Protein AF-A0A2P6N0R1-F1 (afdb_monomer_lite)

Secondary structure (DSSP, 8-state):
---PPP----SS---HHHHHHHHHHTS-GGGSPPPSS--------S---HHHHHHHHHHHHHHHHHHHHHHHHHTTSHHHHHHHHHTTHHHHHHHHHHTGGGS-HHHHHHHHHHHHHHHTSTT--GGGG--S-TTS--HHHHHHHHHHH---HHHHHHHHHHHHHHHHTTTT-SS-S-HHHHHHTTSHHHHHHHHHHHHH---HHHHHHHHHHHHHHHHH-THHHHHHHHTTHHHHHHHHHTTGGGS-HHHHHHHHHHHHHHHHHS-TTTTT-SHHHHHHHHHHHHHHTT-TTS-HHHHHHHHHHHHHHHHH-GGGHHHHHHHHHHHHTT-TT-HHHHHHHHHHHHHGGG----SS----PPTTEEE-TTT--EEETT--B-TTT-PBPHHHHTSSEEEEEESSSS-EEEPPHHHHHHHHHHHHTT-SEEEE-SGGGGTS--EEEESS--TTT---TT-SEEEE-TT--EEEEEEEESS-BTTBEE--TTT---SB-TTT-PBPPTT-EEE-TT-SS--EEHHHHHHHHHH-SB-TTT--BSS---

InterPro domains:
  IPR001841 Zinc finger, RING-type [PF13639] (496-538)
  IPR001841 Zinc finger, RING-type [PS50089] (497-539)
  IPR001876 Zinc finger, RanBP2-type [PS01358] (366-385)
  IPR001876 Zinc finger, RanBP2-type [PS50199] (362-391)
  IPR004170 WWE domain [PF02825] (397-434)
  IPR004170 WWE domain [PS50918] (385-475)
  IPR013083 Zinc finger, RING/FYVE/PHD-type [G3DSA:3.30.40.10] (479-544)
  IPR016024 Armadillo-type fold [SSF48371] (69-322)
  IPR037197 WWE domain superfamily [G3DSA:3.30.720.50] (382-478)
  IPR037197 WWE domain superfamily [SSF117839] (379-434)
  IPR052464 Synovial Proliferation Regulator [PTHR23424] (10-260)

Sequence (546 aa):
MDHEGSHEDNESFVNPSVILSHIINLLPKQLRRSTPEGEQDAVTLENCDDEGHASEFVREEEKMIESGTFLWDISVIPEHAQTLKKHGIIQIAHQIIIDWRDHSNRLNEVIIGIMANLCSSNEVPSSLFQTSDIHEITPSLTLRNILLECDDSLTLSEVLRLFSVTLYCQEGSPYSASTSAVNIFREQLVQARLKEIIERNTNSTLLERTSGLLLSLLFRENQFCSDYIEGGIYSAVIHVVRRAEHISSETVTSMLQIIEMMTTLAPMTHHLKRDQERKEIMTTMICMAKDEDAHEDTTAVCFSIVYNVLVDFPEEIDSYANEMKKCIKMYEGAEGAIEESLKIANSSKKSDHMGDATIPLEEGTWSCERCTFINLDYDLTCNACYLVRTDTKDVEVTWQWAADPTQWIPYDMESNMQIEEAFQNGDQEVALSKGWFKNNGGYILYLVWPTSQFPIEGVRYAQINRGGNLRMVRRIARNEEGLFEDVDASTYRTEKCMVCQVEFEEGDVVKLPVCTNHYFHRECILQWLKLKDHCPYCHLQLYRTA

Organism: NCBI:txid1890364

pLDDT: mean 72.04, std 18.22, range [26.81, 96.75]

Radius of gyration: 31.06 Å; chains: 1; bounding box: 90×70×86 Å

Structure (mmCIF, N/CA/C/O backbone):
data_AF-A0A2P6N0R1-F1
#
_entry.id   AF-A0A2P6N0R1-F1
#
loop_
_atom_site.group_PDB
_atom_site.id
_atom_site.type_symbol
_atom_site.label_atom_id
_atom_site.label_alt_id
_atom_site.label_comp_id
_atom_site.label_asym_id
_atom_site.label_entity_id
_atom_site.label_seq_id
_atom_site.pdbx_PDB_ins_code
_atom_site.Cartn_x
_atom_site.Cartn_y
_atom_site.Cartn_z
_atom_site.occupancy
_atom_site.B_iso_or_equiv
_atom_site.auth_seq_id
_atom_site.auth_comp_id
_atom_site.auth_asym_id
_atom_site.auth_atom_id
_atom_site.pdbx_PDB_model_num
ATOM 1 N N . MET A 1 1 ? 34.847 47.460 -9.493 1.00 33.41 1 MET A N 1
ATOM 2 C CA . MET A 1 1 ? 35.823 46.890 -10.447 1.00 33.41 1 MET A CA 1
ATOM 3 C C . MET A 1 1 ? 36.345 45.560 -9.908 1.00 33.41 1 MET A C 1
ATOM 5 O O . MET A 1 1 ? 37.543 45.334 -9.832 1.00 33.41 1 MET A O 1
ATOM 9 N N . ASP A 1 2 ? 35.422 44.730 -9.420 1.00 30.80 2 ASP A N 1
ATOM 10 C CA . ASP A 1 2 ? 34.929 43.552 -10.139 1.00 30.80 2 ASP A CA 1
ATOM 11 C C . ASP A 1 2 ? 36.016 42.596 -10.625 1.00 30.80 2 ASP A C 1
ATOM 13 O O . ASP A 1 2 ? 36.425 42.606 -11.782 1.00 30.80 2 ASP A O 1
ATOM 17 N N . HIS A 1 3 ? 36.445 41.737 -9.704 1.00 31.03 3 HIS A N 1
ATOM 18 C CA . HIS A 1 3 ? 36.841 40.381 -10.047 1.00 31.03 3 HIS A CA 1
ATOM 19 C C . HIS A 1 3 ? 35.596 39.507 -9.899 1.00 31.03 3 HIS A C 1
ATOM 21 O O . HIS A 1 3 ? 35.255 39.075 -8.800 1.00 31.03 3 HIS A O 1
ATOM 27 N N . GLU A 1 4 ? 34.883 39.333 -11.011 1.00 34.31 4 GLU A N 1
ATOM 28 C CA . GLU A 1 4 ? 33.823 38.339 -11.135 1.00 34.31 4 GLU A CA 1
ATOM 29 C C . GLU A 1 4 ? 34.427 36.946 -10.965 1.00 34.31 4 GLU A C 1
ATOM 31 O O . GLU A 1 4 ? 35.413 36.583 -11.614 1.00 34.31 4 GLU A O 1
ATOM 36 N N . GLY A 1 5 ? 33.839 36.198 -10.033 1.00 30.38 5 GLY A N 1
ATOM 37 C CA . GLY A 1 5 ? 34.100 34.786 -9.845 1.00 30.38 5 GLY A CA 1
ATOM 38 C C . GLY A 1 5 ? 33.685 34.004 -11.082 1.00 30.38 5 GLY A C 1
ATOM 39 O O . GLY A 1 5 ? 32.609 34.199 -11.644 1.00 30.38 5 GLY A O 1
ATOM 40 N N . SER A 1 6 ? 34.572 33.113 -11.500 1.00 32.22 6 SER A N 1
ATOM 41 C CA . SER A 1 6 ? 34.279 32.071 -12.464 1.00 32.22 6 SER A CA 1
ATOM 42 C C . SER A 1 6 ? 33.143 31.204 -11.928 1.00 32.22 6 SER A C 1
ATOM 44 O O . SER A 1 6 ? 33.294 30.570 -10.886 1.00 32.22 6 SER A O 1
ATOM 46 N N . HIS A 1 7 ? 32.030 31.200 -12.658 1.00 35.94 7 HIS A N 1
ATOM 47 C CA . HIS A 1 7 ? 30.964 30.213 -12.562 1.00 35.94 7 HIS A CA 1
ATOM 48 C C . HIS A 1 7 ? 31.537 28.785 -12.648 1.00 35.94 7 HIS A C 1
ATOM 50 O O . HIS A 1 7 ? 31.889 28.315 -13.730 1.00 35.94 7 HIS A O 1
ATOM 56 N N . GLU A 1 8 ? 31.630 28.108 -11.507 1.00 42.81 8 GLU A N 1
ATOM 57 C CA . GLU A 1 8 ? 31.421 26.662 -11.418 1.00 42.81 8 GLU A CA 1
ATOM 58 C C . GLU A 1 8 ? 29.906 26.452 -11.518 1.00 42.81 8 GLU A C 1
ATOM 60 O O . GLU A 1 8 ? 29.204 27.016 -10.692 1.00 42.81 8 GLU A O 1
ATOM 65 N N . ASP A 1 9 ? 29.420 25.797 -12.583 1.00 39.53 9 ASP A N 1
ATOM 66 C CA . ASP A 1 9 ? 28.101 25.131 -12.697 1.00 39.53 9 ASP A CA 1
ATOM 67 C C . ASP A 1 9 ? 27.842 24.770 -14.177 1.00 39.53 9 ASP A C 1
ATOM 69 O O . ASP A 1 9 ? 27.197 25.520 -14.911 1.00 39.53 9 ASP A O 1
ATOM 73 N N . ASN A 1 10 ? 28.392 23.651 -14.673 1.00 39.91 10 ASN A N 1
ATOM 74 C CA . ASN A 1 10 ? 27.971 23.094 -15.975 1.00 39.91 10 ASN A CA 1
ATOM 75 C C . ASN A 1 10 ? 28.314 21.600 -16.182 1.00 39.91 10 ASN A C 1
ATOM 77 O O . ASN A 1 10 ? 28.573 21.174 -17.307 1.00 39.91 10 ASN A O 1
ATOM 81 N N . GLU A 1 11 ? 28.334 20.784 -15.121 1.00 47.94 11 GLU A N 1
ATOM 82 C CA . GLU A 1 11 ? 28.669 19.346 -15.221 1.00 47.94 11 GLU A CA 1
ATOM 83 C C . GLU A 1 11 ? 27.458 18.401 -15.392 1.00 47.94 11 GLU A C 1
ATOM 85 O O . GLU A 1 11 ? 27.652 17.205 -15.580 1.00 47.94 11 GLU A O 1
ATOM 90 N N . SER A 1 12 ? 26.210 18.886 -15.395 1.00 60.38 12 SER A N 1
ATOM 91 C CA . SER A 1 12 ? 25.020 18.010 -15.338 1.00 60.38 12 SER A CA 1
ATOM 92 C C . SER A 1 12 ? 24.242 17.821 -16.649 1.00 60.38 12 SER A C 1
ATOM 94 O O . SER A 1 12 ? 23.316 17.011 -16.687 1.00 60.38 12 SER A O 1
ATOM 96 N N . PHE A 1 13 ? 24.571 18.518 -17.745 1.00 75.38 13 PHE A N 1
ATOM 97 C CA . PHE A 1 13 ? 23.741 18.491 -18.959 1.00 75.38 13 PHE A CA 1
ATOM 98 C C . PHE A 1 13 ? 24.308 17.589 -20.069 1.00 75.38 13 PHE A C 1
ATOM 100 O O . PHE A 1 13 ? 25.180 17.980 -20.846 1.00 75.38 13 PHE A O 1
ATOM 107 N N . VAL A 1 14 ? 23.763 16.374 -20.187 1.00 85.06 14 VAL A N 1
ATOM 108 C CA . VAL A 1 14 ? 24.063 15.437 -21.283 1.00 85.06 14 VAL A CA 1
ATOM 109 C C . VAL A 1 14 ? 23.438 15.904 -22.602 1.00 85.06 14 VAL A C 1
ATOM 111 O O . VAL A 1 14 ? 22.265 16.270 -22.668 1.00 85.06 14 VAL A O 1
ATOM 114 N N . ASN A 1 15 ? 24.215 15.844 -23.686 1.00 86.12 15 ASN A N 1
ATOM 115 C CA . ASN A 1 15 ? 23.753 16.203 -25.026 1.00 86.12 15 ASN A CA 1
ATOM 116 C C . ASN A 1 15 ? 22.635 15.245 -25.516 1.00 86.12 15 ASN A C 1
ATOM 118 O O . ASN A 1 15 ? 22.847 14.029 -25.518 1.00 86.12 15 ASN A O 1
ATOM 122 N N . PRO A 1 16 ? 21.493 15.750 -26.030 1.00 85.94 16 PRO A N 1
ATOM 123 C CA . PRO A 1 16 ? 20.391 14.918 -26.528 1.00 85.94 16 PRO A CA 1
ATOM 124 C C . PRO A 1 16 ? 20.775 13.875 -27.589 1.00 85.94 16 PRO A C 1
ATOM 126 O O . PRO A 1 16 ? 20.140 12.828 -27.677 1.00 85.94 16 PRO A O 1
ATOM 129 N N . SER A 1 17 ? 21.816 14.129 -28.389 1.00 86.19 17 SER A N 1
ATOM 130 C CA . SER A 1 17 ? 22.317 13.159 -29.377 1.00 86.19 17 SER A CA 1
ATOM 131 C C . SER A 1 17 ? 22.914 11.901 -28.734 1.00 86.19 17 SER A C 1
ATOM 133 O O . SER A 1 17 ? 22.711 10.806 -29.251 1.00 86.19 17 SER A O 1
ATOM 135 N N . VAL A 1 18 ? 23.576 12.049 -27.581 1.00 90.50 18 VAL A N 1
ATOM 136 C CA . VAL A 1 18 ? 24.128 10.938 -26.788 1.00 90.50 18 VAL A CA 1
ATOM 137 C C . VAL A 1 18 ? 22.994 10.142 -26.145 1.00 90.50 18 VAL A C 1
ATOM 139 O O . VAL A 1 18 ? 22.973 8.916 -26.195 1.00 90.50 18 VAL A O 1
ATOM 142 N N . ILE A 1 19 ? 21.988 10.838 -25.613 1.00 89.75 19 ILE A N 1
ATOM 143 C CA . ILE A 1 19 ? 20.783 10.197 -25.073 1.00 89.75 19 ILE A CA 1
ATOM 144 C C . ILE A 1 19 ? 20.111 9.346 -26.160 1.00 89.75 19 ILE A C 1
ATOM 146 O O . ILE A 1 19 ? 19.813 8.17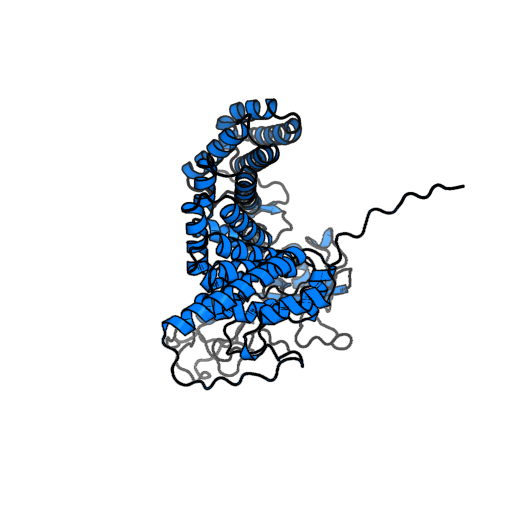3 -25.944 1.00 89.75 19 ILE A O 1
ATOM 150 N N . LEU A 1 20 ? 19.936 9.907 -27.360 1.00 90.38 20 LEU A N 1
ATOM 151 C CA . LEU A 1 20 ? 19.317 9.203 -28.479 1.00 90.38 20 LEU A CA 1
ATOM 152 C C . LEU A 1 20 ? 20.123 7.976 -28.925 1.00 90.38 20 LEU A C 1
ATOM 154 O O . LEU A 1 20 ? 19.518 6.947 -29.222 1.00 90.38 20 LEU A O 1
ATOM 158 N N . SER A 1 21 ? 21.460 8.043 -28.950 1.00 91.25 21 SER A N 1
ATOM 159 C CA . SER A 1 21 ? 22.279 6.875 -29.306 1.00 91.25 21 SER A CA 1
ATOM 160 C C . SER A 1 21 ? 22.084 5.718 -28.327 1.00 91.25 21 SER A C 1
ATOM 162 O O . SER A 1 21 ? 21.973 4.571 -28.755 1.00 91.25 21 SER A O 1
ATOM 164 N N . HIS A 1 22 ? 21.960 6.010 -27.030 1.00 93.25 22 HIS A N 1
ATOM 165 C CA . HIS A 1 22 ? 21.682 4.983 -26.025 1.00 93.25 22 HIS A CA 1
ATOM 166 C C . HIS A 1 22 ? 20.250 4.435 -26.121 1.00 93.25 22 HIS A C 1
ATOM 168 O O . HIS A 1 22 ? 20.064 3.230 -25.977 1.00 93.25 22 HIS A O 1
ATOM 174 N N . ILE A 1 23 ? 19.250 5.264 -26.453 1.00 91.44 23 ILE A N 1
ATOM 175 C CA . ILE A 1 23 ? 17.880 4.786 -26.731 1.00 91.44 23 ILE A CA 1
ATOM 176 C C . ILE A 1 23 ? 17.874 3.819 -27.925 1.00 91.44 23 ILE A C 1
ATOM 178 O O . ILE A 1 23 ? 17.238 2.769 -27.868 1.00 91.44 23 ILE A O 1
ATOM 182 N N . ILE A 1 24 ? 18.600 4.138 -29.002 1.00 90.50 24 ILE A N 1
ATOM 183 C CA . ILE A 1 24 ? 18.680 3.281 -30.197 1.00 90.50 24 ILE A CA 1
ATOM 184 C C . ILE A 1 24 ? 19.283 1.912 -29.859 1.00 90.50 24 ILE A C 1
ATOM 186 O O . ILE A 1 24 ? 18.830 0.898 -30.391 1.00 90.50 24 ILE A O 1
ATOM 190 N N . ASN A 1 25 ? 20.258 1.858 -28.949 1.00 91.75 25 ASN A N 1
ATOM 191 C CA . ASN A 1 25 ? 20.857 0.600 -28.508 1.00 91.75 25 ASN A CA 1
ATOM 192 C C . ASN A 1 25 ? 19.876 -0.313 -27.754 1.00 91.75 25 ASN A C 1
ATOM 194 O O . ASN A 1 25 ? 20.130 -1.511 -27.685 1.00 91.75 25 ASN A O 1
ATOM 198 N N . LEU A 1 26 ? 18.753 0.201 -27.241 1.00 91.25 26 LEU A N 1
ATOM 199 C CA . LEU A 1 26 ? 17.699 -0.618 -26.626 1.00 91.25 26 LEU A CA 1
ATOM 200 C C . LEU A 1 26 ? 16.725 -1.233 -27.640 1.00 91.25 26 LEU A C 1
ATOM 202 O O . LEU A 1 26 ? 15.963 -2.129 -27.291 1.00 91.25 26 LEU A O 1
ATOM 206 N N . LEU A 1 27 ? 16.735 -0.787 -28.900 1.00 86.06 27 LEU A N 1
ATOM 207 C CA . LEU A 1 27 ? 15.875 -1.369 -29.930 1.00 86.06 27 LEU A CA 1
ATOM 208 C C . LEU A 1 27 ? 16.388 -2.748 -30.368 1.00 86.06 27 LEU A C 1
ATOM 210 O O . LEU A 1 27 ? 17.605 -2.955 -30.417 1.00 86.06 27 LEU A O 1
ATOM 214 N N . PRO A 1 28 ? 15.502 -3.665 -30.798 1.00 77.12 28 PRO A N 1
ATOM 215 C CA . PRO A 1 28 ? 15.905 -4.875 -31.505 1.00 77.12 28 PRO A CA 1
ATOM 216 C C . PRO A 1 28 ? 16.812 -4.547 -32.697 1.00 77.12 28 PRO A C 1
ATOM 218 O O . PRO A 1 28 ? 16.550 -3.593 -33.435 1.00 77.12 28 PRO A O 1
ATOM 221 N N . LYS A 1 29 ? 17.850 -5.362 -32.939 1.00 71.75 29 LYS A N 1
ATOM 222 C CA . LYS A 1 29 ? 18.819 -5.183 -34.045 1.00 71.75 29 LYS A CA 1
ATOM 223 C C . LYS A 1 29 ? 18.168 -4.856 -35.392 1.00 71.75 29 LYS A C 1
ATOM 225 O O . LYS A 1 29 ? 18.656 -4.005 -36.123 1.00 71.75 29 LYS A O 1
ATOM 230 N N . GLN A 1 30 ? 17.045 -5.502 -35.693 1.00 71.00 30 GLN A N 1
ATOM 231 C CA . GLN A 1 30 ? 16.300 -5.358 -36.949 1.00 71.00 30 GLN A CA 1
ATOM 232 C C . GLN A 1 30 ? 15.712 -3.950 -37.154 1.00 71.00 30 GLN A C 1
ATOM 234 O O . GLN A 1 30 ? 15.458 -3.539 -38.285 1.00 71.00 30 GLN A O 1
ATOM 239 N N . LEU A 1 31 ? 15.499 -3.205 -36.067 1.00 67.31 31 LEU A N 1
ATOM 240 C CA . LEU A 1 31 ? 14.938 -1.854 -36.068 1.00 67.31 31 LEU A CA 1
ATOM 241 C C . LEU A 1 31 ? 16.016 -0.763 -35.964 1.00 67.31 31 LEU A C 1
ATOM 243 O O . LEU A 1 31 ? 15.736 0.399 -36.267 1.00 67.31 31 LEU A O 1
ATOM 247 N N . ARG A 1 32 ? 17.258 -1.122 -35.605 1.00 72.25 32 ARG A N 1
ATOM 248 C CA . ARG A 1 32 ? 18.420 -0.222 -35.618 1.00 72.25 32 ARG A CA 1
ATOM 249 C C . ARG A 1 32 ? 18.848 0.015 -37.071 1.00 72.25 32 ARG A C 1
ATOM 251 O O . ARG A 1 32 ? 19.736 -0.655 -37.587 1.00 72.25 32 ARG A O 1
ATOM 258 N N . ARG A 1 33 ? 18.182 0.930 -37.785 1.00 52.81 33 ARG A N 1
ATOM 259 C CA . ARG A 1 33 ? 18.608 1.300 -39.146 1.00 52.81 33 ARG A CA 1
ATOM 260 C C . ARG A 1 33 ? 20.049 1.809 -39.112 1.00 52.81 33 ARG A C 1
ATOM 262 O O . ARG A 1 33 ? 20.374 2.702 -38.334 1.00 52.81 33 ARG A O 1
ATOM 269 N N . SER A 1 34 ? 20.872 1.242 -39.988 1.00 41.78 34 SER A N 1
ATOM 270 C CA . SER A 1 34 ? 22.241 1.654 -40.273 1.00 41.78 34 SER A CA 1
ATOM 271 C C . SER A 1 34 ? 22.327 3.168 -40.466 1.00 41.78 34 SER A C 1
ATOM 273 O O . SER A 1 34 ? 21.636 3.737 -41.320 1.00 41.78 34 SER A O 1
ATOM 275 N N . THR A 1 35 ? 23.215 3.819 -39.720 1.00 33.72 35 THR A N 1
ATOM 276 C CA . THR A 1 35 ? 23.821 5.074 -40.167 1.00 33.72 35 THR A CA 1
ATOM 277 C C . THR A 1 35 ? 24.356 4.889 -41.597 1.00 33.72 35 THR A C 1
ATOM 279 O O . THR A 1 35 ? 24.774 3.782 -41.943 1.00 33.72 35 THR A O 1
ATOM 282 N N . PRO A 1 36 ? 24.340 5.922 -42.456 1.00 35.28 36 PRO A N 1
ATOM 283 C CA . PRO A 1 36 ? 24.733 5.817 -43.864 1.00 35.28 36 PRO A CA 1
ATOM 284 C C . PRO A 1 36 ? 26.260 5.712 -44.058 1.00 35.28 36 PRO A C 1
ATOM 286 O O . PRO A 1 36 ? 26.826 6.386 -44.910 1.00 35.28 36 PRO A O 1
ATOM 289 N N . GLU A 1 37 ? 26.932 4.866 -43.280 1.00 36.44 37 GLU A N 1
ATOM 290 C CA . GLU A 1 37 ? 28.346 4.525 -43.427 1.00 36.44 37 GLU A CA 1
ATOM 291 C C . GLU A 1 37 ? 28.523 3.037 -43.090 1.00 36.44 37 GLU A C 1
ATOM 293 O O . GLU A 1 37 ? 28.762 2.676 -41.941 1.00 36.44 37 GLU A O 1
ATOM 298 N N . GLY A 1 38 ? 28.343 2.158 -44.085 1.00 32.09 38 GLY A N 1
ATOM 299 C CA . GLY A 1 38 ? 28.642 0.729 -43.927 1.00 32.09 38 GLY A CA 1
ATOM 300 C C . GLY A 1 38 ? 27.834 -0.239 -44.793 1.00 32.09 38 GLY A C 1
ATOM 301 O O . GLY A 1 38 ? 27.310 -1.217 -44.276 1.00 32.09 38 GLY A O 1
ATOM 302 N N . GLU A 1 39 ? 27.725 -0.006 -46.105 1.00 37.62 39 GLU A N 1
ATOM 303 C CA . GLU A 1 39 ? 27.415 -1.092 -47.050 1.00 37.62 39 GLU A CA 1
ATOM 304 C C . GLU A 1 39 ? 28.663 -1.974 -47.228 1.00 37.62 39 GLU A C 1
ATOM 306 O O . GLU A 1 39 ? 29.524 -1.668 -48.053 1.00 37.62 39 GLU A O 1
ATOM 311 N N . GLN A 1 40 ? 28.770 -3.016 -46.400 1.00 38.12 40 GLN A N 1
ATOM 312 C CA . GLN A 1 40 ? 29.626 -4.217 -46.482 1.00 38.12 40 GLN A CA 1
ATOM 313 C C . GLN A 1 40 ? 29.479 -4.863 -45.092 1.00 38.12 40 GLN A C 1
ATOM 315 O O . GLN A 1 40 ? 29.993 -4.333 -44.120 1.00 38.12 40 GLN A O 1
ATOM 320 N N . ASP A 1 41 ? 28.621 -5.848 -44.846 1.00 30.77 41 ASP A N 1
ATOM 321 C CA . ASP A 1 41 ? 28.639 -7.169 -45.453 1.00 30.77 41 ASP A CA 1
ATOM 322 C C . ASP A 1 41 ? 27.258 -7.829 -45.325 1.00 30.77 41 ASP A C 1
ATOM 324 O O . ASP A 1 41 ? 26.768 -8.097 -44.228 1.00 30.77 41 ASP A O 1
ATOM 328 N N . ALA A 1 42 ? 26.632 -8.148 -46.457 1.00 33.38 42 ALA A N 1
ATOM 329 C CA . ALA A 1 42 ? 25.550 -9.121 -46.488 1.00 33.38 42 ALA A CA 1
ATOM 330 C C . ALA A 1 42 ? 26.173 -10.522 -46.389 1.00 33.38 42 ALA A C 1
ATOM 332 O O . ALA A 1 42 ? 26.472 -11.149 -47.406 1.00 33.38 42 ALA A O 1
ATOM 333 N N . VAL A 1 43 ? 26.413 -10.999 -45.165 1.00 34.62 43 VAL A N 1
ATOM 334 C CA . VAL A 1 43 ? 26.762 -12.405 -44.936 1.00 34.62 43 VAL A CA 1
ATOM 335 C C . VAL A 1 43 ? 25.481 -13.229 -45.015 1.00 34.62 43 VAL A C 1
ATOM 337 O O . VAL A 1 43 ? 24.513 -13.013 -44.289 1.00 34.62 43 VAL A O 1
ATOM 340 N N . THR A 1 44 ? 25.487 -14.155 -45.963 1.00 33.81 44 THR A N 1
ATOM 341 C CA . THR A 1 44 ? 24.491 -15.195 -46.198 1.00 33.81 44 THR A CA 1
ATOM 342 C C . THR A 1 44 ? 24.166 -15.963 -44.914 1.00 33.81 44 THR A C 1
ATOM 344 O O . THR A 1 44 ? 25.041 -16.610 -44.344 1.00 33.81 44 THR A O 1
ATOM 347 N N . LEU A 1 45 ? 22.897 -15.917 -44.500 1.00 36.56 45 LEU A N 1
ATOM 348 C CA . LEU A 1 45 ? 22.291 -16.774 -43.476 1.00 36.56 45 LEU A CA 1
ATOM 349 C C . LEU A 1 45 ? 22.180 -18.216 -43.994 1.00 36.56 45 LEU A C 1
ATOM 351 O O . LEU A 1 45 ? 21.093 -18.672 -44.328 1.00 36.56 45 LEU A O 1
ATOM 355 N N . GLU A 1 46 ? 23.294 -18.933 -44.079 1.00 41.94 46 GLU A N 1
ATOM 356 C CA . GLU A 1 46 ? 23.280 -20.394 -44.161 1.00 41.94 46 GLU A CA 1
ATOM 357 C C . GLU A 1 46 ? 24.417 -20.951 -43.295 1.00 41.94 46 GLU A C 1
ATOM 359 O O . GLU A 1 46 ? 25.592 -20.834 -43.637 1.00 41.94 46 GLU A O 1
ATOM 364 N N . ASN A 1 47 ? 24.015 -21.594 -42.191 1.00 42.97 47 ASN A N 1
ATOM 365 C CA . ASN A 1 47 ? 24.813 -22.366 -41.228 1.00 42.97 47 ASN A CA 1
ATOM 366 C C . ASN A 1 47 ? 25.571 -21.553 -40.163 1.00 42.97 47 ASN A C 1
ATOM 368 O O . ASN A 1 47 ? 26.781 -21.359 -40.251 1.00 42.97 47 ASN A O 1
ATOM 372 N N . CYS A 1 48 ? 24.858 -21.167 -39.102 1.00 36.22 48 CYS A N 1
ATOM 373 C CA . CYS A 1 48 ? 25.459 -20.781 -37.826 1.00 36.22 48 CYS A CA 1
ATOM 374 C C . CYS A 1 48 ? 24.984 -21.784 -36.768 1.00 36.22 48 CYS A C 1
ATOM 376 O O . CYS A 1 48 ? 23.783 -21.886 -36.526 1.00 36.22 48 CYS A O 1
ATOM 378 N N . ASP A 1 49 ? 25.912 -22.541 -36.184 1.00 45.75 49 ASP A N 1
ATOM 379 C CA . ASP A 1 49 ? 25.640 -23.487 -35.098 1.00 45.75 49 ASP A CA 1
ATOM 380 C C . ASP A 1 49 ? 25.015 -22.769 -33.879 1.00 45.75 49 ASP A C 1
ATOM 382 O O . ASP A 1 49 ? 25.311 -21.595 -33.633 1.00 45.75 49 ASP A O 1
ATOM 386 N N . ASP A 1 50 ? 24.184 -23.471 -33.092 1.00 51.00 50 ASP A N 1
ATOM 387 C CA . ASP A 1 50 ? 23.448 -22.937 -31.922 1.00 51.00 50 ASP A CA 1
ATOM 388 C C . ASP A 1 50 ? 24.338 -22.160 -30.919 1.00 51.00 50 ASP A C 1
ATOM 390 O O . ASP A 1 50 ? 23.881 -21.227 -30.255 1.00 51.00 50 ASP A O 1
ATOM 394 N N . GLU A 1 51 ? 25.635 -22.482 -30.841 1.00 51.16 51 GLU A N 1
ATOM 395 C CA . GLU A 1 51 ? 26.610 -21.792 -29.981 1.00 51.16 51 GLU A CA 1
ATOM 396 C C . GLU A 1 51 ? 26.924 -20.351 -30.438 1.00 51.16 51 GLU A C 1
ATOM 398 O O . GLU A 1 51 ? 27.180 -19.471 -29.608 1.00 51.16 51 GLU A O 1
ATOM 403 N N . GLY A 1 52 ? 26.870 -20.072 -31.745 1.00 53.81 52 GLY A N 1
ATOM 404 C CA . GLY A 1 52 ? 27.131 -18.742 -32.307 1.00 53.81 52 GLY A CA 1
ATOM 405 C C . GLY A 1 52 ? 25.992 -17.755 -32.042 1.00 53.81 52 GLY A C 1
ATOM 406 O O . GLY A 1 52 ? 26.241 -16.603 -31.680 1.00 53.81 52 GLY A O 1
ATOM 407 N N . HIS A 1 53 ? 24.745 -18.224 -32.140 1.00 59.38 53 HIS A N 1
ATOM 408 C CA . HIS A 1 53 ? 23.561 -17.414 -31.849 1.00 59.38 53 HIS A CA 1
ATOM 409 C C . HIS A 1 53 ? 23.454 -17.052 -30.364 1.00 59.38 53 HIS A C 1
ATOM 411 O O . HIS A 1 53 ? 23.173 -15.897 -30.042 1.00 59.38 53 HIS A O 1
ATOM 417 N N . ALA A 1 54 ? 23.749 -17.994 -29.462 1.00 60.81 54 ALA A N 1
ATOM 418 C CA . ALA A 1 54 ? 23.766 -17.731 -28.024 1.00 60.81 54 ALA A CA 1
ATOM 419 C C . ALA A 1 54 ? 24.839 -16.693 -27.639 1.00 60.81 54 ALA A C 1
ATOM 421 O O . ALA A 1 54 ? 24.563 -15.766 -26.880 1.00 60.81 54 ALA A O 1
ATOM 422 N N . SER A 1 55 ? 26.048 -16.787 -28.210 1.00 70.94 55 SER A N 1
ATOM 423 C CA . SER A 1 55 ? 27.114 -15.807 -27.950 1.00 70.94 55 SER A CA 1
ATOM 424 C C . SER A 1 55 ? 26.800 -14.415 -28.503 1.00 70.94 55 SER A C 1
ATOM 426 O O . SER A 1 55 ? 27.257 -13.422 -27.932 1.00 70.94 55 SER A O 1
ATOM 428 N N . GLU A 1 56 ? 26.093 -14.317 -29.628 1.00 75.12 56 GLU A N 1
ATOM 429 C CA . GLU A 1 56 ? 25.703 -13.031 -30.204 1.00 75.12 56 GLU A CA 1
ATOM 430 C C . GLU A 1 56 ? 24.566 -12.378 -29.412 1.00 75.12 56 GLU A C 1
ATOM 432 O O . GLU A 1 56 ? 24.602 -11.168 -29.193 1.00 75.12 56 GLU A O 1
ATOM 437 N N . PHE A 1 57 ? 23.600 -13.171 -28.945 1.00 74.25 57 PHE A N 1
ATOM 438 C CA . PHE A 1 57 ? 22.510 -12.712 -28.088 1.00 74.25 57 PHE A CA 1
ATOM 439 C C . PHE A 1 57 ? 23.035 -12.097 -26.783 1.00 74.25 57 PHE A C 1
ATOM 441 O O . PHE A 1 57 ? 22.723 -10.946 -26.483 1.00 74.25 57 PHE A O 1
ATOM 448 N N . VAL A 1 58 ? 23.926 -12.804 -26.076 1.00 77.75 58 VAL A N 1
ATOM 449 C CA . VAL A 1 58 ? 24.535 -12.322 -24.821 1.00 77.75 58 VAL A CA 1
ATOM 450 C C . VAL A 1 58 ? 25.260 -10.986 -25.021 1.00 77.75 58 VAL A C 1
ATOM 452 O O . VAL A 1 58 ? 25.063 -10.050 -24.253 1.00 77.75 58 VAL A O 1
ATOM 455 N N . ARG A 1 59 ? 26.042 -10.848 -26.101 1.00 81.75 59 ARG A N 1
ATOM 456 C CA . ARG A 1 59 ? 26.768 -9.601 -26.412 1.00 81.75 59 ARG A CA 1
ATOM 457 C C . ARG A 1 59 ? 25.854 -8.426 -26.743 1.00 81.75 59 ARG A C 1
ATOM 459 O O . ARG A 1 59 ? 26.259 -7.275 -26.600 1.00 81.75 59 ARG A O 1
ATOM 466 N N . GLU A 1 60 ? 24.666 -8.683 -27.276 1.00 85.94 60 GLU A N 1
ATOM 467 C CA . GLU A 1 60 ? 23.696 -7.620 -27.533 1.00 85.94 60 GLU A CA 1
ATOM 468 C C . GLU A 1 60 ? 22.984 -7.181 -26.271 1.00 85.94 60 GLU A C 1
ATOM 470 O O . GLU A 1 60 ? 22.802 -5.981 -26.068 1.00 85.94 60 GLU A O 1
ATOM 475 N N . GLU A 1 61 ? 22.632 -8.132 -25.417 1.00 89.31 61 GLU A N 1
ATOM 476 C CA . GLU A 1 61 ? 22.022 -7.833 -24.135 1.00 89.31 61 GLU A CA 1
ATOM 477 C C . GLU A 1 61 ? 22.977 -7.045 -23.225 1.00 89.31 61 GLU A C 1
ATOM 479 O O . GLU A 1 61 ? 22.562 -6.060 -22.621 1.00 89.31 61 GLU A O 1
ATOM 484 N N . GLU A 1 62 ? 24.273 -7.369 -23.212 1.00 91.88 62 GLU A N 1
ATOM 485 C CA . GLU A 1 62 ? 25.294 -6.580 -22.504 1.00 91.88 62 GLU A CA 1
ATOM 486 C C . GLU A 1 62 ? 25.294 -5.104 -22.942 1.00 91.88 62 GLU A C 1
ATOM 488 O O . GLU A 1 62 ? 25.255 -4.207 -22.100 1.00 91.88 62 GLU A O 1
ATOM 493 N N . LYS A 1 63 ? 25.229 -4.824 -24.252 1.00 91.31 63 LYS A N 1
ATOM 494 C CA . LYS A 1 63 ? 25.141 -3.442 -24.773 1.00 91.31 63 LYS A CA 1
ATOM 495 C C . LYS A 1 63 ? 23.842 -2.744 -24.376 1.00 91.31 63 LYS A C 1
ATOM 497 O O . LYS A 1 63 ? 23.833 -1.525 -24.165 1.00 91.31 63 LYS A O 1
ATOM 502 N N . MET A 1 64 ? 22.739 -3.494 -24.322 1.00 94.44 64 MET A N 1
ATOM 503 C CA . MET A 1 64 ? 21.455 -2.981 -23.845 1.00 94.44 64 MET A CA 1
ATOM 504 C C . MET A 1 64 ? 21.538 -2.631 -22.363 1.00 94.44 64 MET A C 1
ATOM 506 O O . MET A 1 64 ? 21.078 -1.561 -21.984 1.00 94.44 64 MET A O 1
ATOM 510 N N . ILE A 1 65 ? 22.175 -3.468 -21.541 1.00 95.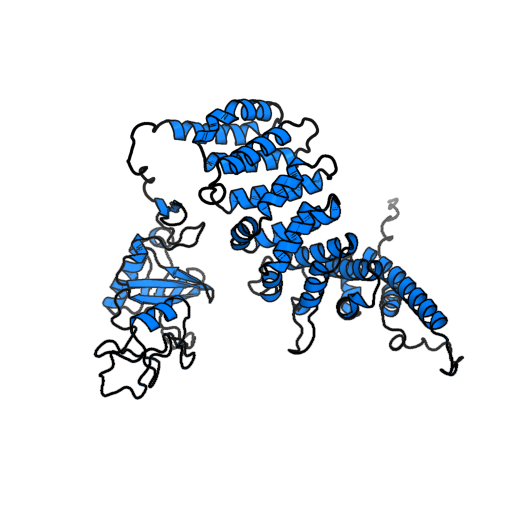19 65 ILE A N 1
ATOM 511 C CA . ILE A 1 65 ? 22.386 -3.209 -20.113 1.00 95.19 65 ILE A CA 1
ATOM 512 C C . ILE A 1 65 ? 23.284 -1.985 -19.910 1.00 95.19 65 ILE A C 1
ATOM 514 O O . ILE A 1 65 ? 22.945 -1.123 -19.101 1.00 95.19 65 ILE A O 1
ATOM 518 N N . GLU A 1 66 ? 24.390 -1.862 -20.647 1.00 95.12 66 GLU A N 1
ATOM 519 C CA . GLU A 1 66 ? 25.281 -0.693 -20.576 1.00 95.12 66 GLU A CA 1
ATOM 520 C C . GLU A 1 66 ? 24.539 0.599 -20.936 1.00 95.12 66 GLU A C 1
ATOM 522 O O . GLU A 1 66 ? 24.583 1.585 -20.198 1.00 95.12 66 GLU A O 1
ATOM 527 N N . SER A 1 67 ? 23.801 0.582 -22.049 1.00 95.75 67 SER A N 1
ATOM 528 C CA . SER A 1 67 ? 23.026 1.745 -22.485 1.00 95.75 67 SER A CA 1
ATOM 529 C C . SER A 1 67 ? 21.869 2.040 -21.537 1.00 95.75 67 SER A C 1
ATOM 531 O O . SER A 1 67 ? 21.645 3.193 -21.194 1.00 95.75 67 SER A O 1
ATOM 533 N N . GLY A 1 68 ? 21.161 1.015 -21.072 1.00 95.62 68 GLY A N 1
ATOM 534 C CA . GLY A 1 68 ? 20.078 1.142 -20.108 1.00 95.62 68 GLY A CA 1
ATOM 535 C C . GLY A 1 68 ? 20.565 1.708 -18.777 1.00 95.62 68 GLY A C 1
ATOM 536 O O . GLY A 1 68 ? 19.925 2.601 -18.244 1.00 95.62 68 GLY A O 1
ATOM 537 N N . THR A 1 69 ? 21.720 1.266 -18.274 1.00 95.69 69 THR A N 1
ATOM 538 C CA . THR A 1 69 ? 22.296 1.777 -17.018 1.00 95.69 69 THR A CA 1
ATOM 539 C C . THR A 1 69 ? 22.601 3.268 -17.139 1.00 95.69 69 THR A C 1
ATOM 541 O O . THR A 1 69 ? 22.169 4.047 -16.296 1.00 95.69 69 THR A O 1
ATOM 544 N N . PHE A 1 70 ? 23.223 3.691 -18.245 1.00 95.94 70 PHE A N 1
ATOM 545 C CA . PHE A 1 70 ? 23.434 5.114 -18.523 1.00 95.94 70 PHE A CA 1
ATOM 546 C C . PHE A 1 70 ? 22.118 5.906 -18.553 1.00 95.94 70 PHE A C 1
ATOM 548 O O . PHE A 1 70 ? 22.014 6.983 -17.967 1.00 95.94 70 PHE A O 1
ATOM 555 N N . LEU A 1 71 ? 21.096 5.377 -19.235 1.00 94.56 71 LEU A N 1
ATOM 556 C CA . LEU A 1 71 ? 19.782 6.018 -19.300 1.00 94.56 71 LEU A CA 1
ATOM 557 C C . LEU A 1 71 ? 19.092 6.059 -17.929 1.00 94.56 71 LEU A C 1
ATOM 559 O O . LEU A 1 71 ? 18.388 7.025 -17.637 1.00 94.56 71 LEU A O 1
ATOM 563 N N . TRP A 1 72 ? 19.299 5.047 -17.087 1.00 94.44 72 TRP A N 1
ATOM 564 C CA . TRP A 1 72 ? 18.782 4.994 -15.724 1.00 94.44 72 TRP A CA 1
ATOM 565 C C . TRP A 1 72 ? 19.394 6.098 -14.864 1.00 94.44 72 TRP A C 1
ATOM 567 O O . TRP A 1 72 ? 18.637 6.866 -14.266 1.00 94.44 72 TRP A O 1
ATOM 577 N N . ASP A 1 73 ? 20.715 6.267 -14.901 1.00 93.62 73 ASP A N 1
ATOM 578 C CA . ASP A 1 73 ? 21.424 7.296 -14.131 1.00 93.62 73 ASP A CA 1
ATOM 579 C C . ASP A 1 73 ? 20.922 8.712 -14.452 1.00 93.62 73 ASP A C 1
ATOM 581 O O . ASP A 1 73 ? 20.737 9.530 -13.552 1.00 93.62 73 ASP A O 1
ATOM 585 N N . ILE A 1 74 ? 20.634 9.004 -15.725 1.00 90.00 74 ILE A N 1
ATOM 586 C CA . ILE A 1 74 ? 20.151 10.332 -16.143 1.00 90.00 74 ILE A CA 1
ATOM 587 C C . ILE A 1 74 ? 18.630 10.495 -16.022 1.00 90.00 74 ILE A C 1
ATOM 589 O O . ILE A 1 74 ? 18.128 11.615 -16.047 1.00 90.00 74 ILE A O 1
ATOM 593 N N . SER A 1 75 ? 17.867 9.403 -15.896 1.00 89.00 75 SER A N 1
ATOM 594 C CA . SER A 1 75 ? 16.393 9.450 -15.871 1.00 89.00 75 SER A CA 1
ATOM 595 C C . SER A 1 75 ? 15.810 10.164 -14.648 1.00 89.00 75 SER A C 1
ATOM 597 O O . SER A 1 75 ? 14.640 10.542 -14.671 1.00 89.00 75 SER A O 1
ATOM 599 N N . VAL A 1 76 ? 16.608 10.369 -13.596 1.00 86.44 76 VAL A N 1
ATOM 600 C CA . VAL A 1 76 ? 16.227 11.163 -12.416 1.00 86.44 76 VAL A CA 1
ATOM 601 C C . VAL A 1 76 ? 16.242 12.672 -12.687 1.00 86.44 76 VAL A C 1
ATOM 603 O O . VAL A 1 76 ? 15.611 13.428 -11.951 1.00 86.44 76 VAL A O 1
ATOM 606 N N . ILE A 1 77 ? 16.950 13.121 -13.731 1.00 86.88 77 ILE A N 1
ATOM 607 C CA . ILE A 1 77 ? 17.085 14.536 -14.093 1.00 86.88 77 ILE A CA 1
ATOM 608 C C . ILE A 1 77 ? 15.867 14.944 -14.945 1.00 86.88 77 ILE A C 1
ATOM 610 O O . ILE A 1 77 ? 15.665 14.358 -16.015 1.00 86.88 77 ILE A O 1
ATOM 614 N N . PRO A 1 78 ? 15.053 15.938 -14.533 1.00 84.19 78 PRO A N 1
ATOM 615 C CA . PRO A 1 78 ? 13.801 16.286 -15.217 1.00 84.19 78 PRO A CA 1
ATOM 616 C C . PRO A 1 78 ? 13.941 16.587 -16.719 1.00 84.19 78 PRO A C 1
ATOM 618 O O . PRO A 1 78 ? 13.143 16.104 -17.527 1.00 84.19 78 PRO A O 1
ATOM 621 N N . GLU A 1 79 ? 14.969 17.332 -17.128 1.00 84.75 79 GLU A N 1
ATOM 622 C CA . GLU A 1 79 ? 15.208 17.708 -18.528 1.00 84.75 79 GLU A CA 1
ATOM 623 C C . GLU A 1 79 ? 15.565 16.493 -19.398 1.00 84.75 79 GLU A C 1
ATOM 625 O O . GLU A 1 79 ? 15.124 16.365 -20.552 1.00 84.75 79 GLU A O 1
ATOM 630 N N . HIS A 1 80 ? 16.351 15.563 -18.848 1.00 88.25 80 HIS A N 1
ATOM 631 C CA . HIS A 1 80 ? 16.675 14.307 -19.522 1.00 88.25 80 HIS A CA 1
ATOM 632 C C . HIS A 1 80 ? 15.460 13.395 -19.558 1.00 88.25 80 HIS A C 1
ATOM 634 O O . HIS A 1 80 ? 15.143 12.895 -20.632 1.00 88.25 80 HIS A O 1
ATOM 640 N N . ALA A 1 81 ? 14.708 13.263 -18.465 1.00 84.81 81 ALA A N 1
ATOM 641 C CA . ALA A 1 81 ? 13.455 12.512 -18.424 1.00 84.81 81 ALA A CA 1
ATOM 642 C C . ALA A 1 81 ? 12.466 12.974 -19.510 1.00 84.81 81 ALA A C 1
ATOM 644 O O . ALA A 1 81 ? 11.900 12.144 -20.226 1.00 84.81 81 ALA A O 1
ATOM 645 N N . GLN A 1 82 ? 12.298 14.286 -19.707 1.00 83.25 82 GLN A N 1
ATOM 646 C CA . GLN A 1 82 ? 11.481 14.834 -20.799 1.00 83.25 82 GLN A CA 1
ATOM 647 C C . GLN A 1 82 ? 12.025 14.454 -22.183 1.00 83.25 82 GLN A C 1
ATOM 649 O O . GLN A 1 82 ? 11.258 14.083 -23.077 1.00 83.25 82 GLN A O 1
ATOM 654 N N . THR A 1 83 ? 13.346 14.492 -22.361 1.00 86.31 83 THR A N 1
ATOM 655 C CA . THR A 1 83 ? 14.004 14.066 -23.605 1.00 86.31 83 THR A CA 1
ATOM 656 C C . THR A 1 83 ? 13.777 12.574 -23.871 1.00 86.31 83 THR A C 1
ATOM 658 O O . THR A 1 83 ? 13.373 12.205 -24.973 1.00 86.31 83 THR A O 1
ATOM 661 N N . LEU A 1 84 ? 13.945 11.717 -22.861 1.00 87.31 84 LEU A N 1
ATOM 662 C CA . LEU A 1 84 ? 13.696 10.278 -22.952 1.00 87.31 84 LEU A CA 1
ATOM 663 C C . LEU A 1 84 ? 12.242 9.992 -23.363 1.00 87.31 84 LEU A C 1
ATOM 665 O O . LEU A 1 84 ? 12.002 9.248 -24.318 1.00 87.31 84 LEU A O 1
ATOM 669 N N . LYS A 1 85 ? 11.271 10.644 -22.702 1.00 83.50 85 LYS A N 1
ATOM 670 C CA . LYS A 1 85 ? 9.834 10.541 -23.021 1.00 83.50 85 LYS A CA 1
ATOM 671 C C . LYS A 1 85 ? 9.549 10.933 -24.471 1.00 83.50 85 LYS A C 1
ATOM 673 O O . LYS A 1 85 ? 8.876 10.195 -25.188 1.00 83.50 85 LYS A O 1
ATOM 678 N N . LYS A 1 86 ? 10.099 12.064 -24.926 1.00 84.56 86 LYS A N 1
ATOM 679 C CA . LYS A 1 86 ? 9.939 12.561 -26.303 1.00 84.56 86 LYS A CA 1
ATOM 680 C C . LYS A 1 86 ? 10.478 11.584 -27.353 1.00 84.56 86 LYS A C 1
ATOM 682 O O . LYS A 1 86 ? 9.954 11.541 -28.464 1.00 84.56 86 LYS A O 1
ATOM 687 N N . HIS A 1 87 ? 11.512 10.820 -27.013 1.00 85.50 87 HIS A N 1
ATOM 688 C CA . HIS A 1 87 ? 12.186 9.892 -27.921 1.00 85.50 87 HIS A CA 1
ATOM 689 C C . HIS A 1 87 ? 11.746 8.427 -27.765 1.00 85.50 87 HIS A C 1
ATOM 691 O O . HIS A 1 87 ? 12.413 7.533 -28.277 1.00 85.50 87 HIS A O 1
ATOM 697 N N . GLY A 1 88 ? 10.596 8.178 -27.133 1.00 83.94 88 GLY A N 1
ATOM 698 C CA . GLY A 1 88 ? 9.925 6.878 -27.190 1.00 83.94 88 GLY A CA 1
ATOM 699 C C . GLY A 1 88 ? 10.470 5.814 -26.233 1.00 83.94 88 GLY A C 1
ATOM 700 O O . GLY A 1 88 ? 10.226 4.626 -26.444 1.00 83.94 88 GLY A O 1
ATOM 701 N N . ILE A 1 89 ? 11.195 6.213 -25.178 1.00 87.88 89 ILE A N 1
ATOM 702 C CA . ILE A 1 89 ? 11.741 5.265 -24.190 1.00 87.88 89 ILE A CA 1
ATOM 703 C C . ILE A 1 89 ? 10.650 4.402 -23.537 1.00 87.88 89 ILE A C 1
ATOM 705 O O . ILE A 1 89 ? 10.886 3.236 -23.250 1.00 87.88 89 ILE A O 1
ATOM 709 N N . ILE A 1 90 ? 9.451 4.962 -23.328 1.00 84.56 90 ILE A N 1
ATOM 710 C CA . ILE A 1 90 ? 8.346 4.292 -22.627 1.00 84.56 90 ILE A CA 1
ATOM 711 C C . ILE A 1 90 ? 7.871 3.084 -23.436 1.00 84.56 90 ILE A C 1
ATOM 713 O O . ILE A 1 90 ? 7.675 2.009 -22.883 1.00 84.56 90 ILE A O 1
ATOM 717 N N . GLN A 1 91 ? 7.721 3.241 -24.752 1.00 85.25 91 GLN A N 1
ATOM 718 C CA . GLN A 1 91 ? 7.283 2.169 -25.644 1.00 85.25 91 GLN A CA 1
ATOM 719 C C . GLN A 1 91 ? 8.324 1.048 -25.714 1.00 85.25 91 GLN A C 1
ATOM 721 O O . GLN A 1 91 ? 7.965 -0.125 -25.687 1.00 85.25 91 GLN A O 1
ATOM 726 N N . ILE A 1 92 ? 9.609 1.409 -25.759 1.00 88.94 92 ILE A N 1
ATOM 727 C CA . ILE A 1 92 ? 10.711 0.439 -25.756 1.00 88.94 92 ILE A CA 1
ATOM 728 C C . ILE A 1 92 ? 10.730 -0.332 -24.433 1.00 88.94 92 ILE A C 1
ATOM 730 O O . ILE A 1 92 ? 10.786 -1.559 -24.436 1.00 88.94 92 ILE A O 1
ATOM 734 N N . ALA A 1 93 ? 10.624 0.377 -23.309 1.00 88.94 93 ALA A N 1
ATOM 735 C CA . ALA A 1 93 ? 10.580 -0.232 -21.989 1.00 88.94 93 ALA A CA 1
ATOM 736 C C . ALA A 1 93 ? 9.360 -1.148 -21.813 1.00 88.94 93 ALA A C 1
ATOM 738 O O . ALA A 1 93 ? 9.502 -2.243 -21.281 1.00 88.94 93 ALA A O 1
ATOM 739 N N . HIS A 1 94 ? 8.179 -0.750 -22.302 1.00 86.75 94 HIS A N 1
ATOM 740 C CA . HIS A 1 94 ? 6.990 -1.605 -22.296 1.00 86.75 94 HIS A CA 1
ATOM 741 C C . HIS A 1 94 ? 7.223 -2.916 -23.041 1.00 86.75 94 HIS A C 1
ATOM 743 O O . HIS A 1 94 ? 6.867 -3.963 -22.512 1.00 86.75 94 HIS A O 1
ATOM 749 N N . GLN A 1 95 ? 7.834 -2.870 -24.228 1.00 87.06 95 GLN A N 1
ATOM 750 C CA . GLN A 1 95 ? 8.105 -4.083 -24.996 1.00 87.06 95 GLN A CA 1
ATOM 751 C C . GLN A 1 95 ? 9.057 -5.019 -24.243 1.00 87.06 95 GLN A C 1
ATOM 753 O O . GLN A 1 95 ? 8.747 -6.192 -24.078 1.00 87.06 95 GLN A O 1
ATOM 758 N N . ILE A 1 96 ? 10.158 -4.484 -23.704 1.00 90.06 96 ILE A N 1
ATOM 759 C CA . ILE A 1 96 ? 11.120 -5.272 -22.917 1.00 90.06 96 ILE A CA 1
ATOM 760 C C . ILE A 1 96 ? 10.453 -5.877 -21.669 1.00 90.06 96 ILE A C 1
ATOM 762 O O . ILE A 1 96 ? 10.703 -7.029 -21.336 1.00 90.06 96 ILE A O 1
ATOM 766 N N . ILE A 1 97 ? 9.569 -5.133 -20.993 1.00 90.25 97 ILE A N 1
ATOM 767 C CA . ILE A 1 97 ? 8.817 -5.641 -19.835 1.00 90.25 97 ILE A CA 1
ATOM 768 C C . ILE A 1 97 ? 7.836 -6.742 -20.253 1.00 90.25 97 ILE A C 1
ATOM 770 O O . ILE A 1 97 ? 7.705 -7.727 -19.533 1.00 90.25 97 ILE A O 1
ATOM 774 N N . ILE A 1 98 ? 7.137 -6.603 -21.384 1.00 88.94 98 ILE A N 1
ATOM 775 C CA . ILE A 1 98 ? 6.240 -7.648 -21.908 1.00 88.94 98 ILE A CA 1
ATOM 776 C C . ILE A 1 98 ? 7.028 -8.939 -22.167 1.00 88.94 98 ILE A C 1
ATOM 778 O O . ILE A 1 98 ? 6.588 -10.010 -21.744 1.00 88.94 98 ILE A O 1
ATOM 782 N N . ASP A 1 99 ? 8.220 -8.807 -22.744 1.00 89.94 99 ASP A N 1
ATOM 783 C CA . ASP A 1 99 ? 9.121 -9.907 -23.093 1.00 89.94 99 ASP A CA 1
ATOM 784 C C . ASP A 1 99 ? 10.105 -10.260 -21.955 1.00 89.94 99 ASP A C 1
ATOM 786 O O . ASP A 1 99 ? 11.146 -10.862 -22.195 1.00 89.94 99 ASP A O 1
ATOM 790 N N . TRP A 1 100 ? 9.805 -9.922 -20.690 1.00 92.31 100 TRP A N 1
ATOM 791 C CA . TRP A 1 100 ? 10.767 -10.019 -19.573 1.00 92.31 100 TRP A CA 1
ATOM 792 C C . TRP A 1 100 ? 11.422 -11.396 -19.390 1.00 92.31 100 TRP A C 1
ATOM 794 O O . TRP A 1 100 ? 12.523 -11.477 -18.851 1.00 92.31 100 TRP A O 1
ATOM 804 N N . ARG A 1 101 ? 10.759 -12.485 -19.804 1.00 93.19 101 ARG A N 1
ATOM 805 C CA . ARG A 1 101 ? 11.313 -13.851 -19.724 1.00 93.19 101 ARG A CA 1
ATOM 806 C C . ARG A 1 101 ? 12.409 -14.119 -20.745 1.00 93.19 101 ARG A C 1
ATOM 808 O O . ARG A 1 101 ? 13.215 -15.020 -20.529 1.00 93.19 101 ARG A O 1
ATOM 815 N N . ASP A 1 102 ? 12.419 -13.357 -21.829 1.00 91.56 102 ASP A N 1
ATOM 816 C CA . ASP A 1 102 ? 13.435 -13.431 -22.872 1.00 91.56 102 ASP A CA 1
ATOM 817 C C . ASP A 1 102 ? 14.670 -12.597 -22.502 1.00 91.56 102 ASP A C 1
ATOM 819 O O . ASP A 1 102 ? 15.655 -12.589 -23.234 1.00 91.56 102 ASP A O 1
ATOM 823 N N . HIS A 1 103 ? 14.641 -11.913 -21.355 1.00 91.50 103 HIS A N 1
ATOM 824 C CA . HIS A 1 103 ? 15.693 -11.029 -20.879 1.00 91.50 103 HIS A CA 1
ATOM 825 C C . HIS A 1 103 ? 16.205 -11.450 -19.499 1.00 91.50 103 HIS A C 1
ATOM 827 O O . HIS A 1 103 ? 15.504 -12.036 -18.673 1.00 91.50 103 HIS A O 1
ATOM 833 N N . SER A 1 104 ? 17.462 -11.129 -19.229 1.00 94.31 104 SER A N 1
ATOM 834 C CA . SER A 1 104 ? 18.084 -11.290 -17.923 1.00 94.31 104 SER A CA 1
ATOM 835 C C . SER A 1 104 ? 17.420 -10.398 -16.872 1.00 94.31 104 SER A C 1
ATOM 837 O O . SER A 1 104 ? 16.949 -9.292 -17.150 1.00 94.31 104 SER A O 1
ATOM 839 N N . ASN A 1 105 ? 17.475 -10.841 -15.613 1.00 95.31 105 ASN A N 1
ATOM 840 C CA . ASN A 1 105 ? 17.013 -10.046 -14.472 1.00 95.31 105 ASN A CA 1
ATOM 841 C C . ASN A 1 105 ? 17.687 -8.669 -14.424 1.00 95.31 105 ASN A C 1
ATOM 843 O O . ASN A 1 105 ? 17.031 -7.683 -14.118 1.00 95.31 105 ASN A O 1
ATOM 847 N N . ARG A 1 106 ? 18.969 -8.570 -14.807 1.00 95.62 106 ARG A N 1
ATOM 848 C CA . ARG A 1 106 ? 19.684 -7.290 -14.807 1.00 95.62 106 ARG A CA 1
ATOM 849 C C . ARG A 1 106 ? 19.106 -6.302 -15.820 1.00 95.62 106 ARG A C 1
ATOM 851 O O . ARG A 1 106 ? 18.966 -5.126 -15.499 1.00 95.62 106 ARG A O 1
ATOM 858 N N . LEU A 1 107 ? 18.775 -6.751 -17.030 1.00 95.50 107 LEU A N 1
ATOM 859 C CA . LEU A 1 107 ? 18.135 -5.875 -18.010 1.00 95.50 107 LEU A CA 1
ATOM 860 C C . LEU A 1 107 ? 16.730 -5.470 -17.540 1.00 95.50 107 LEU A C 1
ATOM 862 O O . LEU A 1 107 ? 16.387 -4.290 -17.606 1.00 95.50 107 LEU A O 1
ATOM 866 N N . ASN A 1 108 ? 15.953 -6.416 -17.005 1.00 95.50 108 ASN A N 1
ATOM 867 C CA . ASN A 1 108 ? 14.623 -6.144 -16.453 1.00 95.50 108 ASN A CA 1
ATOM 868 C C . ASN A 1 108 ? 14.671 -5.109 -15.318 1.00 95.50 108 ASN A C 1
ATOM 870 O O . ASN A 1 108 ? 13.938 -4.123 -15.362 1.00 95.50 108 ASN A O 1
ATOM 874 N N . GLU A 1 109 ? 15.567 -5.285 -14.346 1.00 96.44 109 GLU A N 1
ATOM 875 C CA . GLU A 1 109 ? 15.825 -4.337 -13.257 1.00 96.44 109 GLU A CA 1
ATOM 876 C C . GLU A 1 109 ? 16.086 -2.925 -13.798 1.00 96.44 109 GLU A C 1
ATOM 878 O O . GLU A 1 109 ? 15.394 -1.980 -13.422 1.00 96.44 109 GLU A O 1
ATOM 883 N N . VAL A 1 110 ? 17.039 -2.790 -14.727 1.00 96.75 110 VAL A N 1
ATOM 884 C CA . VAL A 1 110 ? 17.436 -1.499 -15.307 1.00 96.75 110 VAL A CA 1
ATOM 885 C C . VAL A 1 110 ? 16.260 -0.811 -16.000 1.00 96.75 110 VAL A C 1
ATOM 887 O O . VAL A 1 110 ? 16.009 0.375 -15.786 1.00 96.75 110 VAL A O 1
ATOM 890 N N . ILE A 1 111 ? 15.513 -1.544 -16.824 1.00 95.38 111 ILE A N 1
ATOM 891 C CA . ILE A 1 111 ? 14.408 -0.982 -17.605 1.00 95.38 111 ILE A CA 1
ATOM 892 C C . ILE A 1 111 ? 13.232 -0.584 -16.708 1.00 95.38 111 ILE A C 1
ATOM 894 O O . ILE A 1 111 ? 12.660 0.496 -16.883 1.00 95.38 111 ILE A O 1
ATOM 898 N N . ILE A 1 112 ? 12.895 -1.406 -15.713 1.00 93.88 112 ILE A N 1
ATOM 899 C CA . ILE A 1 112 ? 11.850 -1.091 -14.731 1.00 93.88 112 ILE A CA 1
ATOM 900 C C . ILE A 1 112 ? 12.283 0.104 -13.865 1.00 93.88 112 ILE A C 1
ATOM 902 O O . ILE A 1 112 ? 11.463 0.977 -13.570 1.00 93.88 112 ILE A O 1
ATOM 906 N N . GLY A 1 113 ? 13.572 0.212 -13.539 1.00 92.88 113 GLY A N 1
ATOM 907 C CA . GLY A 1 113 ? 14.132 1.336 -12.795 1.00 92.88 113 GLY A CA 1
ATOM 908 C C . GLY A 1 113 ? 14.061 2.671 -13.541 1.00 92.88 113 GLY A C 1
ATOM 909 O O . GLY A 1 113 ? 13.626 3.676 -12.960 1.00 92.88 113 GLY A O 1
ATOM 910 N N . ILE A 1 114 ? 14.384 2.681 -14.842 1.00 90.88 114 ILE A N 1
ATOM 911 C CA . ILE A 1 114 ? 14.147 3.839 -15.724 1.00 90.88 114 ILE A CA 1
ATOM 912 C C . ILE A 1 114 ? 12.671 4.233 -15.657 1.00 90.88 114 ILE A C 1
ATOM 914 O O . ILE A 1 114 ? 12.342 5.395 -15.420 1.00 90.88 114 ILE A O 1
ATOM 918 N N . MET A 1 115 ? 11.771 3.264 -15.831 1.00 87.94 115 MET A N 1
ATOM 919 C CA . MET A 1 115 ? 10.329 3.506 -15.842 1.00 87.94 115 MET A CA 1
ATOM 920 C C . MET A 1 115 ? 9.829 4.119 -14.538 1.00 87.94 115 MET A C 1
ATOM 922 O O . MET A 1 115 ? 9.069 5.088 -14.569 1.00 87.94 115 MET A O 1
ATOM 926 N N . ALA A 1 116 ? 10.281 3.611 -13.395 1.00 87.12 116 ALA A N 1
ATOM 927 C CA . ALA A 1 116 ? 9.883 4.132 -12.097 1.00 87.12 116 ALA A CA 1
ATOM 928 C C . ALA A 1 116 ? 10.397 5.561 -11.860 1.00 87.12 116 ALA A C 1
ATOM 930 O O . ALA A 1 116 ? 9.644 6.381 -11.343 1.00 87.12 116 ALA A O 1
ATOM 931 N N . ASN A 1 117 ? 11.602 5.914 -12.325 1.00 87.81 117 ASN A N 1
ATOM 932 C CA . ASN A 1 117 ? 12.085 7.302 -12.274 1.00 87.81 117 ASN A CA 1
ATOM 933 C C . ASN A 1 117 ? 11.258 8.235 -13.157 1.00 87.81 117 ASN A C 1
ATOM 935 O O . ASN A 1 117 ? 10.864 9.319 -12.726 1.00 87.81 117 ASN A O 1
ATOM 939 N N . LEU A 1 118 ? 10.945 7.795 -14.379 1.00 82.19 118 LEU A N 1
ATOM 940 C CA . LEU A 1 118 ? 10.106 8.571 -15.283 1.00 82.19 118 LEU A CA 1
ATOM 941 C C . LEU A 1 118 ? 8.724 8.819 -14.673 1.00 82.19 118 LEU A C 1
ATOM 943 O O . LEU A 1 118 ? 8.227 9.936 -14.812 1.00 82.19 118 LEU A O 1
ATOM 947 N N . CYS A 1 119 ? 8.151 7.827 -13.978 1.00 76.75 119 CYS A N 1
ATOM 948 C CA . CYS A 1 119 ? 6.849 7.901 -13.305 1.00 76.75 119 CYS A CA 1
ATOM 949 C C . CYS A 1 119 ? 6.819 8.840 -12.091 1.00 76.75 119 CYS A C 1
ATOM 951 O O . CYS A 1 119 ? 5.758 9.381 -11.800 1.00 76.75 119 CYS A O 1
ATOM 953 N N . SER A 1 120 ? 7.950 9.084 -11.423 1.00 72.56 120 SER A N 1
ATOM 954 C CA . SER A 1 120 ? 8.017 9.974 -10.250 1.00 72.56 120 SER A CA 1
ATOM 955 C C . SER A 1 120 ? 7.798 11.454 -10.576 1.00 72.56 120 SER A C 1
ATOM 957 O O . SER A 1 120 ? 7.605 12.267 -9.677 1.00 72.56 120 SER A O 1
ATOM 959 N N . SER A 1 121 ? 7.842 11.833 -11.855 1.00 64.06 121 SER A N 1
ATOM 960 C CA . SER A 1 121 ? 7.568 13.207 -12.286 1.00 64.06 121 SER A CA 1
ATOM 961 C C . SER A 1 121 ? 6.059 13.430 -12.475 1.00 64.06 121 SER A C 1
ATOM 963 O O . SER A 1 121 ? 5.420 12.696 -13.224 1.00 64.06 121 SER A O 1
ATOM 965 N N . ASN A 1 122 ? 5.491 14.484 -11.871 1.00 52.53 122 ASN A N 1
ATOM 966 C CA . ASN A 1 122 ? 4.055 14.853 -11.915 1.00 52.53 122 ASN A CA 1
ATOM 967 C C . ASN A 1 122 ? 3.464 15.093 -13.331 1.00 52.53 122 ASN A C 1
ATOM 969 O O . ASN A 1 122 ? 2.298 15.451 -13.472 1.00 52.53 122 ASN A O 1
ATOM 973 N N . GLU A 1 123 ? 4.254 14.917 -14.389 1.00 51.59 123 GLU A N 1
ATOM 974 C CA . GLU A 1 123 ? 3.878 15.117 -15.793 1.00 51.59 123 GLU A CA 1
ATOM 975 C C . GLU A 1 123 ? 3.594 13.800 -16.534 1.00 51.59 123 GLU A C 1
ATOM 977 O O . GLU A 1 123 ? 3.571 13.772 -17.766 1.00 51.59 123 GLU A O 1
ATOM 982 N N . VAL A 1 124 ? 3.465 12.674 -15.831 1.00 50.47 124 VAL A N 1
ATOM 983 C CA . VAL A 1 124 ? 3.333 11.367 -16.482 1.00 50.47 124 VAL A CA 1
ATOM 984 C C . VAL A 1 124 ? 1.860 11.048 -16.723 1.00 50.47 124 VAL A C 1
ATOM 986 O O . VAL A 1 124 ? 1.108 10.866 -15.765 1.00 50.47 124 VAL A O 1
ATOM 989 N N . PRO A 1 125 ? 1.418 10.967 -17.989 1.00 48.03 125 PRO A N 1
ATOM 990 C CA . PRO A 1 125 ? 0.036 10.644 -18.284 1.00 48.03 125 PRO A CA 1
ATOM 991 C C . PRO A 1 125 ? -0.308 9.232 -17.793 1.00 48.03 125 PRO A C 1
ATOM 993 O O . PRO A 1 125 ? 0.463 8.282 -17.951 1.00 48.03 125 PRO A O 1
ATOM 996 N N . SER A 1 126 ? -1.529 9.096 -17.273 1.00 48.72 126 SER A N 1
ATOM 997 C CA . SER A 1 126 ? -2.219 7.861 -16.859 1.00 48.72 126 SER A CA 1
ATOM 998 C C . SER A 1 126 ? -2.244 6.745 -17.923 1.00 48.72 126 SER A C 1
ATOM 1000 O O . SER A 1 126 ? -2.675 5.626 -17.645 1.00 48.72 126 SER A O 1
ATOM 1002 N N . SER A 1 127 ? -1.716 7.019 -19.119 1.00 47.00 127 SER A N 1
ATOM 1003 C CA . SER A 1 127 ? -1.504 6.104 -20.238 1.00 47.00 127 SER A CA 1
ATOM 1004 C C . SER A 1 127 ? -0.513 4.959 -19.993 1.00 47.00 127 SER A C 1
ATOM 1006 O O . SER A 1 127 ? -0.545 3.999 -20.751 1.00 47.00 127 SER A O 1
ATOM 1008 N N . LEU A 1 128 ? 0.339 4.994 -18.955 1.00 52.81 128 LEU A N 1
ATOM 1009 C CA . LEU A 1 128 ? 1.240 3.862 -18.637 1.00 52.81 128 LEU A CA 1
ATOM 1010 C C . LEU A 1 128 ? 0.494 2.552 -18.325 1.00 52.81 128 LEU A C 1
ATOM 1012 O O . LEU A 1 128 ? 1.038 1.469 -18.516 1.00 52.81 128 LEU A O 1
ATOM 1016 N N . PHE A 1 129 ? -0.765 2.654 -17.888 1.00 52.75 129 PHE A N 1
ATOM 1017 C CA . PHE A 1 129 ? -1.647 1.516 -17.611 1.00 52.75 129 PHE A CA 1
ATOM 1018 C C . PHE A 1 129 ? -2.867 1.448 -18.536 1.00 52.75 129 PHE A C 1
ATOM 1020 O O . PHE A 1 129 ? -3.749 0.621 -18.313 1.00 52.75 129 PHE A O 1
ATOM 1027 N N . GLN A 1 130 ? -2.947 2.315 -19.547 1.00 48.56 130 GLN A N 1
ATOM 1028 C CA . GLN A 1 130 ? -4.016 2.282 -20.543 1.00 48.56 130 GLN A CA 1
ATOM 1029 C C . GLN A 1 130 ? -3.426 1.788 -21.861 1.00 48.56 130 GLN A C 1
ATOM 1031 O O . GLN A 1 130 ? -2.865 2.563 -22.632 1.00 48.56 130 GLN A O 1
ATOM 1036 N N . THR A 1 131 ? -3.554 0.493 -22.136 1.00 42.03 131 THR A N 1
ATOM 1037 C CA . THR A 1 131 ? -3.471 0.012 -23.516 1.00 42.03 131 THR A CA 1
ATOM 1038 C C . THR A 1 131 ? -4.823 0.265 -24.178 1.00 42.03 131 THR A C 1
ATOM 1040 O O . THR A 1 131 ? -5.879 0.092 -23.568 1.00 42.03 131 THR A O 1
ATOM 1043 N N . SER A 1 132 ? -4.801 0.748 -25.418 1.00 41.62 132 SER A N 1
ATOM 1044 C CA . SER A 1 132 ? -6.010 1.076 -26.183 1.00 41.62 132 SER A CA 1
ATOM 1045 C C . SER A 1 132 ? -6.628 -0.136 -26.885 1.00 41.62 132 SER A C 1
ATOM 1047 O O . SER A 1 132 ? -7.678 0.015 -27.502 1.00 41.62 132 SER A O 1
ATOM 1049 N N . ASP A 1 133 ? -6.052 -1.334 -26.737 1.00 36.62 133 ASP A N 1
ATOM 1050 C CA . ASP A 1 133 ? -6.488 -2.527 -27.456 1.00 36.62 133 ASP A CA 1
ATOM 1051 C C . ASP A 1 133 ? -6.770 -3.711 -26.518 1.00 36.62 133 ASP A C 1
ATOM 1053 O O . ASP A 1 133 ? -5.943 -4.154 -25.723 1.00 36.62 133 ASP A O 1
ATOM 1057 N N . ILE A 1 134 ? -7.991 -4.236 -26.640 1.00 37.97 134 ILE A N 1
ATOM 1058 C CA . ILE A 1 134 ? -8.666 -5.210 -25.758 1.00 37.97 134 ILE A CA 1
ATOM 1059 C C . ILE A 1 134 ? -8.065 -6.638 -25.881 1.00 37.97 134 ILE A C 1
ATOM 1061 O O . ILE A 1 134 ? -8.584 -7.601 -25.316 1.00 37.97 134 ILE A O 1
ATOM 1065 N N . HIS A 1 135 ? -6.944 -6.796 -26.593 1.00 38.72 135 HIS A N 1
ATOM 1066 C CA . HIS A 1 135 ? -6.329 -8.093 -26.903 1.00 38.72 135 HIS A CA 1
ATOM 1067 C C . HIS A 1 135 ? -4.813 -8.190 -26.642 1.00 38.72 135 HIS A C 1
ATOM 1069 O O . HIS A 1 135 ? -4.234 -9.235 -26.934 1.00 38.72 135 HIS A O 1
ATOM 1075 N N . GLU A 1 136 ? -4.173 -7.175 -26.053 1.00 45.03 136 GLU A N 1
ATOM 1076 C CA . GLU A 1 136 ? -2.738 -7.206 -25.725 1.00 45.03 136 GLU A CA 1
ATOM 1077 C C . GLU A 1 136 ? -2.488 -7.396 -24.222 1.00 45.03 136 GLU A C 1
ATOM 1079 O O . GLU A 1 136 ? -3.219 -6.873 -23.378 1.00 45.03 136 GLU A O 1
ATOM 1084 N N . ILE A 1 137 ? -1.440 -8.156 -23.876 1.00 53.28 137 ILE A N 1
ATOM 1085 C CA . ILE A 1 137 ? -0.951 -8.267 -22.497 1.00 53.28 137 ILE A CA 1
ATOM 1086 C C . ILE A 1 137 ? -0.535 -6.865 -22.047 1.00 53.28 137 ILE A C 1
ATOM 1088 O O . ILE A 1 137 ? 0.403 -6.281 -22.586 1.00 53.28 137 ILE A O 1
ATOM 1092 N N . THR A 1 138 ? -1.241 -6.308 -21.065 1.00 66.94 138 THR A N 1
ATOM 1093 C CA . THR A 1 138 ? -0.940 -4.965 -20.571 1.00 66.94 138 THR A CA 1
ATOM 1094 C C . THR A 1 138 ? 0.326 -4.983 -19.707 1.00 66.94 138 THR A C 1
ATOM 1096 O O . THR A 1 138 ? 0.530 -5.938 -18.950 1.00 66.94 138 THR A O 1
ATOM 1099 N N . PRO A 1 139 ? 1.148 -3.915 -19.716 1.00 70.00 139 PRO A N 1
ATOM 1100 C CA . PRO A 1 139 ? 2.308 -3.811 -18.828 1.00 70.00 139 PRO A CA 1
ATOM 1101 C C . PRO A 1 139 ? 1.970 -4.039 -17.344 1.00 70.00 139 PRO A C 1
ATOM 1103 O O . PRO A 1 139 ? 2.765 -4.628 -16.621 1.00 70.00 139 PRO A O 1
ATOM 1106 N N . SER A 1 140 ? 0.765 -3.666 -16.885 1.00 74.38 140 SER A N 1
ATOM 1107 C CA . SER A 1 140 ? 0.276 -3.973 -15.528 1.00 74.38 140 SER A CA 1
ATOM 1108 C C . SER A 1 140 ? 0.153 -5.467 -15.239 1.00 74.38 140 SER A C 1
ATOM 1110 O O . SER A 1 140 ? 0.556 -5.914 -14.165 1.00 74.38 140 SER A O 1
ATOM 1112 N N . LEU A 1 141 ? -0.410 -6.243 -16.170 1.00 81.62 141 LEU A N 1
ATOM 1113 C CA . LEU A 1 141 ? -0.544 -7.690 -16.015 1.00 81.62 141 LEU A CA 1
ATOM 1114 C C . LEU A 1 141 ? 0.823 -8.370 -16.068 1.00 81.62 141 LEU A C 1
ATOM 1116 O O . LEU A 1 141 ? 1.062 -9.313 -15.313 1.00 81.62 141 LEU A O 1
ATOM 1120 N N . THR A 1 142 ? 1.744 -7.868 -16.891 1.00 88.00 142 THR A N 1
ATOM 1121 C CA . THR A 1 142 ? 3.108 -8.397 -16.909 1.00 88.00 142 THR A CA 1
ATOM 1122 C C . THR A 1 142 ? 3.857 -8.086 -15.620 1.00 88.00 142 THR A C 1
ATOM 1124 O O . THR A 1 142 ? 4.427 -8.999 -15.036 1.00 88.00 142 THR A O 1
ATOM 1127 N N . LEU A 1 143 ? 3.788 -6.855 -15.104 1.00 90.31 143 LEU A N 1
ATOM 1128 C CA . LEU A 1 143 ? 4.390 -6.491 -13.814 1.00 90.31 143 LEU A CA 1
ATOM 1129 C C . LEU A 1 143 ? 3.808 -7.306 -12.651 1.00 90.31 143 LEU A C 1
ATOM 1131 O O . LEU A 1 143 ? 4.552 -7.729 -11.768 1.00 90.31 143 LEU A O 1
ATOM 1135 N N . ARG A 1 144 ? 2.500 -7.596 -12.674 1.00 91.75 144 ARG A N 1
ATOM 1136 C CA . ARG A 1 144 ? 1.875 -8.557 -11.751 1.00 91.75 144 ARG A CA 1
ATOM 1137 C C . ARG A 1 144 ? 2.524 -9.939 -11.861 1.00 91.75 144 ARG A C 1
ATOM 1139 O O . ARG A 1 144 ? 2.822 -10.547 -10.839 1.00 91.75 144 ARG A O 1
ATOM 1146 N N . ASN A 1 145 ? 2.723 -10.455 -13.073 1.00 92.31 145 ASN A N 1
ATOM 1147 C CA . ASN A 1 145 ? 3.340 -11.769 -13.270 1.00 92.31 145 ASN A CA 1
ATOM 1148 C C . ASN A 1 145 ? 4.808 -11.776 -12.820 1.00 92.31 145 ASN A C 1
ATOM 1150 O O . ASN A 1 145 ? 5.224 -12.724 -12.165 1.00 92.31 145 ASN A O 1
ATOM 1154 N N . ILE A 1 146 ? 5.562 -10.702 -13.081 1.00 94.19 146 ILE A N 1
ATOM 1155 C CA . ILE A 1 146 ? 6.928 -10.540 -12.565 1.00 94.19 146 ILE A CA 1
ATOM 1156 C C . ILE A 1 146 ? 6.910 -10.566 -11.032 1.00 94.19 146 ILE A C 1
ATOM 1158 O O . ILE A 1 146 ? 7.680 -11.309 -10.438 1.00 94.19 146 ILE A O 1
ATOM 1162 N N . LEU A 1 147 ? 5.998 -9.841 -10.374 1.00 95.00 147 LEU A N 1
ATOM 1163 C CA . LEU A 1 147 ? 5.869 -9.863 -8.910 1.00 95.00 147 LEU A CA 1
ATOM 1164 C C . LEU A 1 147 ? 5.614 -11.279 -8.360 1.00 95.00 147 LEU A C 1
ATOM 1166 O O . LEU A 1 147 ? 6.162 -11.650 -7.322 1.00 95.00 147 LEU A O 1
ATOM 1170 N N . LEU A 1 148 ? 4.782 -12.065 -9.048 1.00 95.44 148 LEU A N 1
ATOM 1171 C CA . LEU A 1 148 ? 4.419 -13.420 -8.629 1.00 95.44 148 LEU A CA 1
ATOM 1172 C C . LEU A 1 148 ? 5.510 -14.462 -8.898 1.00 95.44 148 LEU A C 1
ATOM 1174 O O . LEU A 1 148 ? 5.589 -15.438 -8.156 1.00 95.44 148 LEU A O 1
ATOM 1178 N N . GLU A 1 149 ? 6.315 -14.283 -9.945 1.00 94.50 149 GLU A N 1
ATOM 1179 C CA . GLU A 1 149 ? 7.193 -15.339 -10.468 1.00 94.50 149 GLU A CA 1
ATOM 1180 C C . GLU A 1 149 ? 8.691 -15.025 -10.412 1.00 94.50 149 GLU A C 1
ATOM 1182 O O . GLU A 1 149 ? 9.505 -15.941 -10.507 1.00 94.50 149 GLU A O 1
ATOM 1187 N N . CYS A 1 150 ? 9.080 -13.756 -10.293 1.00 93.56 150 CYS A N 1
ATOM 1188 C CA . CYS A 1 150 ? 10.480 -13.367 -10.186 1.00 93.56 150 CYS A CA 1
ATOM 1189 C C . CYS A 1 150 ? 10.973 -13.579 -8.750 1.00 93.56 150 CYS A C 1
ATOM 1191 O O . CYS A 1 150 ? 10.321 -13.142 -7.802 1.00 93.56 150 CYS A O 1
ATOM 1193 N N . ASP A 1 151 ? 12.137 -14.211 -8.598 1.00 91.75 151 ASP A N 1
ATOM 1194 C CA . ASP A 1 151 ? 12.821 -14.397 -7.308 1.00 91.75 151 ASP A CA 1
ATOM 1195 C C . ASP A 1 151 ? 14.045 -13.476 -7.144 1.00 91.75 151 ASP A C 1
ATOM 1197 O O . ASP A 1 151 ? 14.692 -13.470 -6.096 1.00 91.75 151 ASP A O 1
ATOM 1201 N N . ASP A 1 152 ? 14.377 -12.683 -8.165 1.00 94.69 152 ASP A N 1
ATOM 1202 C CA . ASP A 1 152 ? 15.489 -11.738 -8.107 1.00 94.69 152 ASP A CA 1
ATOM 1203 C C . ASP A 1 152 ? 15.108 -10.488 -7.307 1.00 94.69 152 ASP A C 1
ATOM 1205 O O . ASP A 1 152 ? 14.208 -9.730 -7.676 1.00 94.69 152 ASP A O 1
ATOM 1209 N N . SER A 1 153 ? 15.811 -10.256 -6.196 1.00 93.81 153 SER A N 1
ATOM 1210 C CA . SER A 1 153 ? 15.458 -9.188 -5.258 1.00 93.81 153 SER A CA 1
ATOM 1211 C C . SER A 1 153 ? 15.596 -7.784 -5.846 1.00 93.81 153 SER A C 1
ATOM 1213 O O . SER A 1 153 ? 14.868 -6.888 -5.423 1.00 93.81 153 SER A O 1
ATOM 1215 N N . LEU A 1 154 ? 16.522 -7.569 -6.788 1.00 94.25 154 LEU A N 1
ATOM 1216 C CA . LEU A 1 154 ? 16.745 -6.250 -7.388 1.00 94.25 154 LEU A CA 1
ATOM 1217 C C . LEU A 1 154 ? 15.614 -5.913 -8.361 1.00 94.25 154 LEU A C 1
ATOM 1219 O O . LEU A 1 154 ? 14.979 -4.866 -8.238 1.00 94.25 154 LEU A O 1
ATOM 1223 N N . THR A 1 155 ? 15.279 -6.856 -9.239 1.00 95.38 155 THR A N 1
ATOM 1224 C CA . THR A 1 155 ? 14.147 -6.738 -10.164 1.00 95.38 155 THR A CA 1
ATOM 1225 C C . THR A 1 155 ? 12.837 -6.535 -9.403 1.00 95.38 155 THR A C 1
ATOM 1227 O O . THR A 1 155 ? 12.080 -5.612 -9.707 1.00 95.38 155 THR A O 1
ATOM 1230 N N . LEU A 1 156 ? 12.584 -7.338 -8.362 1.00 96.19 156 LEU A N 1
ATOM 1231 C CA . LEU A 1 156 ? 11.403 -7.182 -7.507 1.00 96.19 156 LEU A CA 1
ATOM 1232 C C . LEU A 1 156 ? 11.354 -5.814 -6.818 1.00 96.19 156 LEU A C 1
ATOM 1234 O O . LEU A 1 156 ? 10.282 -5.214 -6.742 1.00 96.19 156 LEU A O 1
ATOM 1238 N N . SER A 1 157 ? 12.492 -5.305 -6.338 1.00 94.25 157 SER A N 1
ATOM 1239 C CA . SER A 1 157 ? 12.559 -3.987 -5.695 1.00 94.25 157 SER A CA 1
ATOM 1240 C C . SER A 1 157 ? 12.092 -2.885 -6.644 1.00 94.25 157 SER A C 1
ATOM 1242 O O . SER A 1 157 ? 11.285 -2.039 -6.254 1.00 94.25 157 SER A O 1
ATOM 1244 N N . GLU A 1 158 ? 12.523 -2.929 -7.905 1.00 94.50 158 GLU A N 1
ATOM 1245 C CA . GLU A 1 158 ? 12.118 -1.944 -8.909 1.00 94.50 158 GLU A CA 1
ATOM 1246 C C . GLU A 1 158 ? 10.656 -2.111 -9.345 1.00 94.50 158 GLU A C 1
ATOM 1248 O O . GLU A 1 158 ? 9.963 -1.110 -9.528 1.00 94.50 158 GLU A O 1
ATOM 1253 N N . VAL A 1 159 ? 10.134 -3.342 -9.416 1.00 94.75 159 VAL A N 1
ATOM 1254 C CA . VAL A 1 159 ? 8.698 -3.593 -9.654 1.00 94.75 159 VAL A CA 1
ATOM 1255 C C . VAL A 1 159 ? 7.846 -2.970 -8.547 1.00 94.75 159 VAL A C 1
ATOM 1257 O O . VAL A 1 159 ? 6.895 -2.237 -8.827 1.00 94.75 159 VAL A O 1
ATOM 1260 N N . LEU A 1 160 ? 8.196 -3.227 -7.285 1.00 94.50 160 LEU A N 1
ATOM 1261 C CA . LEU A 1 160 ? 7.488 -2.686 -6.123 1.00 94.50 160 LEU A CA 1
ATOM 1262 C C . LEU A 1 160 ? 7.572 -1.155 -6.082 1.00 94.50 160 LEU A C 1
ATOM 1264 O O . LEU A 1 160 ? 6.566 -0.491 -5.823 1.00 94.50 160 LEU A O 1
ATOM 1268 N N . ARG A 1 161 ? 8.741 -0.585 -6.403 1.00 90.62 161 ARG A N 1
ATOM 1269 C CA . ARG A 1 161 ? 8.938 0.868 -6.493 1.00 90.62 161 ARG A CA 1
ATOM 1270 C C . ARG A 1 161 ? 8.090 1.491 -7.599 1.00 90.62 161 ARG A C 1
ATOM 1272 O O . ARG A 1 161 ? 7.446 2.509 -7.354 1.00 90.62 161 ARG A O 1
ATOM 1279 N N . LEU A 1 162 ? 8.052 0.881 -8.785 1.00 88.12 162 LEU A N 1
ATOM 1280 C CA . LEU A 1 162 ? 7.225 1.343 -9.901 1.00 88.12 162 LEU A CA 1
ATOM 1281 C C . LEU A 1 162 ? 5.745 1.373 -9.509 1.00 88.12 162 LEU A C 1
ATOM 1283 O O . LEU A 1 162 ? 5.063 2.373 -9.744 1.00 88.12 162 LEU A O 1
ATOM 1287 N N . PHE A 1 163 ? 5.250 0.315 -8.864 1.00 87.88 163 PHE A N 1
ATOM 1288 C CA . PHE A 1 163 ? 3.882 0.295 -8.349 1.00 87.88 163 PHE A CA 1
ATOM 1289 C C . PHE A 1 163 ? 3.646 1.370 -7.283 1.00 87.88 163 PHE A C 1
ATOM 1291 O O . PHE A 1 163 ? 2.656 2.088 -7.364 1.00 87.88 163 PHE A O 1
ATOM 1298 N N . SER A 1 164 ? 4.553 1.537 -6.320 1.00 86.19 164 SER A N 1
ATOM 1299 C CA . SER A 1 164 ? 4.411 2.555 -5.271 1.00 86.19 164 SER A CA 1
ATOM 1300 C C . SER A 1 164 ? 4.329 3.969 -5.853 1.00 86.19 164 SER A C 1
ATOM 1302 O O . SER A 1 164 ? 3.365 4.684 -5.587 1.00 86.19 164 SER A O 1
ATOM 1304 N N . VAL A 1 165 ? 5.270 4.350 -6.722 1.00 79.38 165 VAL A N 1
ATOM 1305 C CA . VAL A 1 165 ? 5.305 5.682 -7.349 1.00 79.38 165 VAL A CA 1
ATOM 1306 C C . VAL A 1 165 ? 4.051 5.939 -8.182 1.00 79.38 165 VAL A C 1
ATOM 1308 O O . VAL A 1 165 ? 3.444 7.005 -8.100 1.00 79.38 165 VAL A O 1
ATOM 1311 N N . THR A 1 166 ? 3.616 4.950 -8.961 1.00 75.81 166 THR A N 1
ATOM 1312 C CA . THR A 1 166 ? 2.415 5.098 -9.793 1.00 75.81 166 THR A CA 1
ATOM 1313 C C . THR A 1 166 ? 1.122 5.177 -8.985 1.00 75.81 166 THR A C 1
ATOM 1315 O O . THR A 1 166 ? 0.155 5.801 -9.430 1.00 75.81 166 THR A O 1
ATOM 1318 N N . LEU A 1 167 ? 1.095 4.581 -7.792 1.00 74.75 167 LEU A N 1
ATOM 1319 C CA . LEU A 1 167 ? -0.022 4.696 -6.863 1.00 74.75 167 LEU A CA 1
ATOM 1320 C C . LEU A 1 167 ? -0.005 6.017 -6.081 1.00 74.75 167 LEU A C 1
ATOM 1322 O O . LEU A 1 167 ? -1.090 6.500 -5.756 1.00 74.75 167 LEU A O 1
ATOM 1326 N N . TYR A 1 168 ? 1.178 6.592 -5.828 1.00 67.19 168 TYR A N 1
ATOM 1327 C CA . TYR A 1 168 ? 1.390 7.818 -5.047 1.00 67.19 168 TYR A CA 1
ATOM 1328 C C . TYR A 1 168 ? 1.216 9.121 -5.854 1.00 67.19 168 TYR A C 1
ATOM 1330 O O . TYR A 1 168 ? 0.634 10.077 -5.349 1.00 67.19 168 TYR A O 1
ATOM 1338 N N . CYS A 1 169 ? 1.665 9.182 -7.116 1.00 52.91 169 CYS A N 1
ATOM 1339 C CA . CYS A 1 169 ? 1.720 10.401 -7.956 1.00 52.91 169 CYS A CA 1
ATOM 1340 C C . CYS A 1 169 ? 0.357 10.994 -8.405 1.00 52.91 169 CYS A C 1
ATOM 1342 O O . CYS A 1 169 ? 0.264 11.589 -9.478 1.00 52.91 169 CYS A O 1
ATOM 1344 N N . GLN A 1 170 ? -0.726 10.836 -7.642 1.00 51.88 170 GLN A N 1
ATOM 1345 C CA . GLN A 1 170 ? -2.087 11.178 -8.082 1.00 51.88 170 GLN A CA 1
ATOM 1346 C C . GLN A 1 170 ? -2.920 11.973 -7.075 1.00 51.88 170 GLN A C 1
ATOM 1348 O O . GLN A 1 170 ? -4.152 11.950 -7.124 1.00 51.88 170 GLN A O 1
ATOM 1353 N N . GLU A 1 171 ? -2.275 12.723 -6.189 1.00 37.16 171 GLU A N 1
ATOM 1354 C CA . GLU A 1 171 ? -2.986 13.739 -5.421 1.00 37.16 171 GLU A CA 1
ATOM 1355 C C . GLU A 1 171 ? -3.480 14.855 -6.357 1.00 37.16 171 GLU A C 1
ATOM 1357 O O . GLU A 1 171 ? -2.698 15.578 -6.973 1.00 37.16 171 GLU A O 1
ATOM 1362 N N . GLY A 1 172 ? -4.805 14.984 -6.487 1.00 41.91 172 GLY A N 1
ATOM 1363 C CA . GLY A 1 172 ? -5.454 16.135 -7.130 1.00 41.91 172 GLY A CA 1
ATOM 1364 C C . GLY A 1 172 ? -6.260 15.857 -8.403 1.00 41.91 172 GLY A C 1
ATOM 1365 O O . GLY A 1 172 ? -6.945 16.765 -8.873 1.00 41.91 172 GLY A O 1
ATOM 1366 N N . SER A 1 173 ? -6.261 14.633 -8.942 1.00 37.66 173 SER A N 1
ATOM 1367 C CA . SER A 1 173 ? -7.171 14.252 -10.035 1.00 37.66 173 SER A CA 1
ATOM 1368 C C . SER A 1 173 ? -8.185 13.210 -9.553 1.00 37.66 173 SER A C 1
ATOM 1370 O O . SER A 1 173 ? -7.780 12.111 -9.178 1.00 37.66 173 SER A O 1
ATOM 1372 N N . PRO A 1 174 ? -9.505 13.476 -9.626 1.00 33.50 174 PRO A N 1
ATOM 1373 C CA . PRO A 1 174 ? -10.535 12.476 -9.334 1.00 33.50 174 PRO A CA 1
ATOM 1374 C C . PRO A 1 174 ? -10.583 11.333 -10.372 1.00 33.50 174 PRO A C 1
ATOM 1376 O O . PRO A 1 174 ? -11.425 10.446 -10.264 1.00 33.50 174 PRO A O 1
ATOM 1379 N N . TYR A 1 175 ? -9.677 11.320 -11.362 1.00 36.56 175 TYR A N 1
ATOM 1380 C CA . TYR A 1 175 ? -9.552 10.265 -12.364 1.00 36.56 175 TYR A CA 1
ATOM 1381 C C . TYR A 1 175 ? -8.172 9.591 -12.332 1.00 36.56 175 TYR A C 1
ATOM 1383 O O . TYR A 1 175 ? -7.215 10.002 -12.986 1.00 36.56 175 TYR A O 1
ATOM 1391 N N . SER A 1 176 ? -8.175 8.478 -11.597 1.00 42.97 176 SER A N 1
ATOM 1392 C CA . SER A 1 176 ? -7.602 7.173 -11.938 1.00 42.97 176 SER A CA 1
ATOM 1393 C C . SER A 1 176 ? -6.079 7.015 -12.051 1.00 42.97 176 SER A C 1
ATOM 1395 O O . SER A 1 176 ? -5.470 7.253 -13.094 1.00 42.97 176 SER A O 1
ATOM 1397 N N . ALA A 1 177 ? -5.503 6.303 -11.084 1.00 45.16 177 ALA A N 1
ATOM 1398 C CA . ALA A 1 177 ? -4.750 5.113 -11.459 1.00 45.16 177 ALA A CA 1
ATOM 1399 C C . ALA A 1 177 ? -5.857 4.197 -11.934 1.00 45.16 177 ALA A C 1
ATOM 1401 O O . ALA A 1 177 ? -6.941 4.203 -11.335 1.00 45.16 177 ALA A O 1
ATOM 1402 N N . SER A 1 178 ? -5.654 3.498 -13.046 1.00 52.59 178 SER A N 1
ATOM 1403 C CA . SER A 1 178 ? -6.679 2.563 -13.492 1.00 52.59 178 SER A CA 1
ATOM 1404 C C . SER A 1 178 ? -7.098 1.730 -12.274 1.00 52.59 178 SER A C 1
ATOM 1406 O O . SER A 1 178 ? -6.237 1.208 -11.566 1.00 52.59 178 SER A O 1
ATOM 1408 N N . THR A 1 179 ? -8.396 1.647 -11.973 1.00 57.12 179 THR A N 1
ATOM 1409 C CA . THR A 1 179 ? -8.921 0.769 -10.912 1.00 57.12 179 THR A CA 1
ATOM 1410 C C . THR A 1 179 ? -8.294 -0.630 -11.029 1.00 57.12 179 THR A C 1
ATOM 1412 O O . THR A 1 179 ? -8.040 -1.300 -10.037 1.00 57.12 179 THR A O 1
ATOM 1415 N N . SER A 1 180 ? -7.917 -1.013 -12.256 1.00 60.38 180 SER A N 1
ATOM 1416 C CA . SER A 1 180 ? -7.113 -2.184 -12.592 1.00 60.38 180 SER A CA 1
ATOM 1417 C C . SER A 1 180 ? -5.784 -2.331 -11.832 1.00 60.38 180 SER A C 1
ATOM 1419 O O . SER A 1 180 ? -5.473 -3.453 -11.457 1.00 60.38 180 SER A O 1
ATOM 1421 N N . ALA A 1 181 ? -4.991 -1.276 -11.607 1.00 68.56 181 ALA A N 1
ATOM 1422 C CA . ALA A 1 181 ? -3.696 -1.384 -10.921 1.00 68.56 181 ALA A CA 1
ATOM 1423 C C . ALA A 1 181 ? -3.860 -1.659 -9.418 1.00 68.56 181 ALA A C 1
ATOM 1425 O O . ALA A 1 181 ? -3.179 -2.519 -8.871 1.00 68.56 181 ALA A O 1
ATOM 1426 N N . VAL A 1 182 ? -4.815 -0.987 -8.766 1.00 76.94 182 VAL A N 1
ATOM 1427 C CA . VAL A 1 182 ? -5.168 -1.251 -7.360 1.00 76.94 182 VAL A CA 1
ATOM 1428 C C . VAL A 1 182 ? -5.770 -2.653 -7.206 1.00 76.94 182 VAL A C 1
ATOM 1430 O O . VAL A 1 182 ? -5.446 -3.369 -6.261 1.00 76.94 182 VAL A O 1
ATOM 1433 N N . ASN A 1 183 ? -6.590 -3.090 -8.169 1.00 79.12 183 ASN A N 1
ATOM 1434 C CA . ASN A 1 183 ? -7.223 -4.411 -8.151 1.00 79.12 183 ASN A CA 1
ATOM 1435 C C . ASN A 1 183 ? -6.226 -5.578 -8.163 1.00 79.12 183 ASN A C 1
ATOM 1437 O O . ASN A 1 183 ? -6.540 -6.614 -7.582 1.00 79.12 183 ASN A O 1
ATOM 1441 N N . ILE A 1 184 ? -5.032 -5.417 -8.749 1.00 85.00 184 ILE A N 1
ATOM 1442 C CA . ILE A 1 184 ? -3.966 -6.437 -8.695 1.00 85.00 184 ILE A CA 1
ATOM 1443 C C . ILE A 1 184 ? -3.636 -6.788 -7.238 1.00 85.00 184 ILE A C 1
ATOM 1445 O O . ILE A 1 184 ? -3.496 -7.957 -6.890 1.00 85.00 184 ILE A O 1
ATOM 1449 N N . PHE A 1 185 ? -3.575 -5.787 -6.358 1.00 89.56 185 PHE A N 1
ATOM 1450 C CA . PHE A 1 185 ? -3.218 -5.967 -4.948 1.00 89.56 185 PHE A CA 1
ATOM 1451 C C . PHE A 1 185 ? -4.364 -6.499 -4.079 1.00 89.56 185 PHE A C 1
ATOM 1453 O O . PHE A 1 185 ? -4.149 -6.870 -2.924 1.00 89.56 185 PHE A O 1
ATOM 1460 N N . ARG A 1 186 ? -5.578 -6.594 -4.633 1.00 84.25 186 ARG A N 1
ATOM 1461 C CA . ARG A 1 186 ? -6.714 -7.286 -4.004 1.00 84.25 186 ARG A CA 1
ATOM 1462 C C . ARG A 1 186 ? -6.698 -8.790 -4.274 1.00 84.25 186 ARG A C 1
ATOM 1464 O O . ARG A 1 186 ? -7.447 -9.539 -3.654 1.00 84.25 186 ARG A O 1
ATOM 1471 N N . GLU A 1 187 ? -5.870 -9.256 -5.206 1.00 87.19 187 GLU A N 1
ATOM 1472 C CA . GLU A 1 187 ? -5.768 -10.677 -5.501 1.00 87.19 187 GLU A CA 1
ATOM 1473 C C . GLU A 1 187 ? -5.066 -11.434 -4.370 1.00 87.19 187 GLU A C 1
ATOM 1475 O O . GLU A 1 187 ? -3.958 -11.093 -3.955 1.00 87.19 187 GLU A O 1
ATOM 1480 N N . GLN A 1 188 ? -5.671 -12.541 -3.937 1.00 90.38 188 GLN A N 1
ATOM 1481 C CA . GLN A 1 188 ? -5.142 -13.361 -2.845 1.00 90.38 188 GLN A CA 1
ATOM 1482 C C . GLN A 1 188 ? -3.716 -13.871 -3.115 1.00 90.38 188 GLN A C 1
ATOM 1484 O O . GLN A 1 188 ? -2.903 -13.939 -2.197 1.00 90.38 188 GLN A O 1
ATOM 1489 N N . LEU A 1 189 ? -3.393 -14.199 -4.372 1.00 93.00 189 LEU A N 1
ATOM 1490 C CA . LEU A 1 189 ? -2.048 -14.637 -4.765 1.00 93.00 189 LEU A CA 1
ATOM 1491 C C . LEU A 1 189 ? -1.008 -13.525 -4.592 1.00 93.00 189 LEU A C 1
ATOM 1493 O O . LEU A 1 189 ? 0.095 -13.790 -4.123 1.00 93.00 189 LEU A O 1
ATOM 1497 N N . VAL A 1 190 ? -1.364 -12.284 -4.934 1.00 94.44 190 VAL A N 1
ATOM 1498 C CA . VAL A 1 190 ? -0.469 -11.129 -4.804 1.00 94.44 190 VAL A CA 1
ATOM 1499 C C . VAL A 1 190 ? -0.248 -10.798 -3.332 1.00 94.44 190 VAL A C 1
ATOM 1501 O O . VAL A 1 190 ? 0.894 -10.629 -2.915 1.00 94.44 190 VAL A O 1
ATOM 1504 N N . GLN A 1 191 ? -1.304 -10.799 -2.515 1.00 93.25 191 GLN A N 1
ATOM 1505 C CA . GLN A 1 191 ? -1.169 -10.600 -1.067 1.00 93.25 191 GLN A CA 1
ATOM 1506 C C . GLN A 1 191 ? -0.321 -11.695 -0.410 1.00 93.25 191 GLN A C 1
ATOM 1508 O O . GLN A 1 191 ? 0.556 -11.394 0.400 1.00 93.25 191 GLN A O 1
ATOM 1513 N N . ALA A 1 192 ? -0.527 -12.958 -0.796 1.00 94.38 192 ALA A N 1
ATOM 1514 C CA . ALA A 1 192 ? 0.283 -14.072 -0.314 1.00 94.38 192 ALA A CA 1
ATOM 1515 C C . ALA A 1 192 ? 1.760 -13.915 -0.708 1.00 94.38 192 ALA A C 1
ATOM 1517 O O . ALA A 1 192 ? 2.636 -14.173 0.117 1.00 94.38 192 ALA A O 1
ATOM 1518 N N . ARG A 1 193 ? 2.043 -13.443 -1.929 1.00 96.25 193 ARG A N 1
ATOM 1519 C CA . ARG A 1 193 ? 3.410 -13.171 -2.392 1.00 96.25 193 ARG A CA 1
ATOM 1520 C C . ARG A 1 193 ? 4.057 -12.004 -1.649 1.00 96.25 193 ARG A C 1
ATOM 1522 O O . ARG A 1 193 ? 5.207 -12.124 -1.244 1.00 96.25 193 ARG A O 1
ATOM 1529 N N . LEU A 1 194 ? 3.337 -10.907 -1.410 1.00 96.44 194 LEU A N 1
ATOM 1530 C CA . LEU A 1 194 ? 3.842 -9.782 -0.611 1.00 96.44 194 LEU A CA 1
ATOM 1531 C C . LEU A 1 194 ? 4.150 -10.214 0.826 1.00 96.44 194 LEU A C 1
ATOM 1533 O O . LEU A 1 194 ? 5.214 -9.896 1.353 1.00 96.44 194 LEU A O 1
ATOM 1537 N N . LYS A 1 195 ? 3.265 -11.009 1.437 1.00 95.06 195 LYS A N 1
ATOM 1538 C CA . LYS A 1 195 ? 3.517 -11.625 2.743 1.00 95.06 195 LYS A CA 1
ATOM 1539 C C . LYS A 1 195 ? 4.765 -12.507 2.723 1.00 95.06 195 LYS A C 1
ATOM 1541 O O . LYS A 1 195 ? 5.593 -12.401 3.621 1.00 95.06 195 LYS A O 1
ATOM 1546 N N . GLU A 1 196 ? 4.917 -13.354 1.708 1.00 94.88 196 GLU A N 1
ATOM 1547 C CA . GLU A 1 196 ? 6.096 -14.208 1.550 1.00 94.88 196 GLU A CA 1
ATOM 1548 C C . GLU A 1 196 ? 7.387 -13.385 1.435 1.00 94.88 196 GLU A C 1
ATOM 1550 O O . GLU A 1 196 ? 8.374 -13.717 2.093 1.00 94.88 196 GLU A O 1
ATOM 1555 N N . ILE A 1 197 ? 7.373 -12.304 0.644 1.00 94.31 197 ILE A N 1
ATOM 1556 C CA . ILE A 1 197 ? 8.512 -11.388 0.507 1.00 94.31 197 ILE A CA 1
ATOM 1557 C C . ILE A 1 197 ? 8.917 -10.848 1.882 1.00 94.31 197 ILE A C 1
ATOM 1559 O O . ILE A 1 197 ? 10.097 -10.912 2.222 1.00 94.31 197 ILE A O 1
ATOM 1563 N N . ILE A 1 198 ? 7.956 -10.394 2.690 1.00 93.44 198 ILE A N 1
ATOM 1564 C CA . ILE A 1 198 ? 8.212 -9.884 4.044 1.00 93.44 198 ILE A CA 1
ATOM 1565 C C . ILE A 1 198 ? 8.788 -10.989 4.940 1.00 93.44 198 ILE A C 1
ATOM 1567 O O . ILE A 1 198 ? 9.824 -10.797 5.563 1.00 93.44 198 ILE A O 1
ATOM 1571 N N . GLU A 1 199 ? 8.160 -12.166 4.988 1.00 91.00 199 GLU A N 1
ATOM 1572 C CA . GLU A 1 199 ? 8.539 -13.232 5.928 1.00 91.00 199 GLU A CA 1
ATOM 1573 C C . GLU A 1 199 ? 9.883 -13.901 5.614 1.00 91.00 199 GLU A C 1
ATOM 1575 O O . GLU A 1 199 ? 10.531 -14.425 6.523 1.00 91.00 199 GLU A O 1
ATOM 1580 N N . ARG A 1 200 ? 10.285 -13.952 4.339 1.00 89.69 200 ARG A N 1
ATOM 1581 C CA . ARG A 1 200 ? 11.429 -14.765 3.889 1.00 89.69 200 ARG A CA 1
ATOM 1582 C C . ARG A 1 200 ? 12.687 -13.972 3.566 1.00 89.69 200 ARG A C 1
ATOM 1584 O O . ARG A 1 200 ? 13.712 -14.593 3.289 1.00 89.69 200 ARG A O 1
ATOM 1591 N N . ASN A 1 201 ? 12.641 -12.643 3.600 1.00 86.56 201 ASN A N 1
ATOM 1592 C CA . ASN A 1 201 ? 13.768 -11.810 3.192 1.00 86.56 201 ASN A CA 1
ATOM 1593 C C . ASN A 1 201 ? 14.287 -10.945 4.338 1.00 86.56 201 ASN A C 1
ATOM 1595 O O . ASN A 1 201 ? 13.531 -10.448 5.163 1.00 86.56 201 ASN A O 1
ATOM 1599 N N . THR A 1 202 ? 15.600 -10.724 4.338 1.00 85.56 202 THR A N 1
ATOM 1600 C CA . THR A 1 202 ? 16.289 -9.752 5.204 1.00 85.56 202 THR A CA 1
ATOM 1601 C C . THR A 1 202 ? 16.949 -8.636 4.390 1.00 85.56 202 THR A C 1
ATOM 1603 O O . THR A 1 202 ? 17.728 -7.857 4.926 1.00 85.56 202 THR A O 1
ATOM 1606 N N . ASN A 1 203 ? 16.693 -8.576 3.077 1.00 88.25 203 ASN A N 1
ATOM 1607 C CA . ASN A 1 203 ? 17.215 -7.527 2.207 1.00 88.25 203 ASN A CA 1
ATOM 1608 C C . ASN A 1 203 ? 16.475 -6.215 2.500 1.00 88.25 203 ASN A C 1
ATOM 1610 O O . ASN A 1 203 ? 15.311 -6.068 2.126 1.00 88.25 203 ASN A O 1
ATOM 1614 N N . SER A 1 204 ? 17.167 -5.276 3.147 1.00 88.75 204 SER A N 1
ATOM 1615 C CA . SER A 1 204 ? 16.628 -3.973 3.543 1.00 88.75 204 SER A CA 1
ATOM 1616 C C . SER A 1 204 ? 15.959 -3.232 2.384 1.00 88.75 204 SER A C 1
ATOM 1618 O O . SER A 1 204 ? 14.819 -2.812 2.521 1.00 88.75 204 SER A O 1
ATOM 1620 N N . THR A 1 205 ? 16.595 -3.156 1.211 1.00 89.19 205 THR A N 1
ATOM 1621 C CA . THR A 1 205 ? 16.034 -2.440 0.053 1.00 89.19 205 THR A CA 1
ATOM 1622 C C . THR A 1 205 ? 14.724 -3.064 -0.420 1.00 89.19 205 THR A C 1
ATOM 1624 O O . THR A 1 205 ? 13.740 -2.355 -0.614 1.00 89.19 205 THR A O 1
ATOM 1627 N N . LEU A 1 206 ? 14.666 -4.392 -0.559 1.00 92.25 206 LEU A N 1
ATOM 1628 C CA . LEU A 1 206 ? 13.441 -5.074 -0.992 1.00 92.25 206 LEU A CA 1
ATOM 1629 C C . LEU A 1 206 ? 12.299 -4.861 0.010 1.00 92.25 206 LEU A C 1
ATOM 1631 O O . LEU A 1 206 ? 11.153 -4.612 -0.372 1.00 92.25 206 LEU A O 1
ATOM 1635 N N . LEU A 1 207 ? 12.617 -4.939 1.298 1.00 91.88 207 LEU A N 1
ATOM 1636 C CA . LEU A 1 207 ? 11.668 -4.730 2.382 1.00 91.88 207 LEU A CA 1
ATOM 1637 C C . LEU A 1 207 ? 11.189 -3.273 2.474 1.00 91.88 207 LEU A C 1
ATOM 1639 O O . LEU A 1 207 ? 10.000 -3.038 2.682 1.00 91.88 207 LEU A O 1
ATOM 1643 N N . GLU A 1 208 ? 12.073 -2.301 2.261 1.00 89.62 208 GLU A N 1
ATOM 1644 C CA . GLU A 1 208 ? 11.746 -0.874 2.181 1.00 89.62 208 GLU A CA 1
ATOM 1645 C C . GLU A 1 208 ? 10.800 -0.604 1.001 1.00 89.62 208 GLU A C 1
ATOM 1647 O O . GLU A 1 208 ? 9.749 0.012 1.179 1.00 89.62 208 GLU A O 1
ATOM 1652 N N . ARG A 1 209 ? 11.095 -1.143 -0.194 1.00 93.00 209 ARG A N 1
ATOM 1653 C CA . ARG A 1 209 ? 10.215 -1.009 -1.373 1.00 93.00 209 ARG A CA 1
ATOM 1654 C C . ARG A 1 209 ? 8.865 -1.684 -1.176 1.00 93.00 209 ARG A C 1
ATOM 1656 O O . ARG A 1 209 ? 7.840 -1.119 -1.555 1.00 93.00 209 ARG A O 1
ATOM 1663 N N . THR A 1 210 ? 8.854 -2.856 -0.545 1.00 95.25 210 THR A N 1
ATOM 1664 C CA . THR A 1 210 ? 7.609 -3.531 -0.153 1.00 95.25 210 THR A CA 1
ATOM 1665 C C . THR A 1 210 ? 6.810 -2.643 0.798 1.00 95.25 210 THR A C 1
ATOM 1667 O O . THR A 1 210 ? 5.614 -2.452 0.601 1.00 95.25 210 THR A O 1
ATOM 1670 N N . SER A 1 211 ? 7.474 -2.036 1.783 1.00 92.56 211 SER A N 1
ATOM 1671 C CA . SER A 1 211 ? 6.826 -1.176 2.773 1.00 92.56 211 SER A CA 1
ATOM 1672 C C . SER A 1 211 ? 6.235 0.087 2.149 1.00 92.56 211 SER A C 1
ATOM 1674 O O . SER A 1 211 ? 5.073 0.405 2.400 1.00 92.56 211 SER A O 1
ATOM 1676 N N . GLY A 1 212 ? 6.981 0.755 1.265 1.00 89.50 212 GLY A N 1
ATOM 1677 C CA . GLY A 1 212 ? 6.503 1.929 0.529 1.00 89.50 212 GLY A CA 1
ATOM 1678 C C . GLY A 1 212 ? 5.262 1.635 -0.318 1.00 89.50 212 GLY A C 1
ATOM 1679 O O . GLY A 1 212 ? 4.308 2.417 -0.315 1.00 89.50 212 GLY A O 1
ATOM 1680 N N . LEU A 1 213 ? 5.214 0.473 -0.980 1.00 92.25 213 LEU A N 1
ATOM 1681 C CA . LEU A 1 213 ? 4.023 0.022 -1.703 1.00 92.25 213 LEU A CA 1
ATOM 1682 C C . LEU A 1 213 ? 2.830 -0.206 -0.763 1.00 92.25 213 LEU A C 1
ATOM 1684 O O . LEU A 1 213 ? 1.735 0.285 -1.042 1.00 92.25 213 LEU A O 1
ATOM 1688 N N . LEU A 1 214 ? 3.029 -0.930 0.343 1.00 92.81 214 LEU A N 1
ATOM 1689 C CA . LEU A 1 214 ? 1.955 -1.222 1.297 1.00 92.81 214 LEU A CA 1
ATOM 1690 C C . LEU A 1 214 ? 1.374 0.061 1.901 1.00 92.81 214 LEU A C 1
ATOM 1692 O O . LEU A 1 214 ? 0.152 0.182 1.988 1.00 92.81 214 LEU A O 1
ATOM 1696 N N . LEU A 1 215 ? 2.233 1.023 2.253 1.00 86.94 215 LEU A N 1
ATOM 1697 C CA . LEU A 1 215 ? 1.829 2.353 2.708 1.00 86.94 215 LEU A CA 1
ATOM 1698 C C . LEU A 1 215 ? 1.038 3.089 1.629 1.00 86.94 215 LEU A C 1
ATOM 1700 O O . LEU A 1 215 ? -0.053 3.575 1.910 1.00 86.94 215 LEU A O 1
ATOM 1704 N N . SER A 1 216 ? 1.534 3.114 0.388 1.00 84.31 216 SER A N 1
ATOM 1705 C CA . SER A 1 216 ? 0.848 3.768 -0.739 1.00 84.31 216 SER A CA 1
ATOM 1706 C C . SER A 1 216 ? -0.577 3.231 -0.936 1.00 84.31 216 SER A C 1
ATOM 1708 O O . SER A 1 216 ? -1.490 3.986 -1.255 1.00 84.31 216 SER A O 1
ATOM 1710 N N . LEU A 1 217 ? -0.784 1.929 -0.720 1.00 86.12 217 LEU A N 1
ATOM 1711 C CA . LEU A 1 217 ? -2.100 1.288 -0.784 1.00 86.12 217 LEU A CA 1
ATOM 1712 C C . LEU A 1 217 ? -2.988 1.648 0.420 1.00 86.12 217 LEU A C 1
ATOM 1714 O O . LEU A 1 217 ? -4.163 1.955 0.221 1.00 86.12 217 LEU A O 1
ATOM 1718 N N . LEU A 1 218 ? -2.438 1.678 1.641 1.00 81.81 218 LEU A N 1
ATOM 1719 C CA . LEU A 1 218 ? -3.167 2.093 2.851 1.00 81.81 218 LEU A CA 1
ATOM 1720 C C . LEU A 1 218 ? -3.622 3.554 2.787 1.00 81.81 218 LEU A C 1
ATOM 1722 O O . LEU A 1 218 ? -4.764 3.844 3.126 1.00 81.81 218 LEU A O 1
ATOM 1726 N N . PHE A 1 219 ? -2.762 4.456 2.306 1.00 77.12 219 PHE A N 1
ATOM 1727 C CA . PHE A 1 219 ? -3.113 5.861 2.074 1.00 77.12 219 PHE A CA 1
ATOM 1728 C C . PHE A 1 219 ? -4.242 6.022 1.055 1.00 77.12 219 PHE A C 1
ATOM 1730 O O . PHE A 1 219 ? -4.990 6.997 1.099 1.00 77.12 219 PHE A O 1
ATOM 1737 N N . ARG A 1 220 ? -4.351 5.080 0.114 1.00 72.88 220 ARG A N 1
ATOM 1738 C CA . ARG A 1 220 ? -5.294 5.169 -0.994 1.00 72.88 220 ARG A CA 1
ATOM 1739 C C . ARG A 1 220 ? -6.674 4.631 -0.644 1.00 72.88 220 ARG A C 1
ATOM 1741 O O . ARG A 1 220 ? -7.668 5.262 -0.992 1.00 72.88 220 ARG A O 1
ATOM 1748 N N . GLU A 1 221 ? -6.749 3.471 0.004 1.00 73.19 221 GLU A N 1
ATOM 1749 C CA . GLU A 1 221 ? -8.017 2.841 0.377 1.00 73.19 221 GLU A CA 1
ATOM 1750 C C . GLU A 1 221 ? -7.919 2.154 1.746 1.00 73.19 221 GLU A C 1
ATOM 1752 O O . GLU A 1 221 ? -7.224 1.150 1.909 1.00 73.19 221 GLU A O 1
ATOM 1757 N N . ASN A 1 222 ? -8.729 2.611 2.707 1.00 71.44 222 ASN A N 1
ATOM 1758 C CA . ASN A 1 222 ? -8.785 2.039 4.061 1.00 71.44 222 ASN A CA 1
ATOM 1759 C C . ASN A 1 222 ? -9.122 0.533 4.079 1.00 71.44 222 ASN A C 1
ATOM 1761 O O . ASN A 1 222 ? -8.795 -0.158 5.042 1.00 71.44 222 ASN A O 1
ATOM 1765 N N . GLN A 1 223 ? -9.751 0.001 3.021 1.00 76.56 223 GLN A N 1
ATOM 1766 C CA . GLN A 1 223 ? -10.069 -1.427 2.896 1.00 76.56 223 GLN A CA 1
ATOM 1767 C C . GLN A 1 223 ? -8.817 -2.317 2.979 1.00 76.56 223 GLN A C 1
ATOM 1769 O O . GLN A 1 223 ? -8.888 -3.391 3.579 1.00 76.56 223 GLN A O 1
ATOM 1774 N N . PHE A 1 224 ? -7.662 -1.851 2.484 1.00 82.31 224 PHE A N 1
ATOM 1775 C CA . PHE A 1 224 ? -6.404 -2.601 2.583 1.00 82.31 224 PHE A CA 1
ATOM 1776 C C . PHE A 1 224 ? -5.984 -2.873 4.031 1.00 82.31 224 PHE A C 1
ATOM 1778 O O . PHE A 1 224 ? -5.289 -3.852 4.283 1.00 82.31 224 PHE A O 1
ATOM 1785 N N . CYS A 1 225 ? -6.446 -2.074 4.999 1.00 79.75 225 CYS A N 1
ATOM 1786 C CA . CYS A 1 225 ? -6.205 -2.352 6.411 1.00 79.75 225 CYS A CA 1
ATOM 1787 C C . CYS A 1 225 ? -6.816 -3.700 6.834 1.00 79.75 225 CYS A C 1
ATOM 1789 O O . CYS A 1 225 ? -6.137 -4.517 7.455 1.00 79.75 225 CYS A O 1
ATOM 1791 N N . SER A 1 226 ? -8.068 -3.974 6.445 1.00 76.31 226 SER A N 1
ATOM 1792 C CA . SER A 1 226 ? -8.716 -5.264 6.733 1.00 76.31 226 SER A CA 1
ATOM 1793 C C . SER A 1 226 ? -8.062 -6.397 5.942 1.00 76.31 226 SER A C 1
ATOM 1795 O O . SER A 1 226 ? -7.745 -7.441 6.511 1.00 76.31 226 SER A O 1
ATOM 1797 N N . ASP A 1 227 ? -7.777 -6.159 4.661 1.00 81.69 227 ASP A N 1
ATOM 1798 C CA . ASP A 1 227 ? -7.189 -7.161 3.771 1.00 81.69 227 ASP A CA 1
ATOM 1799 C C . ASP A 1 227 ? -5.790 -7.601 4.251 1.00 81.69 227 ASP A C 1
ATOM 1801 O O . ASP A 1 227 ? -5.473 -8.788 4.251 1.00 81.69 227 ASP A O 1
ATOM 1805 N N . TYR A 1 228 ? -4.951 -6.679 4.739 1.00 86.62 228 TYR A N 1
ATOM 1806 C CA . TYR A 1 228 ? -3.616 -7.004 5.264 1.00 86.62 228 TYR A CA 1
ATOM 1807 C C . TYR A 1 228 ? -3.655 -7.787 6.573 1.00 86.62 228 TYR A C 1
ATOM 1809 O O . TYR A 1 228 ? -2.740 -8.571 6.850 1.00 86.62 228 TYR A O 1
ATOM 1817 N N . ILE A 1 229 ? -4.694 -7.588 7.381 1.00 76.62 229 ILE A N 1
ATOM 1818 C CA . ILE A 1 229 ? -4.902 -8.357 8.608 1.00 76.62 229 ILE A CA 1
ATOM 1819 C C . ILE A 1 229 ? -5.349 -9.773 8.248 1.00 76.62 229 ILE A C 1
ATOM 1821 O O . ILE A 1 229 ? -4.704 -10.736 8.663 1.00 76.62 229 ILE A O 1
ATOM 1825 N N . GLU A 1 230 ? -6.401 -9.911 7.437 1.00 79.44 230 GLU A N 1
ATOM 1826 C CA . GLU A 1 230 ? -6.928 -11.215 7.013 1.00 79.44 230 GLU A CA 1
ATOM 1827 C C . GLU A 1 230 ? -5.900 -12.014 6.199 1.00 79.44 230 GLU A C 1
ATOM 1829 O O . GLU A 1 230 ? -5.744 -13.221 6.395 1.00 79.44 230 GLU A O 1
ATOM 1834 N N . GLY A 1 231 ? -5.143 -11.330 5.341 1.00 80.62 231 GLY A N 1
ATOM 1835 C CA . GLY A 1 231 ? -4.052 -11.892 4.550 1.00 80.62 231 GLY A CA 1
ATOM 1836 C C . GLY A 1 231 ? -2.788 -12.204 5.355 1.00 80.62 231 GLY A C 1
ATOM 1837 O O . GLY A 1 231 ? -1.885 -12.851 4.830 1.00 80.62 231 GLY A O 1
ATOM 1838 N N . GLY A 1 232 ? -2.701 -11.782 6.623 1.00 84.88 232 GLY A N 1
ATOM 1839 C CA . GLY A 1 232 ? -1.572 -12.052 7.519 1.00 84.88 232 GLY A CA 1
ATOM 1840 C C . GLY A 1 232 ? -0.315 -11.210 7.264 1.00 84.88 232 GLY A C 1
ATOM 1841 O O . GLY A 1 232 ? 0.729 -11.497 7.850 1.00 84.88 232 GLY A O 1
ATOM 1842 N N . ILE A 1 233 ? -0.397 -10.177 6.421 1.00 90.00 233 ILE A N 1
ATOM 1843 C CA . ILE A 1 233 ? 0.689 -9.215 6.167 1.00 90.00 233 ILE A CA 1
ATOM 1844 C C . ILE A 1 233 ? 1.025 -8.454 7.453 1.00 90.00 233 ILE A C 1
ATOM 1846 O O . ILE A 1 233 ? 2.195 -8.324 7.797 1.00 90.00 233 ILE A O 1
ATOM 1850 N N . TYR A 1 234 ? 0.013 -8.030 8.213 1.00 85.88 234 TYR A N 1
ATOM 1851 C CA . TYR A 1 234 ? 0.216 -7.319 9.480 1.00 85.88 234 TYR A CA 1
ATOM 1852 C C . TYR A 1 234 ? 1.079 -8.116 10.474 1.00 85.88 234 TYR A C 1
ATOM 1854 O O . TYR A 1 234 ? 2.057 -7.611 11.025 1.00 85.88 234 TYR A O 1
ATOM 1862 N N . SER A 1 235 ? 0.759 -9.402 10.650 1.00 83.94 235 SER A N 1
ATOM 1863 C CA . SER A 1 235 ? 1.518 -10.303 11.523 1.00 83.94 235 SER A CA 1
ATOM 1864 C C . SER A 1 235 ? 2.946 -10.529 11.015 1.00 83.94 235 SER A C 1
ATOM 1866 O O . SER A 1 235 ? 3.885 -10.541 11.814 1.00 83.94 235 SER A O 1
ATOM 1868 N N . ALA A 1 236 ? 3.124 -10.645 9.694 1.00 88.75 236 ALA A N 1
ATOM 1869 C CA . ALA A 1 236 ? 4.441 -10.770 9.077 1.00 88.75 236 ALA A CA 1
ATOM 1870 C C . ALA A 1 236 ? 5.321 -9.541 9.351 1.00 88.75 236 ALA A C 1
ATOM 1872 O O . ALA A 1 236 ? 6.464 -9.702 9.779 1.00 88.75 236 ALA A O 1
ATOM 1873 N N . VAL A 1 237 ? 4.782 -8.327 9.191 1.00 89.69 237 VAL A N 1
ATOM 1874 C CA . VAL A 1 237 ? 5.504 -7.074 9.476 1.00 89.69 237 VAL A CA 1
ATOM 1875 C C . VAL A 1 237 ? 5.960 -7.031 10.937 1.00 89.69 237 VAL A C 1
ATOM 1877 O O . VAL A 1 237 ? 7.140 -6.807 11.203 1.00 89.69 237 VAL A O 1
ATOM 1880 N N . ILE A 1 238 ? 5.074 -7.343 11.891 1.00 84.44 238 ILE A N 1
ATOM 1881 C CA . ILE A 1 238 ? 5.432 -7.407 13.320 1.00 84.44 238 ILE A CA 1
ATOM 1882 C C . ILE A 1 238 ? 6.551 -8.426 13.566 1.00 84.44 238 ILE A C 1
ATOM 1884 O O . ILE A 1 238 ? 7.486 -8.157 14.324 1.00 84.44 238 ILE A O 1
ATOM 1888 N N . HIS A 1 239 ? 6.477 -9.604 12.941 1.00 83.56 239 HIS A N 1
ATOM 1889 C CA . HIS A 1 239 ? 7.489 -10.643 13.119 1.00 83.56 239 HIS A CA 1
ATOM 1890 C C . HIS A 1 239 ? 8.870 -10.204 12.624 1.00 83.56 239 HIS A C 1
ATOM 1892 O O . HIS A 1 239 ? 9.870 -10.483 13.287 1.00 83.56 239 HIS A O 1
ATOM 1898 N N . VAL A 1 240 ? 8.927 -9.510 11.486 1.00 85.81 240 VAL A N 1
ATOM 1899 C CA . VAL A 1 240 ? 10.181 -9.018 10.904 1.00 85.81 240 VAL A CA 1
ATOM 1900 C C . VAL A 1 240 ? 10.773 -7.891 11.741 1.00 85.81 240 VAL A C 1
ATOM 1902 O O . VAL A 1 240 ? 11.951 -7.958 12.091 1.00 85.81 240 VAL A O 1
ATOM 1905 N N . VAL A 1 241 ? 9.954 -6.920 12.156 1.00 85.38 241 VAL A N 1
ATOM 1906 C CA . VAL A 1 241 ? 10.371 -5.821 13.044 1.00 85.38 241 VAL A CA 1
ATOM 1907 C C . VAL A 1 241 ? 10.990 -6.358 14.343 1.00 85.38 241 VAL A C 1
ATOM 1909 O O . VAL A 1 241 ? 12.022 -5.869 14.792 1.00 85.38 241 VAL A O 1
ATOM 1912 N N . ARG A 1 242 ? 10.440 -7.438 14.912 1.00 80.56 242 ARG A N 1
ATOM 1913 C CA . ARG A 1 242 ? 10.986 -8.090 16.120 1.00 80.56 242 ARG A CA 1
ATOM 1914 C C . ARG A 1 242 ? 12.354 -8.742 15.930 1.00 80.56 242 ARG A C 1
ATOM 1916 O O . ARG A 1 242 ? 13.020 -9.034 16.919 1.00 80.56 242 ARG A O 1
ATOM 1923 N N . ARG A 1 243 ? 12.741 -9.048 14.693 1.00 77.56 243 ARG A N 1
ATOM 1924 C CA . ARG A 1 243 ? 13.986 -9.752 14.346 1.00 77.56 243 ARG A CA 1
ATOM 1925 C C . ARG A 1 243 ? 14.936 -8.856 13.558 1.00 77.56 243 ARG A C 1
ATOM 1927 O O . ARG A 1 243 ? 15.797 -9.358 12.841 1.00 77.56 243 ARG A O 1
ATOM 1934 N N . ALA A 1 244 ? 14.781 -7.542 13.699 1.00 73.44 244 ALA A N 1
ATOM 1935 C CA . ALA A 1 244 ? 15.456 -6.534 12.896 1.00 73.44 244 ALA A CA 1
ATOM 1936 C C . ALA A 1 244 ? 16.974 -6.397 13.130 1.00 73.44 244 ALA A C 1
ATOM 1938 O O . ALA A 1 244 ? 17.574 -5.467 12.607 1.00 73.44 244 ALA A O 1
ATOM 1939 N N . GLU A 1 245 ? 17.629 -7.334 13.829 1.00 71.50 245 GLU A N 1
ATOM 1940 C CA . GLU A 1 245 ? 19.078 -7.311 14.112 1.00 71.50 245 GLU A CA 1
ATOM 1941 C C . GLU A 1 245 ? 19.957 -7.176 12.849 1.00 71.50 245 GLU A C 1
ATOM 1943 O O . GLU A 1 245 ? 21.122 -6.790 12.933 1.00 71.50 245 GLU A O 1
ATOM 1948 N N . HIS A 1 246 ? 19.421 -7.509 11.671 1.00 73.62 246 HIS A N 1
ATOM 1949 C CA . HIS A 1 246 ? 20.126 -7.458 10.384 1.00 73.62 246 HIS A CA 1
ATOM 1950 C C . HIS A 1 246 ? 19.445 -6.564 9.338 1.00 73.62 246 HIS A C 1
ATOM 1952 O O . HIS A 1 246 ? 19.772 -6.654 8.155 1.00 73.62 246 HIS A O 1
ATOM 1958 N N . ILE A 1 247 ? 18.493 -5.728 9.751 1.00 81.44 247 ILE A N 1
ATOM 1959 C CA . ILE A 1 247 ? 17.718 -4.848 8.870 1.00 81.44 247 ILE A CA 1
ATOM 1960 C C . ILE A 1 247 ? 18.138 -3.398 9.138 1.00 81.44 247 ILE A C 1
ATOM 1962 O O . ILE A 1 247 ? 18.437 -3.040 10.275 1.00 81.44 247 ILE A O 1
ATOM 1966 N N . SER A 1 248 ? 18.195 -2.553 8.101 1.00 83.81 248 SER A N 1
ATOM 1967 C CA . SER A 1 248 ? 18.545 -1.138 8.296 1.00 83.81 248 SER A CA 1
ATOM 1968 C C . SER A 1 248 ? 17.484 -0.414 9.128 1.00 83.81 248 SER A C 1
ATOM 1970 O O . SER A 1 248 ? 16.291 -0.697 9.002 1.00 83.81 248 SER A O 1
ATOM 1972 N N . SER A 1 249 ? 17.903 0.561 9.938 1.00 81.56 249 SER A N 1
ATOM 1973 C CA . SER A 1 249 ? 16.995 1.385 10.748 1.00 81.56 249 SER A CA 1
ATOM 1974 C C . SER A 1 249 ? 15.909 2.057 9.902 1.00 81.56 249 SER A C 1
ATOM 1976 O O . SER A 1 249 ? 14.747 2.056 10.288 1.00 81.56 249 SER A O 1
ATOM 1978 N N . GLU A 1 250 ? 16.252 2.549 8.710 1.00 81.94 250 GLU A N 1
ATOM 1979 C CA . GLU A 1 250 ? 15.309 3.145 7.750 1.00 81.94 250 GLU A CA 1
ATOM 1980 C C . GLU A 1 250 ? 14.212 2.162 7.309 1.00 81.94 250 GLU A C 1
ATOM 1982 O O . GLU A 1 250 ? 13.029 2.510 7.249 1.00 81.94 250 GLU A O 1
ATOM 1987 N N . THR A 1 251 ? 14.585 0.903 7.059 1.00 84.94 251 THR A N 1
ATOM 1988 C CA . THR A 1 251 ? 13.631 -0.150 6.683 1.00 84.94 251 THR A CA 1
ATOM 1989 C C . THR A 1 251 ? 12.726 -0.499 7.858 1.00 84.94 251 THR A C 1
ATOM 1991 O O . THR A 1 251 ? 11.517 -0.647 7.685 1.00 84.94 251 THR A O 1
ATOM 1994 N N . VAL A 1 252 ? 13.291 -0.596 9.065 1.00 86.44 252 VAL A N 1
ATOM 1995 C CA . VAL A 1 252 ? 12.521 -0.824 10.295 1.00 86.44 252 VAL A CA 1
ATOM 1996 C C . VAL A 1 252 ? 11.517 0.302 10.512 1.00 86.44 252 VAL A C 1
ATOM 1998 O O . VAL A 1 252 ? 10.342 0.025 10.730 1.00 86.44 252 VAL A O 1
ATOM 2001 N N . THR A 1 253 ? 11.940 1.560 10.389 1.00 84.69 253 THR A N 1
ATOM 2002 C CA . THR A 1 253 ? 11.053 2.726 10.497 1.00 84.69 253 THR A CA 1
ATOM 2003 C C . THR A 1 253 ? 9.938 2.675 9.454 1.00 84.69 253 THR A C 1
ATOM 2005 O O . THR A 1 253 ? 8.775 2.852 9.807 1.00 84.69 253 THR A O 1
ATOM 2008 N N . SER A 1 254 ? 10.250 2.339 8.199 1.00 84.88 254 SER A N 1
ATOM 2009 C CA . SER A 1 254 ? 9.245 2.191 7.132 1.00 84.88 254 SER A CA 1
ATOM 2010 C C . SER A 1 254 ? 8.218 1.093 7.442 1.00 84.88 254 SER A C 1
ATOM 2012 O O . SER A 1 254 ? 7.026 1.252 7.187 1.00 84.88 254 SER A O 1
ATOM 2014 N N . MET A 1 255 ? 8.653 -0.021 8.035 1.00 88.75 255 MET A N 1
ATOM 2015 C CA . MET A 1 255 ? 7.748 -1.078 8.496 1.00 88.75 255 MET A CA 1
ATOM 2016 C C . MET A 1 255 ? 6.901 -0.649 9.693 1.00 88.75 255 MET A C 1
ATOM 2018 O O . MET A 1 255 ? 5.718 -0.982 9.764 1.00 88.75 255 MET A O 1
ATOM 2022 N N . LEU A 1 256 ? 7.482 0.094 10.635 1.00 87.50 256 LEU A N 1
ATOM 2023 C CA . LEU A 1 256 ? 6.755 0.636 11.779 1.00 87.50 256 LEU A CA 1
ATOM 2024 C C . LEU A 1 256 ? 5.672 1.623 11.334 1.00 87.50 256 LEU A C 1
ATOM 2026 O O . LEU A 1 256 ? 4.573 1.578 11.875 1.00 87.50 256 LEU A O 1
ATOM 2030 N N . GLN A 1 257 ? 5.920 2.431 10.301 1.00 85.25 257 GLN A N 1
ATOM 2031 C CA . GLN A 1 257 ? 4.908 3.325 9.727 1.00 85.25 257 GLN A CA 1
ATOM 2032 C C . GLN A 1 257 ? 3.679 2.567 9.205 1.00 85.25 257 GLN A C 1
ATOM 2034 O O . GLN A 1 257 ? 2.566 3.080 9.278 1.00 85.25 257 GLN A O 1
ATOM 2039 N N . ILE A 1 258 ? 3.834 1.328 8.717 1.00 84.94 258 ILE A N 1
ATOM 2040 C CA . ILE A 1 258 ? 2.683 0.483 8.347 1.00 84.94 258 ILE A CA 1
ATOM 2041 C C . ILE A 1 258 ? 1.861 0.158 9.592 1.00 84.94 258 ILE A C 1
ATOM 2043 O O . ILE A 1 258 ? 0.638 0.285 9.574 1.00 84.94 258 ILE A O 1
ATOM 2047 N N . ILE A 1 259 ? 2.526 -0.249 10.677 1.00 86.06 259 ILE A N 1
ATOM 2048 C CA . ILE A 1 259 ? 1.862 -0.571 11.944 1.00 86.06 259 ILE A CA 1
ATOM 2049 C C . ILE A 1 259 ? 1.152 0.672 12.490 1.00 86.06 259 ILE A C 1
ATOM 2051 O O . ILE A 1 259 ? -0.012 0.571 12.861 1.00 86.06 259 ILE A O 1
ATOM 2055 N N . GLU A 1 260 ? 1.811 1.830 12.485 1.00 83.31 260 GLU A N 1
ATOM 2056 C CA . GLU A 1 260 ? 1.253 3.119 12.913 1.00 83.31 260 GLU A CA 1
ATOM 2057 C C . GLU A 1 260 ? 0.033 3.532 12.086 1.00 83.31 260 GLU A C 1
ATOM 2059 O O . GLU A 1 260 ? -1.012 3.883 12.637 1.00 83.31 260 GLU A O 1
ATOM 2064 N N . MET A 1 261 ? 0.130 3.450 10.759 1.00 79.19 261 MET A N 1
ATOM 2065 C CA . MET A 1 261 ? -0.985 3.762 9.869 1.00 79.19 261 MET A CA 1
ATOM 2066 C C . MET A 1 261 ? -2.176 2.844 10.152 1.00 79.19 261 MET A C 1
ATOM 2068 O O . MET A 1 261 ? -3.313 3.297 10.255 1.00 79.19 261 MET A O 1
ATOM 2072 N N . MET A 1 262 ? -1.924 1.547 10.327 1.00 76.38 262 MET A N 1
ATOM 2073 C CA . MET A 1 262 ? -2.973 0.571 10.616 1.00 76.38 262 MET A CA 1
ATOM 2074 C C . MET A 1 262 ? -3.579 0.748 12.013 1.00 76.38 262 MET A C 1
ATOM 2076 O O . MET A 1 262 ? -4.782 0.545 12.157 1.00 76.38 262 MET A O 1
ATOM 2080 N N . THR A 1 263 ? -2.800 1.157 13.022 1.00 73.31 263 THR A N 1
ATOM 2081 C CA . THR A 1 263 ? -3.338 1.488 14.355 1.00 73.31 263 THR A CA 1
ATOM 2082 C C . THR A 1 263 ? -4.113 2.804 14.362 1.00 73.31 263 THR A C 1
ATOM 2084 O O . THR A 1 263 ? -4.994 2.976 15.194 1.00 73.31 263 THR A O 1
ATOM 2087 N N . THR A 1 264 ? -3.837 3.705 13.415 1.00 70.19 264 THR A N 1
ATOM 2088 C CA . THR A 1 264 ? -4.554 4.981 13.255 1.00 70.19 264 THR A CA 1
ATOM 2089 C C . THR A 1 264 ? -5.868 4.823 12.483 1.00 70.19 264 THR A C 1
ATOM 2091 O O . THR A 1 264 ? -6.905 5.335 12.899 1.00 70.19 264 THR A O 1
ATOM 2094 N N . LEU A 1 265 ? -5.842 4.135 11.335 1.00 62.47 265 LEU A N 1
ATOM 2095 C CA . LEU A 1 265 ? -6.991 4.029 10.421 1.00 62.47 265 LEU A CA 1
ATOM 2096 C C . LEU A 1 265 ? -8.106 3.116 10.940 1.00 62.47 265 LEU A C 1
ATOM 2098 O O . LEU A 1 265 ? -9.240 3.188 10.461 1.00 62.47 265 LEU A O 1
ATOM 2102 N N . ALA A 1 266 ? -7.788 2.234 11.882 1.00 59.28 266 ALA A N 1
ATOM 2103 C CA . ALA A 1 266 ? -8.677 1.181 12.323 1.00 59.28 266 ALA A CA 1
ATOM 2104 C C . ALA A 1 266 ? -8.731 1.169 13.863 1.00 59.28 266 ALA A C 1
ATOM 2106 O O . ALA A 1 266 ? -7.856 0.572 14.492 1.00 59.28 266 ALA A O 1
ATOM 2107 N N . PRO A 1 267 ? -9.742 1.819 14.478 1.00 52.09 267 PRO A N 1
ATOM 2108 C CA . PRO A 1 267 ? -9.934 1.817 15.928 1.00 52.09 267 PRO A CA 1
ATOM 2109 C C . PRO A 1 267 ? -9.913 0.372 16.425 1.00 52.09 267 PRO A C 1
ATOM 2111 O O . PRO A 1 267 ? -10.728 -0.454 15.993 1.00 52.09 267 PRO A O 1
ATOM 2114 N N . MET A 1 268 ? -8.957 0.043 17.288 1.00 52.06 268 MET A N 1
ATOM 2115 C CA . MET A 1 268 ? -8.407 -1.295 17.525 1.00 52.06 268 MET A CA 1
ATOM 2116 C C . MET A 1 268 ? -9.368 -2.311 18.182 1.00 52.06 268 MET A C 1
ATOM 2118 O O . MET A 1 268 ? -8.964 -3.417 18.545 1.00 52.06 268 MET A O 1
ATOM 2122 N N . THR A 1 269 ? -10.663 -2.012 18.255 1.00 45.06 269 THR A N 1
ATOM 2123 C CA . THR A 1 269 ? -11.723 -2.822 18.884 1.00 45.06 269 THR A CA 1
ATOM 2124 C C . THR A 1 269 ? -12.029 -4.159 18.184 1.00 45.06 269 THR A C 1
ATOM 2126 O O . THR A 1 269 ? -12.511 -5.092 18.830 1.00 45.06 269 THR A O 1
ATOM 2129 N N . HIS A 1 270 ? -11.710 -4.324 16.891 1.00 43.16 270 HIS A N 1
ATOM 2130 C CA . HIS A 1 270 ? -11.859 -5.614 16.179 1.00 43.16 270 HIS A CA 1
ATOM 2131 C C . HIS A 1 270 ? -10.541 -6.263 15.736 1.00 43.16 270 HIS A C 1
ATOM 2133 O O . HIS A 1 270 ? -10.529 -7.470 15.487 1.00 43.16 270 HIS A O 1
ATOM 2139 N N . HIS A 1 271 ? -9.448 -5.499 15.669 1.00 49.00 271 HIS A N 1
ATOM 2140 C CA . HIS A 1 271 ? -8.192 -5.885 15.007 1.00 49.00 271 HIS A CA 1
ATOM 2141 C C . HIS A 1 271 ? -7.263 -6.730 15.891 1.00 49.00 271 HIS A C 1
ATOM 2143 O O . HIS A 1 271 ? -6.498 -7.539 15.378 1.00 49.00 271 HIS A O 1
ATOM 2149 N N . LEU A 1 272 ? -7.390 -6.607 17.218 1.00 51.50 272 LEU A N 1
ATOM 2150 C CA . LEU A 1 272 ? -6.613 -7.345 18.219 1.00 51.50 272 LEU A CA 1
ATOM 2151 C C . LEU A 1 272 ? -7.528 -8.054 19.227 1.00 51.50 272 LEU A C 1
ATOM 2153 O O . LEU A 1 272 ? -7.372 -7.934 20.443 1.00 51.50 272 LEU A O 1
ATOM 2157 N N . LYS A 1 273 ? -8.503 -8.835 18.741 1.00 47.50 273 LYS A N 1
ATOM 2158 C CA . LYS A 1 273 ? -9.348 -9.664 19.631 1.00 47.50 273 LYS A CA 1
ATOM 2159 C C . LYS A 1 273 ? -8.535 -10.659 20.463 1.00 47.50 273 LYS A C 1
ATOM 2161 O O . LYS A 1 273 ? -9.004 -11.132 21.497 1.00 47.50 273 LYS A O 1
ATOM 2166 N N . ARG A 1 274 ? -7.323 -11.002 20.019 1.00 55.56 274 ARG A N 1
ATOM 2167 C CA . ARG A 1 274 ? -6.387 -11.827 20.777 1.00 55.56 274 ARG A CA 1
ATOM 2168 C C . ARG A 1 274 ? -5.544 -10.925 21.665 1.00 55.56 274 ARG A C 1
ATOM 2170 O O . ARG A 1 274 ? -4.609 -10.287 21.198 1.00 55.56 274 ARG A O 1
ATOM 2177 N N . ASP A 1 275 ? -5.841 -10.979 22.958 1.00 64.06 275 ASP A N 1
ATOM 2178 C CA . ASP A 1 275 ? -5.043 -10.418 24.057 1.00 64.06 275 ASP A CA 1
ATOM 2179 C C . ASP A 1 275 ? -3.522 -10.600 23.854 1.00 64.06 275 ASP A C 1
ATOM 2181 O O . ASP A 1 275 ? -2.721 -9.720 24.151 1.00 64.06 275 ASP A O 1
ATOM 2185 N N . GLN A 1 276 ? -3.132 -11.729 23.257 1.00 69.12 276 GLN A N 1
ATOM 2186 C CA . GLN A 1 276 ? -1.751 -12.066 22.944 1.00 69.12 276 GLN A CA 1
ATOM 2187 C C . GLN A 1 276 ? -1.098 -11.152 21.889 1.00 69.12 276 GLN A C 1
ATOM 2189 O O . GLN A 1 276 ? 0.004 -10.672 22.126 1.00 69.12 276 GLN A O 1
ATOM 2194 N N . GLU A 1 277 ? -1.747 -10.879 20.753 1.00 69.62 277 GLU A N 1
ATOM 2195 C CA . GLU A 1 277 ? -1.155 -10.062 19.675 1.00 69.62 277 GLU A CA 1
ATOM 2196 C C . GLU A 1 277 ? -0.997 -8.601 20.123 1.00 69.62 277 GLU A C 1
ATOM 2198 O O . GLU A 1 277 ? 0.029 -7.975 19.854 1.00 69.62 277 GLU A O 1
ATOM 2203 N N . ARG A 1 278 ? -1.959 -8.086 20.903 1.00 76.50 278 ARG A N 1
ATOM 2204 C CA . ARG A 1 278 ? -1.897 -6.732 21.475 1.00 76.50 278 ARG A CA 1
ATOM 2205 C C . ARG A 1 278 ? -0.734 -6.581 22.446 1.00 76.50 278 ARG A C 1
ATOM 2207 O O . ARG A 1 278 ? 0.091 -5.683 22.291 1.00 76.50 278 ARG A O 1
ATOM 2214 N N . LYS A 1 279 ? -0.619 -7.510 23.399 1.00 77.12 279 LYS A N 1
ATOM 2215 C CA . LYS A 1 279 ? 0.502 -7.557 24.347 1.00 77.12 279 LYS A CA 1
ATOM 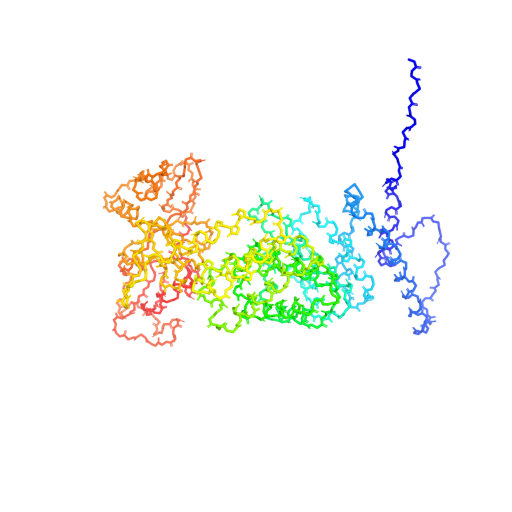2216 C C . LYS A 1 279 ? 1.840 -7.712 23.637 1.00 77.12 279 LYS A C 1
ATOM 2218 O O . LYS A 1 279 ? 2.834 -7.133 24.077 1.00 77.12 279 LYS A O 1
ATOM 2223 N N . GLU A 1 280 ? 1.885 -8.478 22.551 1.00 76.81 280 GLU A N 1
ATOM 2224 C CA . GLU A 1 280 ? 3.088 -8.651 21.739 1.00 76.81 280 GLU A CA 1
ATOM 2225 C C . GLU A 1 280 ? 3.518 -7.359 21.042 1.00 76.81 280 GLU A C 1
ATOM 2227 O O . GLU A 1 280 ? 4.700 -7.015 21.117 1.00 76.81 280 GLU A O 1
ATOM 2232 N N . ILE A 1 281 ? 2.591 -6.620 20.426 1.00 81.25 281 ILE A N 1
ATOM 2233 C CA . ILE A 1 281 ? 2.886 -5.316 19.812 1.00 81.25 281 ILE A CA 1
ATOM 2234 C C . ILE A 1 281 ? 3.356 -4.333 20.879 1.00 81.25 281 ILE A C 1
ATOM 2236 O O . ILE A 1 281 ? 4.443 -3.776 20.749 1.00 81.25 281 ILE A O 1
ATOM 2240 N N . MET A 1 282 ? 2.602 -4.193 21.973 1.00 81.94 282 MET A N 1
ATOM 2241 C CA . MET A 1 282 ? 2.937 -3.289 23.078 1.00 81.94 282 MET A CA 1
ATOM 2242 C C . MET A 1 282 ? 4.326 -3.574 23.651 1.00 81.94 282 MET A C 1
ATOM 2244 O O . MET A 1 282 ? 5.139 -2.667 23.814 1.00 81.94 282 MET A O 1
ATOM 2248 N N . THR A 1 283 ? 4.640 -4.847 23.900 1.00 82.94 283 THR A N 1
ATOM 2249 C CA . THR A 1 283 ? 5.957 -5.249 24.411 1.00 82.94 283 THR A CA 1
ATOM 2250 C C . THR A 1 283 ? 7.059 -4.960 23.394 1.00 82.94 283 THR A C 1
ATOM 2252 O O . THR A 1 283 ? 8.111 -4.459 23.776 1.00 82.94 283 THR A O 1
ATOM 2255 N N . THR A 1 284 ? 6.818 -5.230 22.107 1.00 84.38 284 THR A N 1
ATOM 2256 C CA . THR A 1 284 ? 7.796 -4.977 21.038 1.00 84.38 284 THR A CA 1
ATOM 2257 C C . THR A 1 284 ? 8.099 -3.486 20.907 1.00 84.38 284 THR A C 1
ATOM 2259 O O . THR A 1 284 ? 9.263 -3.107 21.001 1.00 84.38 284 THR A O 1
ATOM 2262 N N . MET A 1 285 ? 7.075 -2.637 20.769 1.00 87.25 285 MET A N 1
ATOM 2263 C CA . MET A 1 285 ? 7.251 -1.189 20.604 1.00 87.25 285 MET A CA 1
ATOM 2264 C C . MET A 1 285 ? 7.953 -0.563 21.811 1.00 87.25 285 MET A C 1
ATOM 2266 O O . MET A 1 285 ? 8.861 0.244 21.653 1.00 87.25 285 MET A O 1
ATOM 2270 N N . ILE A 1 286 ? 7.588 -0.978 23.028 1.00 82.31 286 ILE A N 1
ATOM 2271 C CA . ILE A 1 286 ? 8.232 -0.496 24.257 1.00 82.31 286 ILE A CA 1
ATOM 2272 C C . ILE A 1 286 ? 9.685 -0.969 24.350 1.00 82.31 286 ILE A C 1
ATOM 2274 O O . ILE A 1 286 ? 10.527 -0.229 24.849 1.00 82.31 286 ILE A O 1
ATOM 2278 N N . CYS A 1 287 ? 9.995 -2.197 23.929 1.00 83.19 287 CYS A N 1
ATOM 2279 C CA . CYS A 1 287 ? 11.375 -2.677 23.885 1.00 83.19 287 CYS A CA 1
ATOM 2280 C C . CYS A 1 287 ? 12.215 -1.865 22.896 1.00 83.19 287 CYS A C 1
ATOM 2282 O O . CYS A 1 287 ? 13.309 -1.450 23.260 1.00 83.19 287 CYS A O 1
ATOM 2284 N N . MET A 1 288 ? 11.690 -1.594 21.700 1.00 81.75 288 MET A N 1
ATOM 2285 C CA . MET A 1 288 ? 12.388 -0.813 20.674 1.00 81.75 288 MET A CA 1
ATOM 2286 C C . MET A 1 288 ? 12.556 0.656 21.077 1.00 81.75 288 MET A C 1
ATOM 2288 O O . MET A 1 288 ? 13.633 1.207 20.916 1.00 81.75 288 MET A O 1
ATOM 2292 N N . ALA A 1 289 ? 11.543 1.268 21.695 1.00 77.50 289 ALA A N 1
ATOM 2293 C CA . ALA A 1 289 ? 11.616 2.646 22.189 1.00 77.50 289 ALA A CA 1
ATOM 2294 C C . ALA A 1 289 ? 12.561 2.839 23.395 1.00 77.50 289 ALA A C 1
ATOM 2296 O O . ALA A 1 289 ? 12.793 3.968 23.819 1.00 77.50 289 ALA A O 1
ATOM 2297 N N . LYS A 1 290 ? 13.052 1.755 24.008 1.00 76.38 290 LYS A N 1
ATOM 2298 C CA . LYS A 1 290 ? 14.055 1.794 25.090 1.00 76.38 290 LYS A CA 1
ATOM 2299 C C . LYS A 1 290 ? 15.472 1.559 24.604 1.00 76.38 290 LYS A C 1
ATOM 2301 O O . LYS A 1 290 ? 16.390 1.646 25.416 1.00 76.38 290 LYS A O 1
ATOM 2306 N N . ASP A 1 291 ? 15.631 1.152 23.356 1.00 77.88 291 ASP A N 1
ATOM 2307 C CA . ASP A 1 291 ? 16.947 0.917 22.806 1.00 77.88 291 ASP A CA 1
ATOM 2308 C C . ASP A 1 291 ? 17.653 2.272 22.662 1.00 77.88 291 ASP A C 1
ATOM 2310 O O . ASP A 1 291 ? 17.178 3.153 21.951 1.00 77.88 291 ASP A O 1
ATOM 2314 N N . GLU A 1 292 ? 18.747 2.465 23.403 1.00 71.19 292 GLU A N 1
ATOM 2315 C CA . GLU A 1 292 ? 19.519 3.717 23.397 1.00 71.19 292 GLU A CA 1
ATOM 2316 C C . GLU A 1 292 ? 20.177 3.970 22.034 1.00 71.19 292 GLU A C 1
ATOM 2318 O O . GLU A 1 292 ? 20.481 5.117 21.707 1.00 71.19 292 GLU A O 1
ATOM 2323 N N . ASP A 1 293 ? 20.354 2.914 21.237 1.00 73.69 293 ASP A N 1
ATOM 2324 C CA . ASP A 1 293 ? 20.937 2.975 19.901 1.00 73.69 293 ASP A CA 1
ATOM 2325 C C . ASP A 1 293 ? 19.867 3.149 18.799 1.00 73.69 293 ASP A C 1
ATOM 2327 O O . ASP A 1 293 ? 20.204 3.233 17.612 1.00 73.69 293 ASP A O 1
ATOM 2331 N N . ALA A 1 294 ? 18.574 3.211 19.152 1.00 70.06 294 ALA A N 1
ATOM 2332 C CA . ALA A 1 294 ? 17.502 3.405 18.178 1.00 70.06 294 ALA A CA 1
ATOM 2333 C C . ALA A 1 294 ? 17.513 4.815 17.573 1.00 70.06 294 ALA A C 1
ATOM 2335 O O . ALA A 1 294 ? 17.756 5.820 18.240 1.00 70.06 294 ALA A O 1
ATOM 2336 N N . HIS A 1 295 ? 17.170 4.895 16.284 1.00 76.19 295 HIS A N 1
ATOM 2337 C CA . HIS A 1 295 ? 16.982 6.173 15.606 1.00 76.19 295 HIS A CA 1
ATOM 2338 C C . HIS A 1 295 ? 15.799 6.946 16.217 1.00 76.19 295 HIS A C 1
ATOM 2340 O O . HIS A 1 295 ? 14.798 6.359 16.644 1.00 76.19 295 HIS A O 1
ATOM 2346 N N . GLU A 1 296 ? 15.894 8.275 16.213 1.00 72.69 296 GLU A N 1
ATOM 2347 C CA . GLU A 1 296 ? 14.873 9.182 16.749 1.00 72.69 296 GLU A CA 1
ATOM 2348 C C . GLU A 1 296 ? 13.493 8.928 16.118 1.00 72.69 296 GLU A C 1
ATOM 2350 O O . GLU A 1 296 ? 12.515 8.700 16.833 1.00 72.69 296 GLU A O 1
ATOM 2355 N N . ASP A 1 297 ? 13.434 8.829 14.787 1.00 73.81 297 ASP A N 1
ATOM 2356 C CA . ASP A 1 297 ? 12.194 8.523 14.059 1.00 73.81 297 ASP A CA 1
ATOM 2357 C C . ASP A 1 297 ? 11.593 7.162 14.447 1.00 73.81 297 ASP A C 1
ATOM 2359 O O . ASP A 1 297 ? 10.381 7.036 14.618 1.00 73.81 297 ASP A O 1
ATOM 2363 N N . THR A 1 298 ? 12.428 6.135 14.640 1.00 79.81 298 THR A N 1
ATOM 2364 C CA . THR A 1 298 ? 11.979 4.800 15.069 1.00 79.81 298 THR A CA 1
ATOM 2365 C C . THR A 1 298 ? 11.324 4.877 16.446 1.00 79.81 298 THR A C 1
ATOM 2367 O O . THR A 1 298 ? 10.270 4.282 16.674 1.00 79.81 298 THR A O 1
ATOM 2370 N N . THR A 1 299 ? 11.924 5.647 17.353 1.00 77.81 299 THR A N 1
ATOM 2371 C CA . THR A 1 299 ? 11.418 5.858 18.712 1.00 77.81 299 THR A CA 1
ATOM 2372 C C . THR A 1 299 ? 10.080 6.598 18.688 1.00 77.81 299 THR A C 1
ATOM 2374 O O . THR A 1 299 ? 9.127 6.167 19.342 1.00 77.81 299 THR A O 1
ATOM 2377 N N . ALA A 1 300 ? 9.973 7.662 17.887 1.00 74.81 300 ALA A N 1
ATOM 2378 C CA . ALA A 1 300 ? 8.748 8.442 17.733 1.00 74.81 300 ALA A CA 1
ATOM 2379 C C . ALA A 1 300 ? 7.579 7.592 17.202 1.00 74.81 300 ALA A C 1
ATOM 2381 O O . ALA A 1 300 ? 6.494 7.598 17.791 1.00 74.81 300 ALA A O 1
ATOM 2382 N N . VAL A 1 301 ? 7.811 6.794 16.154 1.00 80.25 301 VAL A N 1
ATOM 2383 C CA . VAL A 1 301 ? 6.782 5.909 15.582 1.00 80.25 301 VAL A CA 1
ATOM 2384 C C . VAL A 1 301 ? 6.363 4.825 16.585 1.00 80.25 301 VAL A C 1
ATOM 2386 O O . VAL A 1 301 ? 5.170 4.568 16.752 1.00 80.25 301 VAL A O 1
ATOM 2389 N N . CYS A 1 302 ? 7.308 4.231 17.328 1.00 83.19 302 CYS A N 1
ATOM 2390 C CA . CYS A 1 302 ? 6.982 3.273 18.394 1.00 83.19 302 CYS A CA 1
ATOM 2391 C C . CYS A 1 302 ? 6.043 3.883 19.447 1.00 83.19 302 CYS A C 1
ATOM 2393 O O . CYS A 1 302 ? 5.092 3.228 19.881 1.00 83.19 302 CYS A O 1
ATOM 2395 N N . PHE A 1 303 ? 6.278 5.135 19.851 1.00 77.12 303 PHE A N 1
ATOM 2396 C CA . PHE A 1 303 ? 5.403 5.829 20.796 1.00 77.12 303 PHE A CA 1
ATOM 2397 C C . PHE A 1 303 ? 4.017 6.107 20.224 1.00 77.12 303 PHE A C 1
ATOM 2399 O O . PHE A 1 303 ? 3.035 5.902 20.936 1.00 77.12 303 PHE A O 1
ATOM 2406 N N . SER A 1 304 ? 3.934 6.532 18.964 1.00 78.44 304 SER A N 1
ATOM 2407 C CA . SER A 1 304 ? 2.663 6.753 18.265 1.00 78.44 304 SER A CA 1
ATOM 2408 C C . SER A 1 304 ? 1.815 5.475 18.233 1.00 78.44 304 SER A C 1
ATOM 2410 O O . SER A 1 304 ? 0.647 5.479 18.622 1.00 78.44 304 SER A O 1
ATOM 2412 N N . ILE A 1 305 ? 2.435 4.331 17.921 1.00 81.75 305 ILE A N 1
ATOM 2413 C CA . ILE A 1 305 ? 1.765 3.022 17.945 1.00 81.75 305 ILE A CA 1
ATOM 2414 C C . ILE A 1 305 ? 1.259 2.683 19.351 1.00 81.75 305 ILE A C 1
ATOM 2416 O O . ILE A 1 305 ? 0.101 2.298 19.507 1.00 81.75 305 ILE A O 1
ATOM 2420 N N . VAL A 1 306 ? 2.109 2.825 20.375 1.00 80.62 306 VAL A N 1
ATOM 2421 C CA . VAL A 1 306 ? 1.728 2.566 21.775 1.00 80.62 306 VAL A CA 1
ATOM 2422 C C . VAL A 1 306 ? 0.572 3.470 22.199 1.00 80.62 306 VAL A C 1
ATOM 2424 O O . VAL A 1 306 ? -0.352 3.007 22.863 1.00 80.62 306 VAL A O 1
ATOM 2427 N N . TYR A 1 307 ? 0.601 4.742 21.807 1.00 75.69 307 TYR A N 1
ATOM 2428 C CA . TYR A 1 307 ? -0.474 5.684 22.083 1.00 75.69 307 TYR A CA 1
ATOM 2429 C C . TYR A 1 307 ? -1.793 5.229 21.460 1.00 75.69 307 TYR A C 1
ATOM 2431 O O . TYR A 1 307 ? -2.775 5.088 22.189 1.00 75.69 307 TYR A O 1
ATOM 2439 N N . ASN A 1 308 ? -1.799 4.929 20.160 1.00 76.06 308 ASN A N 1
ATOM 2440 C CA . ASN A 1 308 ? -2.997 4.484 19.448 1.00 76.06 308 ASN A CA 1
ATOM 2441 C C . ASN A 1 308 ? -3.610 3.235 20.104 1.00 76.06 308 ASN A C 1
ATOM 2443 O O . ASN A 1 308 ? -4.813 3.192 20.340 1.00 76.06 308 ASN A O 1
ATOM 2447 N N . VAL A 1 309 ? -2.782 2.260 20.505 1.00 77.00 309 VAL A N 1
ATOM 2448 C CA . VAL A 1 309 ? -3.258 1.061 21.221 1.00 77.00 309 VAL A CA 1
ATOM 2449 C C . VAL A 1 309 ? -3.888 1.423 22.571 1.00 77.00 309 VAL A C 1
ATOM 2451 O O . VAL A 1 309 ? -4.950 0.911 22.912 1.00 77.00 309 VAL A O 1
ATOM 2454 N N . LEU A 1 310 ? -3.258 2.291 23.365 1.00 74.75 310 LEU A N 1
ATOM 2455 C CA . LEU A 1 310 ? -3.752 2.635 24.705 1.00 74.75 310 LEU A CA 1
ATOM 2456 C C . LEU A 1 310 ? -5.007 3.510 24.692 1.00 74.75 310 LEU A C 1
ATOM 2458 O O . LEU A 1 310 ? -5.775 3.462 25.653 1.00 74.75 310 LEU A O 1
ATOM 2462 N N . VAL A 1 311 ? -5.214 4.299 23.635 1.00 69.12 311 VAL A N 1
ATOM 2463 C CA . VAL A 1 311 ? -6.469 5.035 23.420 1.00 69.12 311 VAL A CA 1
ATOM 2464 C C . VAL A 1 311 ? -7.638 4.058 23.295 1.00 69.12 311 VAL A C 1
ATOM 2466 O O . VAL A 1 311 ? -8.684 4.286 23.899 1.00 69.12 311 VAL A O 1
ATOM 2469 N N . ASP A 1 312 ? -7.442 2.947 22.583 1.00 69.44 312 ASP A N 1
ATOM 2470 C CA . ASP A 1 312 ? -8.474 1.924 22.398 1.00 69.44 312 ASP A CA 1
ATOM 2471 C C . ASP A 1 312 ? -8.581 0.927 23.570 1.00 69.44 312 ASP A C 1
ATOM 2473 O O . ASP A 1 312 ? -9.643 0.332 23.765 1.00 69.44 312 ASP A O 1
ATOM 2477 N N . PHE A 1 313 ? -7.513 0.750 24.363 1.00 73.06 313 PHE A N 1
ATOM 2478 C CA . PHE A 1 313 ? -7.430 -0.204 25.485 1.00 73.06 313 PHE A CA 1
ATOM 2479 C C . PHE A 1 313 ? -6.898 0.442 26.784 1.00 73.06 313 PHE A C 1
ATOM 2481 O O . PHE A 1 313 ? -5.783 0.142 27.240 1.00 73.06 313 PHE A O 1
ATOM 2488 N N . PRO A 1 314 ? -7.676 1.339 27.420 1.00 68.06 314 PRO A N 1
ATOM 2489 C CA . PRO A 1 314 ? -7.227 2.105 28.582 1.00 68.06 314 PRO A CA 1
ATOM 2490 C C . PRO A 1 314 ? -6.932 1.255 29.830 1.00 68.06 314 PRO A C 1
ATOM 2492 O O . PRO A 1 314 ? -6.197 1.691 30.723 1.00 68.06 314 PRO A O 1
ATOM 2495 N N . GLU A 1 315 ? -7.451 0.031 29.912 1.00 72.06 315 GLU A N 1
ATOM 2496 C CA . GLU A 1 315 ? -7.168 -0.917 30.991 1.00 72.06 315 GLU A CA 1
ATOM 2497 C C . GLU A 1 315 ? -5.704 -1.390 31.023 1.00 72.06 315 GLU A C 1
ATOM 2499 O O . GLU A 1 315 ? -5.195 -1.768 32.082 1.00 72.06 315 GLU A O 1
ATOM 2504 N N . GLU A 1 316 ? -4.984 -1.338 29.897 1.00 73.25 316 GLU A N 1
ATOM 2505 C CA . GLU A 1 316 ? -3.580 -1.770 29.829 1.00 73.25 316 GLU A CA 1
ATOM 2506 C C . GLU A 1 316 ? -2.598 -0.729 30.366 1.00 73.25 316 GLU A C 1
ATOM 2508 O O . GLU A 1 316 ? -1.430 -1.033 30.624 1.00 73.25 316 GLU A O 1
ATOM 2513 N N . ILE A 1 317 ? -3.068 0.494 30.601 1.00 71.00 317 ILE A N 1
ATOM 2514 C CA . ILE A 1 317 ? -2.225 1.632 30.963 1.00 71.00 317 ILE A CA 1
ATOM 2515 C C . ILE A 1 317 ? -1.451 1.364 32.249 1.00 71.00 317 ILE A C 1
ATOM 2517 O O . ILE A 1 317 ? -0.262 1.663 32.315 1.00 71.00 317 ILE A O 1
ATOM 2521 N N . ASP A 1 318 ? -2.064 0.739 33.255 1.00 71.00 318 ASP A N 1
ATOM 2522 C CA . ASP A 1 318 ? -1.354 0.404 34.498 1.00 71.00 318 ASP A CA 1
ATOM 2523 C C . ASP A 1 318 ? -0.239 -0.622 34.297 1.00 71.00 318 ASP A C 1
ATOM 2525 O O . ASP A 1 318 ? 0.785 -0.564 34.983 1.00 71.00 318 ASP A O 1
ATOM 2529 N N . SER A 1 319 ? -0.403 -1.519 33.325 1.00 75.81 319 SER A N 1
ATOM 2530 C CA . SER A 1 319 ? 0.592 -2.544 33.007 1.00 75.81 319 SER A CA 1
ATOM 2531 C C . SER A 1 319 ? 1.844 -1.941 32.366 1.00 75.81 319 SER A C 1
ATOM 2533 O O . SER A 1 319 ? 2.944 -2.454 32.577 1.00 75.81 319 SER A O 1
ATOM 2535 N N . TYR A 1 320 ? 1.703 -0.825 31.642 1.00 74.25 320 TYR A N 1
ATOM 2536 C CA . TYR A 1 320 ? 2.786 -0.225 30.857 1.00 74.25 320 TYR A CA 1
ATOM 2537 C C . TYR A 1 320 ? 3.235 1.167 31.336 1.00 74.25 320 TYR A C 1
ATOM 2539 O O . TYR A 1 320 ? 4.311 1.621 30.946 1.00 74.25 320 TYR A O 1
ATOM 2547 N N . ALA A 1 321 ? 2.510 1.822 32.251 1.00 69.12 321 ALA A N 1
ATOM 2548 C CA . ALA A 1 321 ? 2.788 3.190 32.710 1.00 69.12 321 ALA A CA 1
ATOM 2549 C C . ALA A 1 321 ? 4.209 3.388 33.259 1.00 69.12 321 ALA A C 1
ATOM 2551 O O . ALA A 1 321 ? 4.822 4.433 33.039 1.00 69.12 321 ALA A O 1
ATOM 2552 N N . ASN A 1 322 ? 4.752 2.405 33.984 1.00 69.25 322 ASN A N 1
ATOM 2553 C CA . ASN A 1 322 ? 6.117 2.489 34.511 1.00 69.25 322 ASN A CA 1
ATOM 2554 C C . ASN A 1 322 ? 7.171 2.394 33.410 1.00 69.25 322 ASN A C 1
ATOM 2556 O O . ASN A 1 322 ? 8.205 3.052 33.504 1.00 69.25 322 ASN A O 1
ATOM 2560 N N . GLU A 1 323 ? 6.917 1.585 32.386 1.00 71.12 323 GLU A N 1
ATOM 2561 C CA . GLU A 1 323 ? 7.830 1.442 31.259 1.00 71.12 323 GLU A CA 1
ATOM 2562 C C . GLU A 1 323 ? 7.764 2.677 30.360 1.00 71.12 323 GLU A C 1
ATOM 2564 O O . GLU A 1 323 ? 8.812 3.235 30.051 1.00 71.12 323 GLU A O 1
ATOM 2569 N N . MET A 1 324 ? 6.568 3.210 30.090 1.00 67.12 324 MET A N 1
ATOM 2570 C CA . MET A 1 324 ? 6.403 4.477 29.368 1.00 67.12 324 MET A CA 1
ATOM 2571 C C . MET A 1 324 ? 7.095 5.641 30.082 1.00 67.12 324 MET A C 1
ATOM 2573 O O . MET A 1 324 ? 7.831 6.390 29.453 1.00 67.12 324 MET A O 1
ATOM 2577 N N . LYS A 1 325 ? 6.954 5.766 31.409 1.00 66.69 325 LYS A N 1
ATOM 2578 C CA . LYS A 1 325 ? 7.652 6.805 32.194 1.00 66.69 325 LYS A CA 1
ATOM 2579 C C . LYS A 1 325 ? 9.176 6.706 32.133 1.00 66.69 325 LYS A C 1
ATOM 2581 O O . LYS A 1 325 ? 9.841 7.719 32.341 1.00 66.69 325 LYS A O 1
ATOM 2586 N N . LYS A 1 326 ? 9.739 5.515 31.912 1.00 65.56 326 LYS A N 1
ATOM 2587 C CA . LYS A 1 326 ? 11.184 5.361 31.681 1.00 65.56 326 LYS A CA 1
ATOM 2588 C C . LYS A 1 326 ? 11.552 5.840 30.282 1.00 65.56 326 LYS A C 1
ATOM 2590 O O . LYS A 1 326 ? 12.499 6.604 30.172 1.00 65.56 326 LYS A O 1
ATOM 2595 N N . CYS A 1 327 ? 10.768 5.473 29.268 1.00 59.97 327 CYS A N 1
ATOM 2596 C CA . CYS A 1 327 ? 10.988 5.907 27.889 1.00 59.97 327 CYS A CA 1
ATOM 2597 C C . CYS A 1 327 ? 10.861 7.440 27.734 1.00 59.97 327 CYS A C 1
ATOM 2599 O O . CYS A 1 327 ? 11.687 8.046 27.067 1.00 59.97 327 CYS A O 1
ATOM 2601 N N . ILE A 1 328 ? 9.910 8.091 28.426 1.00 58.75 328 ILE A N 1
ATOM 2602 C CA . ILE A 1 328 ? 9.757 9.566 28.443 1.00 58.75 328 ILE A CA 1
ATOM 2603 C C . ILE A 1 328 ? 11.047 10.267 28.888 1.00 58.75 328 ILE A C 1
ATOM 2605 O O . ILE A 1 328 ? 11.441 11.270 28.311 1.00 58.75 328 ILE A O 1
ATOM 2609 N N . LYS A 1 329 ? 11.723 9.730 29.912 1.00 56.97 329 LYS A N 1
ATOM 2610 C CA . LYS A 1 329 ? 12.956 10.326 30.452 1.00 56.97 329 LYS A CA 1
ATOM 2611 C C . LYS A 1 329 ? 14.149 10.226 29.505 1.00 56.97 329 LYS A C 1
ATOM 2613 O O . LYS A 1 329 ? 15.155 10.877 29.761 1.00 56.97 329 LYS A O 1
ATOM 2618 N N . MET A 1 330 ? 14.064 9.373 28.488 1.00 52.91 330 MET A N 1
ATOM 2619 C CA . MET A 1 330 ? 15.136 9.145 27.523 1.00 52.91 330 MET A CA 1
ATOM 2620 C C . MET A 1 330 ? 15.036 10.085 26.316 1.00 52.91 330 MET A C 1
ATOM 2622 O O . MET A 1 330 ? 16.012 10.210 25.587 1.00 52.91 330 MET A O 1
ATOM 2626 N N . TYR A 1 331 ? 13.903 10.772 26.118 1.00 52.94 331 TYR A N 1
ATOM 2627 C CA . TYR A 1 331 ? 13.660 11.595 24.935 1.00 52.94 331 TYR A CA 1
ATOM 2628 C C . TYR A 1 331 ? 13.132 12.994 25.309 1.00 52.94 331 TYR A C 1
ATOM 2630 O O . TYR A 1 331 ? 11.942 13.186 25.583 1.00 52.94 331 TYR A O 1
ATOM 2638 N N . GLU A 1 332 ? 14.034 13.985 25.319 1.00 49.62 332 GLU A N 1
ATOM 2639 C CA . GLU A 1 332 ? 13.724 15.408 25.537 1.00 49.62 332 GLU A CA 1
ATOM 2640 C C . GLU A 1 332 ? 12.919 15.968 24.345 1.00 49.62 332 GLU A C 1
ATOM 2642 O O . GLU A 1 332 ? 13.468 16.514 23.395 1.00 49.62 332 GLU A O 1
ATOM 2647 N N . GLY A 1 333 ? 11.593 15.807 24.379 1.00 50.59 333 GLY A N 1
ATOM 2648 C CA . GLY A 1 333 ? 10.681 16.272 23.321 1.00 50.59 333 GLY A CA 1
ATOM 2649 C C . GLY A 1 333 ? 9.319 15.570 23.306 1.00 50.59 333 GLY A C 1
ATOM 2650 O O . GLY A 1 333 ? 8.322 16.168 22.907 1.00 50.59 333 GLY A O 1
ATOM 2651 N N . ALA A 1 334 ? 9.241 14.341 23.831 1.00 49.88 334 ALA A N 1
ATOM 2652 C CA . ALA A 1 334 ? 7.994 13.567 23.925 1.00 49.88 334 ALA A CA 1
ATOM 2653 C C . ALA A 1 334 ? 7.270 13.722 25.274 1.00 49.88 334 ALA A C 1
ATOM 2655 O O . ALA A 1 334 ? 6.188 13.163 25.457 1.00 49.88 334 ALA A O 1
ATOM 2656 N N . GLU A 1 335 ? 7.827 14.500 26.213 1.00 51.44 335 GLU A N 1
ATOM 2657 C CA . GLU A 1 335 ? 7.206 14.759 27.519 1.00 51.44 335 GLU A CA 1
ATOM 2658 C C . GLU A 1 335 ? 5.786 15.317 27.367 1.00 51.44 335 GLU A C 1
ATOM 2660 O O . GLU A 1 335 ? 4.882 14.859 28.058 1.00 51.44 335 GLU A O 1
ATOM 2665 N N . GLY A 1 336 ? 5.564 16.233 26.416 1.00 51.25 336 GLY A N 1
ATOM 2666 C CA . GLY A 1 336 ? 4.251 16.832 26.161 1.00 51.25 336 GLY A CA 1
ATOM 2667 C C . GLY A 1 336 ? 3.220 15.828 25.646 1.00 51.25 336 GLY A C 1
ATOM 2668 O O . GLY A 1 336 ? 2.165 15.677 26.257 1.00 51.25 336 GLY A O 1
ATOM 2669 N N . ALA A 1 337 ? 3.549 15.104 24.571 1.00 46.91 337 ALA A N 1
ATOM 2670 C CA . ALA A 1 337 ? 2.642 14.138 23.955 1.00 46.91 337 ALA A CA 1
ATOM 2671 C C . ALA A 1 337 ? 2.300 12.997 24.923 1.00 46.91 337 ALA A C 1
ATOM 2673 O O . ALA A 1 337 ? 1.129 12.683 25.105 1.00 46.91 337 ALA A O 1
ATOM 2674 N N . ILE A 1 338 ? 3.295 12.441 25.626 1.00 50.34 338 ILE A N 1
ATOM 2675 C CA . ILE A 1 338 ? 3.082 11.297 26.520 1.00 50.34 338 ILE A CA 1
ATOM 2676 C C . ILE A 1 338 ? 2.453 11.724 27.855 1.00 50.34 338 ILE A C 1
ATOM 2678 O O . ILE A 1 338 ? 1.644 10.977 28.411 1.00 50.34 338 ILE A O 1
ATOM 2682 N N . GLU A 1 339 ? 2.754 12.914 28.391 1.00 55.34 339 GLU A N 1
ATOM 2683 C CA . GLU A 1 339 ? 1.994 13.441 29.533 1.00 55.34 339 GLU A CA 1
ATOM 2684 C C . GLU A 1 339 ? 0.534 13.697 29.173 1.00 55.34 339 GLU A C 1
ATOM 2686 O O . GLU A 1 339 ? -0.333 13.469 30.015 1.00 55.34 339 GLU A O 1
ATOM 2691 N N . GLU A 1 340 ? 0.248 14.178 27.966 1.00 52.12 340 GLU A N 1
ATOM 2692 C CA . GLU A 1 340 ? -1.116 14.378 27.480 1.00 52.12 340 GLU A CA 1
ATOM 2693 C C . GLU A 1 340 ? -1.834 13.033 27.325 1.00 52.12 340 GLU A C 1
ATOM 2695 O O . GLU A 1 340 ? -2.925 12.865 27.873 1.00 52.12 340 GLU A O 1
ATOM 2700 N N . SER A 1 341 ? -1.165 12.019 26.766 1.00 46.75 341 SER A N 1
ATOM 2701 C CA . SER A 1 341 ? -1.651 10.633 26.729 1.00 46.75 341 SER A CA 1
ATOM 2702 C C . SER A 1 341 ? -1.934 10.066 28.124 1.00 46.75 341 SER A C 1
ATOM 2704 O O . SER A 1 341 ? -3.001 9.505 28.365 1.00 46.75 341 SER A O 1
ATOM 2706 N N . LEU A 1 342 ? -1.016 10.245 29.084 1.00 52.97 342 LEU A N 1
ATOM 2707 C CA . LEU A 1 342 ? -1.192 9.821 30.479 1.00 52.97 342 LEU A CA 1
ATOM 2708 C C . LEU A 1 342 ? -2.280 10.634 31.203 1.00 52.97 342 LEU A C 1
ATOM 2710 O O . LEU A 1 342 ? -2.908 10.118 32.129 1.00 52.97 342 LEU A O 1
ATOM 2714 N N . LYS A 1 343 ? -2.521 11.894 30.827 1.00 55.78 343 LYS A N 1
ATOM 2715 C CA . LYS A 1 343 ? -3.599 12.731 31.382 1.00 55.78 343 LYS A CA 1
ATOM 2716 C C . LYS A 1 343 ? -4.964 12.278 30.863 1.00 55.78 343 LYS A C 1
ATOM 2718 O O . LYS A 1 343 ? -5.840 12.056 31.697 1.00 55.78 343 LYS A O 1
ATOM 2723 N N . ILE A 1 344 ? -5.109 12.055 29.554 1.00 49.69 344 ILE A N 1
ATOM 2724 C CA . ILE A 1 344 ? -6.326 11.526 28.901 1.00 49.69 344 ILE A CA 1
ATOM 2725 C C . ILE A 1 344 ? -6.677 10.132 29.457 1.00 49.69 344 ILE A C 1
ATOM 2727 O O . ILE A 1 344 ? -7.816 9.842 29.835 1.00 49.69 344 ILE A O 1
ATOM 2731 N N . ALA A 1 345 ? -5.662 9.288 29.622 1.00 43.53 345 ALA A N 1
ATOM 2732 C CA . ALA A 1 345 ? -5.756 7.985 30.266 1.00 43.53 345 ALA A CA 1
ATOM 2733 C C . ALA A 1 345 ? -6.272 8.039 31.713 1.00 43.53 345 ALA A C 1
ATOM 2735 O O . ALA A 1 345 ? -7.146 7.275 32.118 1.00 43.53 345 ALA A O 1
ATOM 2736 N N . ASN A 1 346 ? -5.726 8.952 32.520 1.00 43.34 346 ASN A N 1
ATOM 2737 C CA . ASN A 1 346 ? -6.090 9.078 33.929 1.00 43.34 346 ASN A CA 1
ATOM 2738 C C . ASN A 1 346 ? -7.425 9.809 34.141 1.00 43.34 346 ASN A C 1
ATOM 2740 O O . ASN A 1 346 ? -8.066 9.587 35.170 1.00 43.34 346 ASN A O 1
ATOM 2744 N N . SER A 1 347 ? -7.884 10.642 33.198 1.00 42.16 347 SER A N 1
ATOM 2745 C CA . SER A 1 347 ? -9.252 11.182 33.222 1.00 42.16 347 SER A CA 1
ATOM 2746 C C . SER A 1 347 ? -10.309 10.104 32.982 1.00 42.16 347 SER A C 1
ATOM 2748 O O . SER A 1 347 ? -11.386 10.188 33.569 1.00 42.16 347 SER A O 1
ATOM 2750 N N . SER A 1 348 ? -9.967 9.052 32.234 1.00 39.81 348 SER A N 1
ATOM 2751 C CA . SER A 1 348 ? -10.846 7.904 31.967 1.00 39.81 348 SER A CA 1
ATOM 2752 C C . SER A 1 348 ? -11.040 6.985 33.189 1.00 39.81 348 SER A C 1
ATOM 2754 O O . SER A 1 348 ? -12.019 6.253 33.265 1.00 39.81 348 SER A O 1
ATOM 2756 N N . LYS A 1 349 ? -10.172 7.073 34.213 1.00 38.00 349 LYS A N 1
ATOM 2757 C CA . LYS A 1 349 ? -10.247 6.275 35.461 1.00 38.00 349 LYS A CA 1
ATOM 2758 C C . LYS A 1 349 ? -11.189 6.816 36.540 1.00 38.00 349 LYS A C 1
ATOM 2760 O O . LYS A 1 349 ? -11.293 6.235 37.619 1.00 38.00 349 LYS A O 1
ATOM 2765 N N . LYS A 1 350 ? -11.856 7.954 36.322 1.00 32.91 350 LYS A N 1
ATOM 2766 C CA . LYS A 1 350 ? -12.762 8.537 37.333 1.00 32.91 350 LYS A CA 1
ATOM 2767 C C . LYS A 1 350 ? -14.205 8.031 37.274 1.00 32.91 350 LYS A C 1
ATOM 2769 O O . LYS A 1 350 ? -15.012 8.479 38.087 1.00 32.91 350 LYS A O 1
ATOM 2774 N N . SER A 1 351 ? -14.523 7.075 36.406 1.00 32.41 351 SER A N 1
ATOM 2775 C CA . SER A 1 351 ? -15.860 6.479 36.302 1.00 32.41 351 SER A CA 1
ATOM 2776 C C . SER A 1 351 ? -15.864 4.960 36.506 1.00 32.41 351 SER A C 1
ATOM 2778 O O . SER A 1 351 ? -16.514 4.245 35.756 1.00 32.41 351 SER A O 1
ATOM 2780 N N . ASP A 1 352 ? -15.178 4.447 37.529 1.00 34.34 352 ASP A N 1
ATOM 2781 C CA . ASP A 1 352 ? -15.272 3.027 37.892 1.00 34.34 352 ASP A CA 1
ATOM 2782 C C . ASP A 1 352 ? -16.260 2.802 39.043 1.00 34.34 352 ASP A C 1
ATOM 2784 O O . ASP A 1 352 ? -15.876 2.809 40.211 1.00 34.34 352 ASP A O 1
ATOM 2788 N N . HIS A 1 353 ? -17.535 2.572 38.705 1.00 28.70 353 HIS A N 1
ATOM 2789 C CA . HIS A 1 353 ? -18.434 1.608 39.367 1.00 28.70 353 HIS A CA 1
ATOM 2790 C C . HIS A 1 353 ? -19.787 1.541 38.637 1.00 28.70 353 HIS A C 1
ATOM 2792 O O . HIS A 1 353 ? -20.650 2.381 38.868 1.00 28.70 353 HIS A O 1
ATOM 2798 N N . MET A 1 354 ? -20.001 0.507 37.816 1.00 29.02 354 MET A N 1
ATOM 2799 C CA . MET A 1 354 ? -21.101 -0.463 37.960 1.00 29.02 354 MET A CA 1
ATOM 2800 C C . MET A 1 354 ? -21.079 -1.466 36.802 1.00 29.02 354 MET A C 1
ATOM 2802 O O . MET A 1 354 ? -20.879 -1.103 35.649 1.00 29.02 354 MET A O 1
ATOM 2806 N N . GLY A 1 355 ? -21.267 -2.744 37.140 1.00 28.17 355 GLY A N 1
ATOM 2807 C CA . GLY A 1 355 ? -21.509 -3.791 36.156 1.00 28.17 355 GLY A CA 1
ATOM 2808 C C . GLY A 1 355 ? -22.804 -3.540 35.388 1.00 28.17 355 GLY A C 1
ATOM 2809 O O . GLY A 1 355 ? -23.720 -2.915 35.912 1.00 28.17 355 GLY A O 1
ATOM 2810 N N . ASP A 1 356 ? -22.844 -4.056 34.161 1.00 33.16 356 ASP A N 1
ATOM 2811 C CA . ASP A 1 356 ? -24.023 -4.094 33.291 1.00 33.16 356 ASP A CA 1
ATOM 2812 C C . ASP A 1 356 ? -24.762 -2.745 33.183 1.00 33.16 356 ASP A C 1
ATOM 2814 O O . ASP A 1 356 ? -25.910 -2.588 33.595 1.00 33.16 356 ASP A O 1
ATOM 2818 N N . ALA A 1 357 ? -24.068 -1.734 32.660 1.00 28.52 357 ALA A N 1
ATOM 2819 C CA . ALA A 1 357 ? -24.672 -0.474 32.256 1.00 28.52 357 ALA A CA 1
ATOM 2820 C C . ALA A 1 357 ? -23.872 0.123 31.093 1.00 28.52 357 ALA A C 1
ATOM 2822 O O . ALA A 1 357 ? -22.665 0.335 31.188 1.00 28.52 357 ALA A O 1
ATOM 2823 N N . THR A 1 358 ? -24.569 0.380 29.989 1.00 33.97 358 THR A N 1
ATOM 2824 C CA . THR A 1 358 ? -24.164 1.259 28.887 1.00 33.97 358 THR A CA 1
ATOM 2825 C C . THR A 1 358 ? -23.367 2.465 29.392 1.00 33.97 358 THR A C 1
ATOM 2827 O O . THR A 1 358 ? -23.889 3.246 30.190 1.00 33.97 358 THR A O 1
ATOM 2830 N N . ILE A 1 359 ? -22.130 2.631 28.908 1.00 36.38 359 ILE A N 1
ATOM 2831 C CA . ILE A 1 359 ? -21.354 3.867 29.080 1.00 36.38 359 ILE A CA 1
ATOM 2832 C C . ILE A 1 359 ? -22.231 5.016 28.553 1.00 36.38 359 ILE A C 1
ATOM 2834 O O . ILE A 1 359 ? -22.725 4.902 27.425 1.00 36.38 359 ILE A O 1
ATOM 2838 N N . PRO A 1 360 ? -22.490 6.088 29.327 1.00 36.94 360 PRO A N 1
ATOM 2839 C CA . PRO A 1 360 ? -23.235 7.224 28.811 1.00 36.94 360 PRO A CA 1
ATOM 2840 C C . PRO A 1 360 ? -22.393 7.848 27.701 1.00 36.94 360 PRO A C 1
ATOM 2842 O O . PRO A 1 360 ? -21.302 8.351 27.961 1.00 36.94 360 PRO A O 1
ATOM 2845 N N . LEU A 1 361 ? -22.882 7.762 26.466 1.00 53.59 361 LEU A N 1
ATOM 2846 C CA . LEU A 1 361 ? -22.331 8.510 25.343 1.00 53.59 361 LEU A CA 1
ATOM 2847 C C . LEU A 1 361 ? -22.271 9.993 25.734 1.00 53.59 361 LEU A C 1
ATOM 2849 O O . LEU A 1 361 ? -23.210 10.501 26.356 1.00 53.59 361 LEU A O 1
ATOM 2853 N N . GLU A 1 362 ? -21.179 10.680 25.391 1.00 59.00 362 GLU A N 1
ATOM 2854 C CA . GLU A 1 362 ? -21.133 12.140 25.501 1.00 59.00 362 GLU A CA 1
ATOM 2855 C C . GLU A 1 362 ? -22.329 12.730 24.737 1.00 59.00 362 GLU A C 1
ATOM 2857 O O . GLU A 1 362 ? -22.704 12.210 23.678 1.00 59.00 362 GLU A O 1
ATOM 2862 N N . GLU A 1 363 ? -22.958 13.782 25.279 1.00 56.44 363 GLU A N 1
ATOM 2863 C CA . GLU A 1 363 ? -24.065 14.469 24.603 1.00 56.44 363 GLU A CA 1
ATOM 2864 C C . GLU A 1 363 ? -23.634 14.843 23.181 1.00 56.44 363 GLU A C 1
ATOM 2866 O O . GLU A 1 363 ? -22.677 15.589 22.987 1.00 56.44 363 GLU A O 1
ATOM 2871 N N . GLY A 1 364 ? -24.340 14.303 22.186 1.00 64.69 364 GLY A N 1
ATOM 2872 C CA . GLY A 1 364 ? -23.990 14.504 20.783 1.00 64.69 364 GLY A CA 1
ATOM 2873 C C . GLY A 1 364 ? -23.023 13.466 20.198 1.00 64.69 364 GLY A C 1
ATOM 2874 O O . GLY A 1 364 ? -22.336 13.773 19.229 1.00 64.69 364 GLY A O 1
ATOM 2875 N N . THR A 1 365 ? -22.971 12.237 20.724 1.00 75.62 365 THR A N 1
ATOM 2876 C CA . THR A 1 365 ? -22.207 11.121 20.126 1.00 75.62 365 THR A CA 1
ATOM 2877 C C . THR A 1 365 ? -23.030 9.833 20.012 1.00 75.62 365 THR A C 1
ATOM 2879 O O . THR A 1 365 ? -24.026 9.652 20.716 1.00 75.62 365 THR A O 1
ATOM 2882 N N . TRP A 1 366 ? -22.641 8.921 19.112 1.00 69.75 366 TRP A N 1
ATOM 2883 C CA . TRP A 1 366 ? -23.216 7.574 19.013 1.00 69.75 366 TRP A CA 1
ATOM 2884 C C . TRP A 1 366 ? -22.152 6.502 18.773 1.00 69.75 366 TRP A C 1
ATOM 2886 O O . TRP A 1 366 ? -21.266 6.655 17.934 1.00 69.75 366 TRP A O 1
ATOM 2896 N N . SER A 1 367 ? -22.258 5.380 19.487 1.00 69.38 367 SER A N 1
ATOM 2897 C CA . SER A 1 367 ? -21.418 4.203 19.246 1.00 69.38 367 SER A CA 1
ATOM 2898 C C . SER A 1 367 ? -22.034 3.348 18.147 1.00 69.38 367 SER A C 1
ATOM 2900 O O . SER A 1 367 ? -23.220 3.013 18.178 1.00 69.38 367 SER A O 1
ATOM 2902 N N . CYS A 1 368 ? -21.231 2.992 17.152 1.00 62.97 368 CYS A N 1
ATOM 2903 C CA . CYS A 1 368 ? -21.703 2.172 16.054 1.00 62.97 368 CYS A CA 1
ATOM 2904 C C . CYS A 1 368 ? -21.904 0.711 16.457 1.00 62.97 368 CYS A C 1
ATOM 2906 O O . CYS A 1 368 ? -20.978 0.034 16.881 1.00 62.97 368 CYS A O 1
ATOM 2908 N N . GLU A 1 369 ? -23.087 0.168 16.186 1.00 59.84 369 GLU A N 1
ATOM 2909 C CA . GLU A 1 369 ? -23.444 -1.221 16.510 1.00 59.84 369 GLU A CA 1
ATOM 2910 C C . GLU A 1 369 ? -22.572 -2.301 15.833 1.00 59.84 369 GLU A C 1
ATOM 2912 O O . GLU A 1 369 ? -22.548 -3.441 16.288 1.00 59.84 369 GLU A O 1
ATOM 2917 N N . ARG A 1 370 ? -21.856 -1.978 14.743 1.00 51.25 370 ARG A N 1
ATOM 2918 C CA . ARG A 1 370 ? -20.950 -2.922 14.054 1.00 51.25 370 ARG A CA 1
ATOM 2919 C C . ARG A 1 370 ? -19.507 -2.787 14.532 1.00 51.25 370 ARG A C 1
ATOM 2921 O O . ARG A 1 370 ? -18.874 -3.782 14.872 1.00 51.25 370 ARG A O 1
ATOM 2928 N N . CYS A 1 371 ? -18.979 -1.565 14.479 1.00 58.97 371 CYS A N 1
ATOM 2929 C CA . CYS A 1 371 ? -17.558 -1.260 14.689 1.00 58.97 371 CYS A CA 1
ATOM 2930 C C . CYS A 1 371 ? -17.271 -0.751 16.115 1.00 58.97 371 CYS A C 1
ATOM 2932 O O . CYS A 1 371 ? -16.118 -0.519 16.442 1.00 58.97 371 CYS A O 1
ATOM 2934 N N . THR A 1 372 ? -18.294 -0.500 16.940 1.00 63.41 372 THR A N 1
ATOM 2935 C CA . THR A 1 372 ? -18.252 0.176 18.259 1.00 63.41 372 T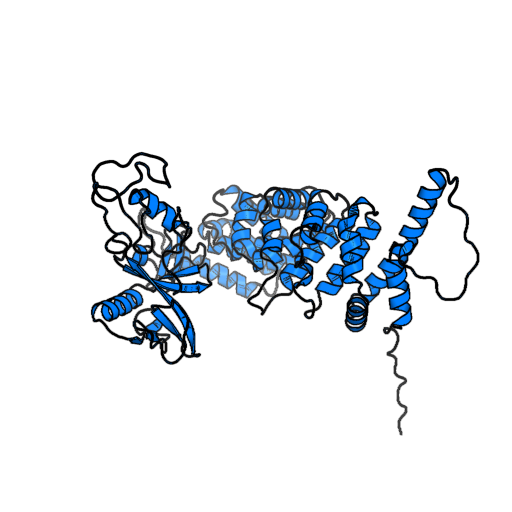HR A CA 1
ATOM 2936 C C . THR A 1 372 ? -17.662 1.590 18.283 1.00 63.41 372 THR A C 1
ATOM 2938 O O . THR A 1 372 ? -17.812 2.287 19.285 1.00 63.41 372 THR A O 1
ATOM 2941 N N . PHE A 1 373 ? -17.093 2.056 17.164 1.00 60.31 373 PHE A N 1
ATOM 2942 C CA . PHE A 1 373 ? -16.554 3.401 16.983 1.00 60.31 373 PHE A CA 1
ATOM 2943 C C . PHE A 1 373 ? -17.558 4.474 17.403 1.00 60.31 373 PHE A C 1
ATOM 2945 O O . PHE A 1 373 ? -18.729 4.422 17.003 1.00 60.31 373 PHE A O 1
ATOM 2952 N N . ILE A 1 374 ? -17.081 5.434 18.192 1.00 71.75 374 ILE A N 1
ATOM 2953 C CA . ILE A 1 374 ? -17.856 6.582 18.647 1.00 71.75 374 ILE A CA 1
ATOM 2954 C C . ILE A 1 374 ? -17.792 7.642 17.555 1.00 71.75 374 ILE A C 1
ATOM 2956 O O . ILE A 1 374 ? -16.738 8.173 17.225 1.00 71.75 374 ILE A O 1
ATOM 2960 N N . ASN A 1 375 ? -18.944 7.909 16.970 1.00 67.38 375 ASN A N 1
ATOM 2961 C CA . ASN A 1 375 ? -19.146 8.919 15.952 1.00 67.38 375 ASN A CA 1
ATOM 2962 C C . ASN A 1 375 ? -19.789 10.144 16.594 1.00 67.38 375 ASN A C 1
ATOM 2964 O O . ASN A 1 375 ? -20.464 10.030 17.624 1.00 67.38 375 ASN A O 1
ATOM 2968 N N . LEU A 1 376 ? -19.639 11.301 15.962 1.00 73.12 376 LEU A N 1
ATOM 2969 C CA . LEU A 1 376 ? -20.380 12.484 16.374 1.00 73.12 376 LEU A CA 1
ATOM 2970 C C . LEU A 1 376 ? -21.846 12.324 15.949 1.00 73.12 376 LEU A C 1
ATOM 2972 O O . LEU A 1 376 ? -22.176 11.568 15.035 1.00 73.12 376 LEU A O 1
ATOM 2976 N N . ASP A 1 377 ? -22.769 12.980 16.639 1.00 65.50 377 ASP A N 1
ATOM 2977 C CA . ASP A 1 377 ? -24.208 12.834 16.404 1.00 65.50 377 ASP A CA 1
ATOM 2978 C C . ASP A 1 377 ? -24.643 13.199 14.983 1.00 65.50 377 ASP A C 1
ATOM 2980 O O . ASP A 1 377 ? -25.619 12.647 14.470 1.00 65.50 377 ASP A O 1
ATOM 2984 N N . TYR A 1 378 ? -23.900 14.089 14.342 1.00 60.84 378 TYR A N 1
ATOM 2985 C CA . TYR A 1 378 ? -24.107 14.491 12.964 1.00 60.84 378 TYR A CA 1
ATOM 2986 C C . TYR A 1 378 ? -23.488 13.535 11.933 1.00 60.84 378 TYR A C 1
ATOM 2988 O O . TYR A 1 378 ? -23.788 13.665 10.745 1.00 60.84 378 TYR A O 1
ATOM 2996 N N . ASP A 1 379 ? -22.645 12.587 12.348 1.00 64.06 379 ASP A N 1
ATOM 2997 C CA . ASP A 1 379 ? -22.087 11.565 11.466 1.00 64.06 379 ASP A CA 1
ATOM 2998 C C . ASP A 1 379 ? -23.113 10.452 11.254 1.00 64.06 379 ASP A C 1
ATOM 3000 O O . ASP A 1 379 ? -23.654 9.865 12.192 1.00 64.06 379 ASP A O 1
ATOM 3004 N N . LEU A 1 380 ? -23.384 10.138 9.993 1.00 65.38 380 LEU A N 1
ATOM 3005 C CA . LEU A 1 380 ? -24.506 9.269 9.617 1.00 65.38 380 LEU A CA 1
ATOM 3006 C C . LEU A 1 380 ? -24.113 7.865 9.237 1.00 65.38 380 LEU A C 1
ATOM 3008 O O . LEU A 1 380 ? -24.954 6.975 9.105 1.00 65.38 380 LEU A O 1
ATOM 3012 N N . THR A 1 381 ? -22.818 7.684 9.089 1.00 62.44 381 THR A N 1
ATOM 3013 C CA . THR A 1 381 ? -22.141 6.433 8.836 1.00 62.44 381 THR A CA 1
ATOM 3014 C C . THR A 1 381 ? -20.991 6.346 9.823 1.00 62.44 381 THR A C 1
ATOM 3016 O O . THR A 1 381 ? -20.368 7.364 10.097 1.00 62.44 381 THR A O 1
ATOM 3019 N N . CYS A 1 382 ? -20.689 5.150 10.334 1.00 65.81 382 CYS A N 1
ATOM 3020 C CA . CYS A 1 382 ? -19.481 4.930 11.129 1.00 65.81 382 CYS A CA 1
ATOM 3021 C C . CYS A 1 382 ? -18.283 5.406 10.303 1.00 65.81 382 CYS A C 1
ATOM 3023 O O . CYS A 1 382 ? -18.045 4.829 9.244 1.00 65.81 382 CYS A O 1
ATOM 3025 N N . ASN A 1 383 ? -17.520 6.396 10.765 1.00 61.97 383 ASN A N 1
ATOM 3026 C CA . ASN A 1 383 ? -16.338 6.865 10.029 1.00 61.97 383 ASN A CA 1
ATOM 3027 C C . ASN A 1 383 ? -15.303 5.741 9.836 1.00 61.97 383 ASN A C 1
ATOM 3029 O O . ASN A 1 383 ? -14.545 5.766 8.874 1.00 61.97 383 ASN A O 1
ATOM 3033 N N . ALA A 1 384 ? -15.324 4.715 10.697 1.00 48.12 384 ALA A N 1
ATOM 3034 C CA . ALA A 1 384 ? -14.436 3.560 10.589 1.00 48.12 384 ALA A CA 1
ATOM 3035 C C . ALA A 1 384 ? -14.937 2.432 9.659 1.00 48.12 384 ALA A C 1
ATOM 3037 O O . ALA A 1 384 ? -14.134 1.778 9.007 1.00 48.12 384 ALA A O 1
ATOM 3038 N N . CYS A 1 385 ? -16.245 2.147 9.589 1.00 54.62 385 CYS A N 1
ATOM 3039 C CA . CYS A 1 385 ? -16.765 0.978 8.846 1.00 54.62 385 CYS A CA 1
ATOM 3040 C C . CYS A 1 385 ? -17.907 1.288 7.874 1.00 54.62 385 CYS A C 1
ATOM 3042 O O . CYS A 1 385 ? -18.530 0.373 7.330 1.00 54.62 385 CYS A O 1
ATOM 3044 N N . TYR A 1 386 ? -18.237 2.569 7.722 1.00 59.38 386 TYR A N 1
ATOM 3045 C CA . TYR A 1 386 ? -19.315 3.110 6.897 1.00 59.38 386 TYR A CA 1
ATOM 3046 C C . TYR A 1 386 ? -20.708 2.527 7.172 1.00 59.38 386 TYR A C 1
ATOM 3048 O O . TYR A 1 386 ? -21.644 2.729 6.398 1.00 59.38 386 TYR A O 1
ATOM 3056 N N . LEU A 1 387 ? -20.894 1.822 8.296 1.00 60.97 387 LEU A N 1
ATOM 3057 C CA . LEU A 1 387 ? -22.214 1.369 8.712 1.00 60.97 387 LEU A CA 1
ATOM 3058 C C . LEU A 1 387 ? -23.090 2.584 9.016 1.00 60.97 387 LEU A C 1
ATOM 3060 O O . LEU A 1 387 ? -22.770 3.366 9.903 1.00 60.97 387 LEU A O 1
ATOM 3064 N N . VAL A 1 388 ? -24.228 2.683 8.337 1.00 66.19 388 VAL A N 1
ATOM 3065 C CA . VAL A 1 388 ? -25.247 3.702 8.609 1.00 66.19 388 VAL A CA 1
ATOM 3066 C C . VAL A 1 388 ? -25.720 3.631 10.068 1.00 66.19 388 VAL A C 1
ATOM 3068 O O . VAL A 1 388 ? -25.954 2.539 10.588 1.00 66.19 388 VAL A O 1
ATOM 3071 N N . ARG A 1 389 ? -25.872 4.775 10.732 1.00 68.38 389 ARG A N 1
ATOM 3072 C CA . ARG A 1 389 ? -26.408 4.875 12.098 1.00 68.38 389 ARG A CA 1
ATOM 3073 C C . ARG A 1 389 ? -27.806 4.253 12.199 1.00 68.38 389 ARG A C 1
ATOM 3075 O O . ARG A 1 389 ? -28.645 4.476 11.333 1.00 68.38 389 ARG A O 1
ATOM 3082 N N . THR A 1 390 ? -28.073 3.462 13.236 1.00 57.81 390 THR A N 1
ATOM 3083 C CA . THR A 1 390 ? -29.326 2.692 13.372 1.00 57.81 390 THR A CA 1
ATOM 3084 C C . THR A 1 390 ? -30.569 3.593 13.391 1.00 57.81 390 THR A C 1
ATOM 3086 O O . THR A 1 390 ? -31.554 3.306 12.719 1.00 57.81 390 THR A O 1
ATOM 3089 N N . ASP A 1 391 ? -30.457 4.767 14.006 1.00 57.22 391 ASP A N 1
ATOM 3090 C CA . ASP A 1 391 ? -31.498 5.792 14.125 1.00 57.22 391 ASP A CA 1
ATOM 3091 C C . ASP A 1 391 ? -32.001 6.284 12.751 1.00 57.22 391 ASP A C 1
ATOM 3093 O O . ASP A 1 391 ? -33.181 6.589 12.590 1.00 57.22 391 ASP A O 1
ATOM 3097 N N . THR A 1 392 ? -31.128 6.328 11.733 1.00 52.41 392 THR A N 1
ATOM 3098 C CA . THR A 1 392 ? -31.511 6.666 10.348 1.00 52.41 392 THR A CA 1
ATOM 3099 C C . THR A 1 392 ? -31.862 5.444 9.506 1.00 52.41 392 THR A C 1
ATOM 3101 O O . THR A 1 392 ? -32.567 5.580 8.503 1.00 52.41 392 THR A O 1
ATOM 3104 N N . LYS A 1 393 ? -31.433 4.240 9.915 1.00 52.09 393 LYS A N 1
ATOM 3105 C CA . LYS A 1 393 ? -31.915 2.984 9.326 1.00 52.09 393 LYS A CA 1
ATOM 3106 C C . LYS A 1 393 ? -33.380 2.738 9.654 1.00 52.09 393 LYS A C 1
ATOM 3108 O O . LYS A 1 393 ? -34.026 2.077 8.849 1.00 52.09 393 LYS A O 1
ATOM 3113 N N . ASP A 1 394 ? -33.872 3.213 10.801 1.00 52.91 394 ASP A N 1
ATOM 3114 C CA . ASP A 1 394 ? -35.210 2.900 11.313 1.00 52.91 394 ASP A CA 1
ATOM 3115 C C . ASP A 1 394 ? -36.352 3.799 10.827 1.00 52.91 394 ASP A C 1
ATOM 3117 O O . ASP A 1 394 ? -37.514 3.569 11.163 1.00 52.91 394 ASP A O 1
ATOM 3121 N N . VAL A 1 395 ? -36.047 4.769 9.970 1.00 60.56 395 VAL A N 1
ATOM 3122 C CA . VAL A 1 395 ? -37.047 5.670 9.391 1.00 60.56 395 VAL A CA 1
ATOM 3123 C C . VAL A 1 395 ? -37.786 4.971 8.250 1.00 60.56 395 VAL A C 1
ATOM 3125 O O . VAL A 1 395 ? -37.174 4.293 7.426 1.00 60.56 395 VAL A O 1
ATOM 3128 N N . GLU A 1 396 ? -39.104 5.169 8.160 1.00 62.03 396 GLU A N 1
ATOM 3129 C CA . GLU A 1 396 ? -39.921 4.657 7.047 1.00 62.03 396 GLU A CA 1
ATOM 3130 C C . GLU A 1 396 ? -39.432 5.154 5.682 1.00 62.03 396 GLU A C 1
ATOM 3132 O O . GLU A 1 396 ? -39.663 4.500 4.667 1.00 62.03 396 GLU A O 1
ATOM 3137 N N . VAL A 1 397 ? -38.750 6.301 5.649 1.00 66.88 397 VAL A N 1
ATOM 3138 C CA . VAL A 1 397 ? -38.174 6.902 4.450 1.00 66.88 397 VAL A CA 1
ATOM 3139 C C . VAL A 1 397 ? -36.810 7.501 4.773 1.00 66.88 397 VAL A C 1
ATOM 3141 O O . VAL A 1 397 ? -36.650 8.262 5.726 1.00 66.88 397 VAL A O 1
ATOM 3144 N N . THR A 1 398 ? -35.826 7.194 3.938 1.00 77.44 398 THR A N 1
ATOM 3145 C CA . THR A 1 398 ? -34.469 7.719 4.010 1.00 77.44 398 THR A CA 1
ATOM 3146 C C . THR A 1 398 ? -34.124 8.450 2.722 1.00 77.44 398 THR A C 1
ATOM 3148 O O . THR A 1 398 ? -34.052 7.857 1.643 1.00 77.44 398 THR A O 1
ATOM 3151 N N . TRP A 1 399 ? -33.846 9.741 2.829 1.00 83.56 399 TRP A N 1
ATOM 3152 C CA . TRP A 1 399 ? -33.226 10.513 1.761 1.00 83.56 399 TRP A CA 1
ATOM 3153 C C . TRP A 1 399 ? -31.706 10.335 1.790 1.00 83.56 399 TRP A C 1
ATOM 3155 O O . TRP A 1 399 ? -31.098 10.279 2.860 1.00 83.56 399 TRP A O 1
ATOM 3165 N N . GLN A 1 400 ? -31.082 10.244 0.617 1.00 84.94 400 GLN A N 1
ATOM 3166 C CA . GLN A 1 400 ? -29.638 10.049 0.470 1.00 84.94 400 GLN A CA 1
ATOM 3167 C C . GLN A 1 400 ? -29.079 10.916 -0.655 1.00 84.94 400 GLN A C 1
ATOM 3169 O O . GLN A 1 400 ? -29.755 11.137 -1.658 1.00 84.94 400 GLN A O 1
ATOM 3174 N N . TRP A 1 401 ? -27.832 11.351 -0.526 1.00 85.00 401 TRP A N 1
ATOM 3175 C CA . TRP A 1 401 ? -27.100 12.076 -1.562 1.00 85.00 401 TRP A CA 1
ATOM 3176 C C . TRP A 1 401 ? -25.908 11.259 -2.065 1.00 85.00 401 TRP A C 1
ATOM 3178 O O . TRP A 1 401 ? -25.330 10.464 -1.324 1.00 85.00 401 TRP A O 1
ATOM 3188 N N . ALA A 1 402 ? -25.559 11.431 -3.337 1.00 76.06 402 ALA A N 1
ATOM 3189 C CA . ALA A 1 402 ? -24.427 10.749 -3.953 1.00 76.06 402 ALA A CA 1
ATOM 3190 C C . ALA A 1 402 ? -23.122 11.478 -3.606 1.00 76.06 402 ALA A C 1
ATOM 3192 O O . ALA A 1 402 ? -22.931 12.631 -4.010 1.00 76.06 402 ALA A O 1
ATOM 3193 N N . ALA A 1 403 ? -22.240 10.811 -2.863 1.00 68.06 403 ALA A N 1
ATOM 3194 C CA . ALA A 1 403 ? -20.871 11.274 -2.648 1.00 68.06 403 ALA A CA 1
ATOM 3195 C C . ALA A 1 403 ? -19.998 10.999 -3.876 1.00 68.06 403 ALA A C 1
ATOM 3197 O O . ALA A 1 403 ? -19.213 11.857 -4.280 1.00 68.06 403 ALA A O 1
ATOM 3198 N N . ASP A 1 404 ? -20.229 9.852 -4.513 1.00 64.12 404 ASP A N 1
ATOM 3199 C CA . ASP A 1 404 ? -19.683 9.447 -5.804 1.00 64.12 404 ASP A CA 1
ATOM 3200 C C . ASP A 1 404 ? -20.702 8.526 -6.528 1.00 64.12 404 ASP A C 1
ATOM 3202 O O . ASP A 1 404 ? -21.768 8.242 -5.969 1.00 64.12 404 ASP A O 1
ATOM 3206 N N . PRO A 1 405 ? -20.447 8.065 -7.771 1.00 54.12 405 PRO A N 1
ATOM 3207 C CA . PRO A 1 405 ? -21.390 7.216 -8.512 1.00 54.12 405 PRO A CA 1
ATOM 3208 C C . PRO A 1 405 ? -21.762 5.886 -7.829 1.00 54.12 405 PRO A C 1
ATOM 3210 O O . PRO A 1 405 ? -22.775 5.279 -8.175 1.00 54.12 405 PRO A O 1
ATOM 3213 N N . THR A 1 406 ? -20.954 5.423 -6.879 1.00 48.50 406 THR A N 1
ATOM 3214 C CA . THR A 1 406 ? -21.083 4.147 -6.164 1.00 48.50 406 THR A CA 1
ATOM 3215 C C . THR A 1 406 ? -21.465 4.310 -4.690 1.00 48.50 406 THR A C 1
ATOM 3217 O O . THR A 1 406 ? -22.050 3.388 -4.115 1.00 48.50 406 THR A O 1
ATOM 3220 N N . GLN A 1 407 ? -21.218 5.477 -4.086 1.00 59.84 407 GLN A N 1
ATOM 3221 C CA . GLN A 1 407 ? -21.479 5.742 -2.672 1.00 59.84 407 GLN A CA 1
ATOM 3222 C C . GLN A 1 407 ? -22.621 6.744 -2.451 1.00 59.84 407 GLN A C 1
ATOM 3224 O O . GLN A 1 407 ? -22.566 7.909 -2.850 1.00 59.84 407 GLN A O 1
ATOM 3229 N N . TRP A 1 408 ? -23.645 6.290 -1.724 1.00 70.25 408 TRP A N 1
ATOM 3230 C CA . TRP A 1 408 ? -24.798 7.092 -1.318 1.00 70.25 408 TRP A CA 1
ATOM 3231 C C . TRP A 1 408 ? -24.841 7.233 0.197 1.00 70.25 408 TRP A C 1
ATOM 3233 O O . TRP A 1 408 ? -24.860 6.234 0.917 1.00 70.25 408 TRP A O 1
ATOM 3243 N N . ILE A 1 409 ? -24.891 8.472 0.670 1.00 73.62 409 ILE A N 1
ATOM 3244 C CA . ILE A 1 409 ? -24.845 8.804 2.092 1.00 73.62 409 ILE A CA 1
ATOM 3245 C C . ILE A 1 409 ? -26.232 9.300 2.516 1.00 73.62 409 ILE A C 1
ATOM 3247 O O . ILE A 1 409 ? -26.769 10.209 1.875 1.00 73.62 409 ILE A O 1
ATOM 3251 N N . PRO A 1 410 ? -26.858 8.706 3.549 1.00 79.56 410 PRO A N 1
ATOM 3252 C CA . PRO A 1 410 ? -28.133 9.193 4.059 1.00 79.56 410 PRO A CA 1
ATOM 3253 C C . PRO A 1 410 ? -27.998 10.587 4.665 1.00 79.56 410 PRO A C 1
ATOM 3255 O O . PRO A 1 410 ? -26.910 10.988 5.063 1.00 79.56 410 PRO A O 1
ATOM 3258 N N . TYR A 1 411 ? -29.102 11.325 4.718 1.00 84.12 411 TYR A N 1
ATOM 3259 C CA . TYR A 1 411 ? -29.210 12.546 5.517 1.00 84.12 411 TYR A CA 1
ATOM 3260 C C . TYR A 1 411 ? -29.460 12.227 6.992 1.00 84.12 411 TYR A C 1
ATOM 3262 O O . TYR A 1 411 ? -29.960 11.151 7.327 1.00 84.12 411 TYR A O 1
ATOM 3270 N N . ASP A 1 412 ? -29.098 13.167 7.872 1.00 79.06 412 ASP A N 1
ATOM 3271 C CA . ASP A 1 412 ? -29.340 13.025 9.306 1.00 79.06 412 ASP A CA 1
ATOM 3272 C C . ASP A 1 412 ? -30.813 13.064 9.627 1.00 79.06 412 ASP A C 1
ATOM 3274 O O . ASP A 1 412 ? -31.605 13.498 8.802 1.00 79.06 412 ASP A O 1
ATOM 3278 N N . MET A 1 413 ? -31.190 12.557 10.798 1.00 78.31 413 MET A N 1
ATOM 3279 C CA . MET A 1 413 ? -32.595 12.374 11.140 1.00 78.31 413 MET A CA 1
ATOM 3280 C C . MET A 1 413 ? -33.394 13.674 10.979 1.00 78.31 413 MET A C 1
ATOM 3282 O O . MET A 1 413 ? -34.451 13.672 10.350 1.00 78.31 413 MET A O 1
ATOM 3286 N N . GLU A 1 414 ? -32.871 14.801 11.467 1.00 83.56 414 GLU A N 1
ATOM 3287 C CA . GLU A 1 414 ? -33.573 16.082 11.387 1.00 83.56 414 GLU A CA 1
ATOM 3288 C C . GLU A 1 414 ? -33.632 16.625 9.952 1.00 83.56 414 GLU A C 1
ATOM 3290 O O . GLU A 1 414 ? -34.673 17.135 9.526 1.00 83.56 414 GLU A O 1
ATOM 3295 N N . SER A 1 415 ? -32.539 16.495 9.195 1.00 88.75 415 SER A N 1
ATOM 3296 C CA . SER A 1 415 ? -32.481 16.860 7.774 1.00 88.75 415 SER A CA 1
ATOM 3297 C C . SER A 1 415 ? -33.402 15.984 6.923 1.00 88.75 415 SER A C 1
ATOM 3299 O O . SER A 1 415 ? -34.134 16.484 6.076 1.00 88.75 415 SER A O 1
ATOM 3301 N N . ASN A 1 416 ? -33.410 14.677 7.167 1.00 87.44 416 ASN A N 1
ATOM 3302 C CA . ASN A 1 416 ? -34.244 13.689 6.494 1.00 87.44 416 ASN A CA 1
ATOM 3303 C C . ASN A 1 416 ? -35.731 13.988 6.734 1.00 87.44 416 ASN A C 1
ATOM 3305 O O . ASN A 1 416 ? -36.503 14.050 5.781 1.00 87.44 416 ASN A O 1
ATOM 3309 N N . MET A 1 417 ? -36.116 14.281 7.983 1.00 85.38 417 MET A N 1
ATOM 3310 C CA . MET A 1 417 ? -37.473 14.724 8.321 1.00 85.38 417 MET A CA 1
ATOM 3311 C C . MET A 1 417 ? -37.836 16.044 7.634 1.00 85.38 417 MET A C 1
ATOM 3313 O O . MET A 1 417 ? -38.948 16.176 7.136 1.00 85.38 417 MET A O 1
ATOM 3317 N N . GLN A 1 418 ? -36.912 17.011 7.575 1.00 93.19 418 GLN A N 1
ATOM 3318 C CA . GLN A 1 418 ? -37.138 18.280 6.873 1.00 93.19 418 GLN A CA 1
ATOM 3319 C C . GLN A 1 418 ? -37.430 18.065 5.382 1.00 93.19 418 GLN A C 1
ATOM 3321 O O . GLN A 1 418 ? -38.342 18.683 4.835 1.00 93.19 418 GLN A O 1
ATOM 3326 N N . ILE A 1 419 ? -36.636 17.217 4.727 1.00 91.25 419 ILE A N 1
ATOM 3327 C CA . ILE A 1 419 ? -36.757 16.942 3.294 1.00 91.25 419 ILE A CA 1
ATOM 3328 C C . ILE A 1 419 ? -38.046 16.169 3.012 1.00 91.25 419 ILE A C 1
ATOM 3330 O O . ILE A 1 419 ? -38.770 16.509 2.079 1.00 91.25 419 ILE A O 1
ATOM 3334 N N . GLU A 1 420 ? -38.354 15.159 3.825 1.00 88.25 420 GLU A N 1
ATOM 3335 C CA . GLU A 1 420 ? -39.561 14.353 3.658 1.00 88.25 420 GLU A CA 1
ATOM 3336 C C . GLU A 1 420 ? -40.838 15.169 3.898 1.00 88.25 420 GLU A C 1
ATOM 3338 O O . GLU A 1 420 ? -41.782 15.049 3.123 1.00 88.25 420 GLU A O 1
ATOM 3343 N N . GLU A 1 421 ? -40.859 16.048 4.903 1.00 87.56 421 GLU A N 1
ATOM 3344 C CA . GLU A 1 421 ? -41.974 16.972 5.153 1.00 87.56 421 GLU A CA 1
ATOM 3345 C C . GLU A 1 421 ? -42.217 17.892 3.944 1.00 87.56 421 GLU A C 1
ATOM 3347 O O . GLU A 1 421 ? -43.346 18.003 3.463 1.00 87.56 421 GLU A O 1
ATOM 3352 N N . ALA A 1 422 ? -41.156 18.494 3.396 1.00 87.38 422 ALA A N 1
ATOM 3353 C CA . ALA A 1 422 ? -41.245 19.342 2.204 1.00 87.38 422 ALA A CA 1
ATOM 3354 C C . ALA A 1 422 ? -41.734 18.559 0.970 1.00 87.38 422 ALA A C 1
ATOM 3356 O O . ALA A 1 422 ? -42.585 19.026 0.211 1.00 87.38 422 ALA A O 1
ATOM 3357 N N . PHE A 1 423 ? -41.249 17.327 0.793 1.00 83.56 423 PHE A N 1
ATOM 3358 C CA . PHE A 1 423 ? -41.689 16.441 -0.283 1.00 83.56 423 PHE A CA 1
ATOM 3359 C C . PHE A 1 423 ? -43.175 16.085 -0.174 1.00 83.56 423 PHE A C 1
ATOM 3361 O O . PHE A 1 423 ? -43.899 16.183 -1.165 1.00 83.56 423 PHE A O 1
ATOM 3368 N N . GLN A 1 424 ? -43.649 15.721 1.018 1.00 80.31 424 GLN A N 1
ATOM 3369 C CA . GLN A 1 424 ? -45.058 15.394 1.259 1.00 80.31 424 GLN A CA 1
ATOM 3370 C C . GLN A 1 424 ? -45.981 16.602 1.059 1.00 80.31 424 GLN A C 1
ATOM 3372 O O . GLN A 1 424 ? -47.109 16.442 0.591 1.00 80.31 424 GLN A O 1
ATOM 3377 N N . ASN A 1 425 ? -45.491 17.809 1.343 1.00 83.25 425 ASN A N 1
ATOM 3378 C CA . ASN A 1 425 ? -46.210 19.058 1.092 1.00 83.25 425 ASN A CA 1
ATOM 3379 C C . ASN A 1 425 ? -46.227 19.472 -0.393 1.00 83.25 425 ASN A C 1
ATOM 3381 O O . ASN A 1 425 ? -46.973 20.380 -0.764 1.00 83.25 425 ASN A O 1
ATOM 3385 N N . GLY A 1 426 ? -45.456 18.798 -1.255 1.00 77.50 426 GLY A N 1
ATOM 3386 C CA . GLY A 1 426 ? -45.358 19.110 -2.683 1.00 77.50 426 GLY A CA 1
ATOM 3387 C C . GLY A 1 426 ? -44.477 20.323 -2.996 1.00 77.50 426 GLY A C 1
ATOM 3388 O O . GLY A 1 426 ? -44.627 20.936 -4.060 1.00 77.50 426 GLY A O 1
ATOM 3389 N N . ASP A 1 427 ? -43.569 20.679 -2.086 1.00 82.06 427 ASP A N 1
ATOM 3390 C CA . ASP A 1 427 ? -42.651 21.798 -2.271 1.00 82.06 427 ASP A CA 1
ATOM 3391 C C . ASP A 1 427 ? -41.702 21.545 -3.452 1.00 82.06 427 ASP A C 1
ATOM 3393 O O . ASP A 1 427 ? -41.340 20.414 -3.775 1.00 82.06 427 ASP A O 1
ATOM 3397 N N . GLN A 1 428 ? -41.298 22.621 -4.129 1.00 82.62 428 GLN A N 1
ATOM 3398 C CA . GLN A 1 428 ? -40.387 22.538 -5.279 1.00 82.62 428 GLN A CA 1
ATOM 3399 C C . GLN A 1 428 ? -38.918 22.486 -4.844 1.00 82.62 428 GLN A C 1
ATOM 3401 O O . GLN A 1 428 ? -38.091 21.856 -5.501 1.00 82.62 428 GLN A O 1
ATOM 3406 N N . GLU A 1 429 ? -38.592 23.137 -3.731 1.00 90.56 429 GLU A N 1
ATOM 3407 C CA . GLU A 1 429 ? -37.256 23.199 -3.153 1.00 90.56 429 GLU A CA 1
ATOM 3408 C C . GLU A 1 429 ? -37.334 23.327 -1.631 1.00 90.56 429 GLU A C 1
ATOM 3410 O O . GLU A 1 429 ? -38.318 23.823 -1.082 1.00 90.56 429 GLU A O 1
ATOM 3415 N N . VAL A 1 430 ? -36.274 22.906 -0.950 1.00 93.06 430 VAL A N 1
ATOM 3416 C CA . VAL A 1 430 ? -36.117 23.023 0.496 1.00 93.06 430 VAL A CA 1
ATOM 3417 C C . VAL A 1 430 ? -34.735 23.584 0.817 1.00 93.06 430 VAL A C 1
ATOM 3419 O O . VAL A 1 430 ? -33.700 23.018 0.457 1.00 93.06 430 VAL A O 1
ATOM 3422 N N . ALA A 1 431 ? -34.706 24.725 1.505 1.00 93.75 431 ALA A N 1
ATOM 3423 C CA . ALA A 1 431 ? -33.479 25.272 2.069 1.00 93.75 431 ALA A CA 1
ATOM 3424 C C . ALA A 1 431 ? -33.119 24.483 3.335 1.00 93.75 431 ALA A C 1
ATOM 3426 O O . ALA A 1 431 ? -33.811 24.570 4.356 1.00 93.75 431 ALA A O 1
ATOM 3427 N N . LEU A 1 432 ? -32.045 23.699 3.264 1.00 92.44 432 LEU A N 1
ATOM 3428 C CA . LEU A 1 432 ? -31.643 22.809 4.349 1.00 92.44 432 LEU A CA 1
ATOM 3429 C C . LEU A 1 432 ? -31.129 23.634 5.530 1.00 92.44 432 LEU A C 1
ATOM 3431 O O . LEU A 1 432 ? -30.239 24.477 5.383 1.00 92.44 432 LEU A O 1
ATOM 3435 N N . SER A 1 433 ? -31.736 23.416 6.695 1.00 91.12 433 SER A N 1
ATOM 3436 C CA . SER A 1 433 ? -31.504 24.234 7.893 1.00 91.12 433 SER A CA 1
ATOM 3437 C C . SER A 1 433 ? -31.665 23.484 9.216 1.00 91.12 433 SER A C 1
ATOM 3439 O O . SER A 1 433 ? -31.343 24.045 10.265 1.00 91.12 433 SER A O 1
ATOM 3441 N N . LYS A 1 434 ? -32.137 22.232 9.189 1.00 86.69 434 LYS A N 1
ATOM 3442 C CA . LYS A 1 434 ? -32.148 21.327 10.346 1.00 86.69 434 LYS A CA 1
ATOM 3443 C C . LYS A 1 434 ? -30.911 20.412 10.326 1.00 86.69 434 LYS A C 1
ATOM 3445 O O . LYS A 1 434 ? -30.177 20.404 9.333 1.00 86.69 434 LYS A O 1
ATOM 3450 N N . GLY A 1 435 ? -30.642 19.696 11.418 1.00 84.50 435 GLY A N 1
ATOM 3451 C CA . GLY A 1 435 ? -29.554 18.721 11.463 1.00 84.50 435 GLY A CA 1
ATOM 3452 C C . GLY A 1 435 ? -28.169 19.325 11.258 1.00 84.50 435 GLY A C 1
ATOM 3453 O O . GLY A 1 435 ? -27.879 20.438 11.715 1.00 84.50 435 GLY A O 1
ATOM 3454 N N . TRP A 1 436 ? -27.321 18.630 10.494 1.00 80.25 436 TRP A N 1
ATOM 3455 C CA . TRP A 1 436 ? -25.975 19.103 10.141 1.00 80.25 436 TRP A CA 1
ATOM 3456 C C . TRP A 1 436 ? -25.993 20.487 9.455 1.00 80.25 436 TRP A C 1
ATOM 3458 O O . TRP A 1 436 ? -25.090 21.310 9.657 1.00 80.25 436 TRP A O 1
ATOM 3468 N N . PHE A 1 437 ? -27.055 20.802 8.699 1.00 86.06 437 PHE A N 1
ATOM 3469 C CA . PHE A 1 437 ? -27.194 22.072 7.972 1.00 86.06 437 PHE A CA 1
ATOM 3470 C C . PHE A 1 437 ? -27.542 23.269 8.860 1.00 86.06 437 PHE A C 1
ATOM 3472 O O . PHE A 1 437 ? -27.405 24.409 8.413 1.00 86.06 437 PHE A O 1
ATOM 3479 N N . LYS A 1 438 ? -27.915 23.056 10.128 1.00 83.94 438 LYS A N 1
ATOM 3480 C CA . LYS A 1 438 ? -28.144 24.146 11.090 1.00 83.94 438 LYS A CA 1
ATOM 3481 C C . LYS A 1 438 ? -26.888 24.995 11.298 1.00 83.94 438 LYS A C 1
ATOM 3483 O O . LYS A 1 438 ? -26.962 26.222 11.317 1.00 83.94 438 LYS A O 1
ATOM 3488 N N . ASN A 1 439 ? -25.734 24.334 11.397 1.00 78.44 439 ASN A N 1
ATOM 3489 C CA . ASN A 1 439 ? -24.426 24.980 11.551 1.00 78.44 439 ASN A CA 1
ATOM 3490 C C . ASN A 1 439 ? -23.724 25.209 10.200 1.00 78.44 439 ASN A C 1
ATOM 3492 O O . ASN A 1 439 ? -22.810 26.025 10.102 1.00 78.44 439 ASN A O 1
ATOM 3496 N N . ASN A 1 440 ? -24.190 24.541 9.140 1.00 76.12 440 ASN A N 1
ATOM 3497 C CA . ASN A 1 440 ? -23.599 24.551 7.804 1.00 76.12 440 ASN A CA 1
ATOM 3498 C C . ASN A 1 440 ? -24.631 24.944 6.734 1.00 76.12 440 ASN A C 1
ATOM 3500 O O . ASN A 1 440 ? -24.843 24.216 5.771 1.00 76.12 440 ASN A O 1
ATOM 3504 N N . GLY A 1 441 ? -25.303 26.090 6.908 1.00 77.62 441 GLY A N 1
ATOM 3505 C CA . GLY A 1 441 ? -26.402 26.512 6.021 1.00 77.62 441 GLY A CA 1
ATOM 3506 C C . GLY A 1 441 ? -25.977 26.785 4.570 1.00 77.62 441 GLY A C 1
ATOM 3507 O O . GLY A 1 441 ? -24.807 26.659 4.224 1.00 77.62 441 GLY A O 1
ATOM 3508 N N . GLY A 1 442 ? -26.893 27.251 3.719 1.00 83.88 442 GLY A N 1
ATOM 3509 C CA . GLY A 1 442 ? -26.592 27.590 2.317 1.00 83.88 442 GLY A CA 1
ATOM 3510 C C . GLY A 1 442 ? -26.574 26.385 1.373 1.00 83.88 442 GLY A C 1
ATOM 3511 O O . GLY A 1 442 ? -25.871 26.400 0.366 1.00 83.88 442 GLY A O 1
ATOM 3512 N N . TYR A 1 443 ? -27.337 25.353 1.725 1.00 91.62 443 TYR A N 1
ATOM 3513 C CA . TYR A 1 443 ? -27.637 24.216 0.869 1.00 91.62 443 TYR A CA 1
ATOM 3514 C C . TYR A 1 443 ? -29.121 24.250 0.517 1.00 91.62 443 TYR A C 1
ATOM 3516 O O . TYR A 1 443 ? -29.963 24.473 1.388 1.00 91.62 443 TYR A O 1
ATOM 3524 N N . ILE A 1 444 ? -29.433 24.025 -0.753 1.00 90.81 444 ILE A N 1
ATOM 3525 C CA . ILE A 1 444 ? -30.807 23.949 -1.252 1.00 90.81 444 ILE A CA 1
ATOM 3526 C C . ILE A 1 444 ? -30.968 22.599 -1.930 1.00 90.81 444 ILE A C 1
ATOM 3528 O O . ILE A 1 444 ? -30.125 22.212 -2.741 1.00 90.81 444 ILE A O 1
ATOM 3532 N N . LEU A 1 445 ? -32.028 21.877 -1.587 1.00 90.75 445 LEU A N 1
ATOM 3533 C CA . LEU A 1 445 ? -32.415 20.645 -2.256 1.00 90.75 445 LEU A CA 1
ATOM 3534 C C . LEU A 1 445 ? -33.651 20.918 -3.106 1.00 90.75 445 LEU A C 1
ATOM 3536 O O . LEU A 1 445 ? -34.677 21.354 -2.601 1.00 90.75 445 LEU A O 1
ATOM 3540 N N . TYR A 1 446 ? -33.543 20.657 -4.400 1.00 86.44 446 TYR A N 1
ATOM 3541 C CA . TYR A 1 446 ? -34.621 20.774 -5.367 1.00 86.44 446 TYR A CA 1
ATOM 3542 C C . TYR A 1 446 ? -35.378 19.449 -5.436 1.00 86.44 446 TYR A C 1
ATOM 3544 O O . TYR A 1 446 ? -34.808 18.413 -5.792 1.00 86.44 446 TYR A O 1
ATOM 3552 N N . LEU A 1 447 ? -36.656 19.498 -5.070 1.00 78.56 447 LEU A N 1
ATOM 3553 C CA . LEU A 1 447 ? -37.612 18.391 -5.116 1.00 78.56 447 LEU A CA 1
ATOM 3554 C C . LEU A 1 447 ? -38.344 18.327 -6.465 1.00 78.56 447 LEU A C 1
ATOM 3556 O O . LEU A 1 447 ? -38.860 17.277 -6.848 1.00 78.56 447 LEU A O 1
ATOM 3560 N N . VAL A 1 448 ? -38.331 19.439 -7.204 1.00 67.94 448 VAL A N 1
ATOM 3561 C CA . VAL A 1 448 ? -38.735 19.529 -8.605 1.00 67.94 448 VAL A CA 1
ATOM 3562 C C . VAL A 1 448 ? -37.667 20.309 -9.366 1.00 67.94 448 VAL A C 1
ATOM 3564 O O . VAL A 1 448 ? -37.466 21.502 -9.146 1.00 67.94 448 VAL A O 1
ATOM 3567 N N . TRP A 1 449 ? -36.951 19.621 -10.257 1.00 56.88 449 TRP A N 1
ATOM 3568 C CA . TRP A 1 449 ? -35.869 20.224 -11.032 1.00 56.88 449 TRP A CA 1
ATOM 3569 C C . TRP A 1 449 ? -36.425 21.099 -12.169 1.00 56.88 449 TRP A C 1
ATOM 3571 O O . TRP A 1 449 ? -37.155 20.586 -13.023 1.00 56.88 449 TRP A O 1
ATOM 3581 N N . PRO A 1 450 ? -36.087 22.402 -12.249 1.00 52.31 450 PRO A N 1
ATOM 3582 C CA . PRO A 1 450 ? -36.490 23.237 -13.371 1.00 52.31 450 PRO A CA 1
ATOM 3583 C C . PRO A 1 450 ? -35.656 22.857 -14.603 1.00 52.31 450 PRO A C 1
ATOM 3585 O O . PRO A 1 450 ? -34.564 23.375 -14.840 1.00 52.31 450 PRO A O 1
ATOM 3588 N N . THR A 1 451 ? -36.200 21.960 -15.424 1.00 52.94 451 THR A N 1
ATOM 3589 C CA . THR A 1 451 ? -35.628 21.415 -16.672 1.00 52.94 451 THR A CA 1
ATOM 3590 C C . THR A 1 451 ? -35.196 22.455 -17.721 1.00 52.94 451 THR A C 1
ATOM 3592 O O . THR A 1 451 ? -34.687 22.080 -18.771 1.00 52.94 451 THR A O 1
ATOM 3595 N N . SER A 1 452 ? -35.369 23.759 -17.481 1.00 49.62 452 SER A N 1
ATOM 3596 C CA . SER A 1 452 ? -35.085 24.824 -18.449 1.00 49.62 452 SER A CA 1
ATOM 3597 C C . SER A 1 452 ? -33.704 25.486 -18.341 1.00 49.62 452 SER A C 1
ATOM 3599 O O . SER A 1 452 ? -33.369 26.246 -19.245 1.00 49.62 452 SER A O 1
ATOM 3601 N N . GLN A 1 453 ? -32.917 25.275 -17.275 1.00 46.62 453 GLN A N 1
ATOM 3602 C CA . GLN A 1 453 ? -31.631 25.990 -17.098 1.00 46.62 453 GLN A CA 1
ATOM 3603 C C . GLN A 1 453 ? -30.382 25.096 -17.136 1.00 46.62 453 GLN A C 1
ATOM 3605 O O . GLN A 1 453 ? -29.348 25.552 -17.614 1.00 46.62 453 GLN A O 1
ATOM 3610 N N . PHE A 1 454 ? -30.479 23.829 -16.722 1.00 50.78 454 PHE A N 1
ATOM 3611 C CA . PHE A 1 454 ? -29.384 22.851 -16.786 1.00 50.78 454 PHE A CA 1
ATOM 3612 C C . PHE A 1 454 ? -29.964 21.439 -16.984 1.00 50.78 454 PHE A C 1
ATOM 3614 O O . PHE A 1 454 ? -30.400 20.822 -16.006 1.00 50.78 454 PHE A O 1
ATOM 3621 N N . PRO A 1 455 ? -30.048 20.924 -18.224 1.00 46.56 455 PRO A N 1
ATOM 3622 C CA . PRO A 1 455 ? -30.564 19.585 -18.470 1.00 46.56 455 PRO A CA 1
ATOM 3623 C C . PRO A 1 455 ? -29.503 18.550 -18.076 1.00 46.56 455 PRO A C 1
ATOM 3625 O O . PRO A 1 455 ? -28.515 18.365 -18.781 1.00 46.56 455 PRO A O 1
ATOM 3628 N N . ILE A 1 456 ? -29.708 17.885 -16.940 1.00 49.28 456 ILE A N 1
ATOM 3629 C CA . ILE A 1 456 ? -29.074 16.597 -16.652 1.00 49.28 456 ILE A CA 1
ATOM 3630 C C . ILE A 1 456 ? -30.191 15.566 -16.774 1.00 49.28 456 ILE A C 1
ATOM 3632 O O . ILE A 1 456 ? -31.081 15.524 -15.922 1.00 49.28 456 ILE A O 1
ATOM 3636 N N . GLU A 1 457 ? -30.178 14.800 -17.865 1.00 43.97 457 GLU A N 1
ATOM 3637 C CA . GLU A 1 457 ? -31.117 13.696 -18.087 1.00 43.97 457 GLU A CA 1
ATOM 3638 C C . GLU A 1 457 ? -31.135 12.784 -16.844 1.00 43.97 457 GLU A C 1
ATOM 3640 O O . GLU A 1 457 ? -30.110 12.258 -16.403 1.00 43.97 457 GLU A O 1
ATOM 3645 N N . GLY A 1 458 ? -32.314 12.654 -16.233 1.00 48.78 458 GLY A N 1
ATOM 3646 C CA . GLY A 1 458 ? -32.599 11.642 -15.230 1.00 48.78 458 GLY A CA 1
ATOM 3647 C C . GLY A 1 458 ? -32.476 12.027 -13.773 1.00 48.78 458 GLY A C 1
ATOM 3648 O O . GLY A 1 458 ? -32.786 11.211 -12.902 1.00 48.78 458 GLY A O 1
ATOM 3649 N N . VAL A 1 459 ? -32.067 13.256 -13.481 1.00 51.59 459 VAL A N 1
ATOM 3650 C CA . VAL A 1 459 ? -31.974 13.735 -12.102 1.00 51.59 459 VAL A CA 1
ATOM 3651 C C . VAL A 1 459 ? -33.344 14.243 -11.652 1.00 51.59 459 VAL A C 1
ATOM 3653 O O . VAL A 1 459 ? -33.786 15.315 -12.054 1.00 51.59 459 VAL A O 1
ATOM 3656 N N . ARG A 1 460 ? -34.035 13.462 -10.809 1.00 59.97 460 ARG A N 1
ATOM 3657 C CA . ARG A 1 460 ? -35.322 13.873 -10.211 1.00 59.97 460 ARG A CA 1
ATOM 3658 C C . ARG A 1 460 ? -35.155 14.843 -9.043 1.00 59.97 460 ARG A C 1
ATOM 3660 O O . ARG A 1 460 ? -35.961 15.756 -8.907 1.00 59.97 460 ARG A O 1
ATOM 3667 N N . TYR A 1 461 ? -34.118 14.644 -8.228 1.00 80.62 461 TYR A N 1
ATOM 3668 C CA . TYR A 1 461 ? -33.828 15.446 -7.042 1.00 80.62 461 TYR A CA 1
ATOM 3669 C C . TYR A 1 461 ? -32.343 15.791 -7.000 1.00 80.62 461 TYR A C 1
ATOM 3671 O O . TYR A 1 461 ? -31.496 14.947 -7.310 1.00 80.62 461 TYR A O 1
ATOM 3679 N N . ALA A 1 462 ? -32.014 17.009 -6.584 1.00 84.31 462 ALA A N 1
ATOM 3680 C CA . ALA A 1 462 ? -30.628 17.454 -6.519 1.00 84.31 462 ALA A CA 1
ATOM 3681 C C . ALA A 1 462 ? -30.400 18.432 -5.375 1.00 84.31 462 ALA A C 1
ATOM 3683 O O . ALA A 1 462 ? -31.253 19.259 -5.072 1.00 84.31 462 ALA A O 1
ATOM 3684 N N . GLN A 1 463 ? -29.218 18.369 -4.775 1.00 90.00 463 GLN A N 1
ATOM 3685 C CA . GLN A 1 463 ? -28.754 19.331 -3.788 1.00 90.00 463 GLN A CA 1
ATOM 3686 C C . GLN A 1 463 ? -27.690 20.232 -4.410 1.00 90.00 463 GLN A C 1
ATOM 3688 O O . GLN A 1 463 ? -26.788 19.752 -5.092 1.00 90.00 463 GLN A O 1
ATOM 3693 N N . ILE A 1 464 ? -27.762 21.527 -4.122 1.00 85.12 464 ILE A N 1
ATOM 3694 C CA . ILE A 1 464 ? -26.738 22.507 -4.470 1.00 85.12 464 ILE A CA 1
ATOM 3695 C C . ILE A 1 464 ? -26.173 23.099 -3.181 1.00 85.12 464 ILE A C 1
ATOM 3697 O O . ILE A 1 464 ? -26.926 23.481 -2.282 1.00 85.12 464 ILE A O 1
ATOM 3701 N N . ASN A 1 465 ? -24.846 23.154 -3.078 1.00 84.12 465 ASN A N 1
ATOM 3702 C CA . ASN A 1 465 ? -24.152 23.787 -1.955 1.00 84.12 465 ASN A CA 1
ATOM 3703 C C . ASN A 1 465 ? -23.875 25.285 -2.206 1.00 84.12 465 ASN A C 1
ATOM 3705 O O . ASN A 1 465 ? -24.105 25.799 -3.299 1.00 84.12 465 ASN A O 1
ATOM 3709 N N . ARG A 1 466 ? -23.290 25.985 -1.218 1.00 76.19 466 ARG A N 1
ATOM 3710 C CA . ARG A 1 466 ? -22.904 27.411 -1.337 1.00 76.19 466 ARG A CA 1
ATOM 3711 C C . ARG A 1 466 ? -21.994 27.722 -2.528 1.00 76.19 466 ARG A C 1
ATOM 3713 O O . ARG A 1 466 ? -22.021 28.838 -3.032 1.00 76.19 466 ARG A O 1
ATOM 3720 N N . GLY A 1 467 ? -21.164 26.760 -2.930 1.00 76.56 467 GLY A N 1
ATOM 3721 C CA . GLY A 1 467 ? -20.228 26.886 -4.047 1.00 76.56 467 GLY A CA 1
ATOM 3722 C C . GLY A 1 467 ? -20.847 26.591 -5.414 1.00 76.56 467 GLY A C 1
ATOM 3723 O O . GLY A 1 467 ? -20.141 26.675 -6.411 1.00 76.56 467 GLY A O 1
ATOM 3724 N N . GLY A 1 468 ? -22.136 26.238 -5.476 1.00 75.81 468 GLY A N 1
ATOM 3725 C CA . GLY A 1 468 ? -22.817 25.866 -6.716 1.00 75.81 468 GLY A CA 1
ATOM 3726 C C . GLY A 1 468 ? -22.599 24.413 -7.149 1.00 75.81 468 GLY A C 1
ATOM 3727 O O . GLY A 1 468 ? -23.057 24.033 -8.224 1.00 75.81 468 GLY A O 1
ATOM 3728 N N . ASN A 1 469 ? -21.936 23.583 -6.336 1.00 78.50 469 ASN A N 1
ATOM 3729 C CA . ASN A 1 469 ? -21.726 22.175 -6.670 1.00 78.50 469 ASN A CA 1
ATOM 3730 C C . ASN A 1 469 ? -23.035 21.404 -6.532 1.00 78.50 469 ASN A C 1
ATOM 3732 O O . ASN A 1 469 ? -23.672 21.435 -5.474 1.00 78.50 469 ASN A O 1
ATOM 3736 N N . LEU A 1 470 ? -23.381 20.680 -7.593 1.00 79.06 470 LEU A N 1
ATOM 3737 C CA . LEU A 1 470 ? -24.565 19.842 -7.675 1.00 79.06 470 LEU A CA 1
ATOM 3738 C C . LEU A 1 470 ? -24.261 18.418 -7.201 1.00 79.06 470 LEU A C 1
ATOM 3740 O O . LEU A 1 470 ? -23.264 17.820 -7.601 1.00 79.06 470 LEU A O 1
ATOM 3744 N N . ARG A 1 471 ? -25.151 17.865 -6.378 1.00 81.88 471 ARG A N 1
ATOM 3745 C CA . ARG A 1 471 ? -25.133 16.471 -5.919 1.00 81.88 471 ARG A CA 1
ATOM 3746 C C . ARG A 1 471 ? -26.468 15.813 -6.231 1.00 81.88 471 ARG A C 1
ATOM 3748 O O . ARG A 1 471 ? -27.520 16.396 -5.969 1.00 81.88 471 ARG A O 1
ATOM 3755 N N . MET A 1 472 ? -26.424 14.596 -6.769 1.00 78.69 472 MET A N 1
ATOM 3756 C CA . MET A 1 472 ? -27.632 13.799 -6.992 1.00 78.69 472 MET A CA 1
ATOM 3757 C C . MET A 1 472 ? -28.230 13.364 -5.656 1.00 78.69 472 MET A C 1
ATOM 3759 O O . MET A 1 472 ? -27.495 13.042 -4.721 1.00 78.69 472 MET A O 1
ATOM 3763 N N . VAL A 1 473 ? -29.559 13.334 -5.580 1.00 82.81 473 VAL A N 1
ATOM 3764 C CA . VAL A 1 473 ? -30.304 12.940 -4.382 1.00 82.81 473 VAL A CA 1
ATOM 3765 C C . VAL A 1 473 ? -31.328 11.861 -4.734 1.00 82.81 473 VAL A C 1
ATOM 3767 O O . VAL A 1 473 ? -31.923 11.879 -5.812 1.00 82.81 473 VAL A O 1
ATOM 3770 N N . ARG A 1 474 ? -31.549 10.914 -3.818 1.00 75.81 474 ARG A N 1
ATOM 3771 C CA . ARG A 1 474 ? -32.566 9.862 -3.933 1.00 75.81 474 ARG A CA 1
ATOM 3772 C C . ARG A 1 474 ? -33.379 9.715 -2.650 1.00 75.81 474 ARG A C 1
ATOM 3774 O O . ARG A 1 474 ? -32.874 9.966 -1.559 1.00 75.81 474 ARG A O 1
ATOM 3781 N N . ARG A 1 475 ? -34.617 9.246 -2.798 1.00 77.44 475 ARG A N 1
ATOM 3782 C CA . ARG A 1 475 ? -35.536 8.887 -1.712 1.00 77.44 475 ARG A CA 1
ATOM 3783 C C . ARG A 1 475 ? -35.684 7.368 -1.668 1.00 77.44 475 ARG A C 1
ATOM 3785 O O . ARG A 1 475 ? -36.015 6.772 -2.690 1.00 77.44 475 ARG A O 1
ATOM 3792 N N . ILE A 1 476 ? -35.459 6.752 -0.513 1.00 68.62 476 ILE A N 1
ATOM 3793 C CA . ILE A 1 476 ? -35.578 5.306 -0.287 1.00 68.62 476 ILE A CA 1
ATOM 3794 C C . ILE A 1 476 ? -36.660 5.072 0.768 1.00 68.62 476 ILE A C 1
ATOM 3796 O O . ILE A 1 476 ? -36.476 5.469 1.909 1.00 68.62 476 ILE A O 1
ATOM 3800 N N . ALA A 1 477 ? -37.779 4.439 0.422 1.00 60.38 477 ALA A N 1
ATOM 3801 C CA . ALA A 1 477 ? -38.776 4.025 1.413 1.00 60.38 477 ALA A CA 1
ATOM 3802 C C . ALA A 1 477 ? -38.430 2.629 1.964 1.00 60.38 477 ALA A C 1
ATOM 3804 O O . ALA A 1 477 ? -38.081 1.729 1.197 1.00 60.38 477 ALA A O 1
ATOM 3805 N N . ARG A 1 478 ? -38.497 2.460 3.288 1.00 50.66 478 ARG A N 1
ATOM 3806 C CA . ARG A 1 478 ? -38.309 1.193 4.014 1.00 50.66 478 ARG A CA 1
ATOM 3807 C C . ARG A 1 478 ? -39.524 0.281 3.865 1.00 50.66 478 ARG A C 1
ATOM 3809 O O . ARG A 1 478 ? -39.365 -0.934 3.801 1.00 50.66 478 ARG A O 1
ATOM 3816 N N . ASN A 1 479 ? -40.705 0.889 3.759 1.00 45.28 479 ASN A N 1
ATOM 3817 C CA . ASN A 1 479 ? -41.944 0.196 3.452 1.00 45.28 479 ASN A CA 1
ATOM 3818 C C . ASN A 1 479 ? -42.134 0.203 1.936 1.00 45.28 479 ASN A C 1
ATOM 3820 O O . ASN A 1 479 ? -41.988 1.220 1.262 1.00 45.28 479 ASN A O 1
ATOM 3824 N N . GLU A 1 480 ? -42.428 -0.976 1.417 1.00 50.97 480 GLU A N 1
ATOM 3825 C CA . GLU A 1 480 ? -42.368 -1.397 0.020 1.00 50.97 480 GLU A CA 1
ATOM 3826 C C . GLU A 1 480 ? -43.388 -0.708 -0.913 1.00 50.97 480 GLU A C 1
ATOM 3828 O O . GLU A 1 480 ? -43.528 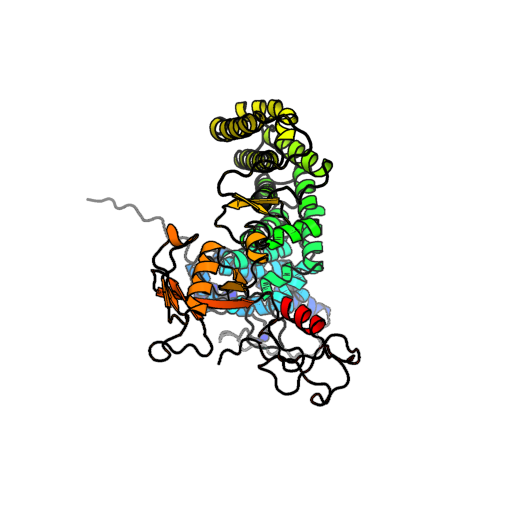-1.089 -2.078 1.00 50.97 480 GLU A O 1
ATOM 3833 N N . GLU A 1 481 ? -44.099 0.309 -0.425 1.00 47.56 481 GLU A N 1
ATOM 3834 C CA . GLU A 1 481 ? -45.117 1.061 -1.153 1.00 47.56 481 GLU A CA 1
ATOM 3835 C C . GLU A 1 481 ? -44.455 2.017 -2.158 1.00 47.56 481 GLU A C 1
ATOM 3837 O O . GLU A 1 481 ? -44.189 3.189 -1.891 1.00 47.56 481 GLU A O 1
ATOM 3842 N N . GLY A 1 482 ? -44.147 1.481 -3.339 1.00 52.41 482 GLY A N 1
ATOM 3843 C CA . GLY A 1 482 ? -43.732 2.253 -4.514 1.00 52.41 482 GLY A CA 1
ATOM 3844 C C . GLY A 1 482 ? -42.481 1.742 -5.226 1.00 52.41 482 GLY A C 1
ATOM 3845 O O . GLY A 1 482 ? -42.198 2.195 -6.334 1.00 52.41 482 GLY A O 1
ATOM 3846 N N . LEU A 1 483 ? -41.739 0.794 -4.637 1.00 59.59 483 LEU A N 1
ATOM 3847 C CA . LEU A 1 483 ? -40.590 0.168 -5.310 1.00 59.59 483 LEU A CA 1
ATOM 3848 C C . LEU A 1 483 ? -41.029 -0.922 -6.298 1.00 59.59 483 LEU A C 1
ATOM 3850 O O . LEU A 1 483 ? -40.340 -1.186 -7.288 1.00 59.59 483 LEU A O 1
ATOM 3854 N N . PHE A 1 484 ? -42.188 -1.525 -6.038 1.00 69.38 484 PHE A N 1
ATOM 3855 C CA . PHE A 1 484 ? -42.751 -2.599 -6.835 1.00 69.38 484 PHE A CA 1
ATOM 3856 C C . PHE A 1 484 ? -44.230 -2.374 -7.119 1.00 69.38 484 PHE A C 1
ATOM 3858 O O . PHE A 1 484 ? -44.948 -1.780 -6.319 1.00 69.38 484 PHE A O 1
ATOM 3865 N N . GLU A 1 485 ? -44.679 -2.892 -8.254 1.00 74.69 485 GLU A N 1
ATOM 3866 C CA . GLU A 1 485 ? -46.096 -3.045 -8.563 1.00 74.69 485 GLU A CA 1
ATOM 3867 C C . GLU A 1 485 ? -46.477 -4.506 -8.323 1.00 74.69 485 GLU A C 1
ATOM 3869 O O . GLU A 1 485 ? -45.831 -5.409 -8.872 1.00 74.69 485 GLU A O 1
ATOM 3874 N N . ASP A 1 486 ? -47.511 -4.732 -7.513 1.00 78.31 486 ASP A N 1
ATOM 3875 C CA . ASP A 1 486 ? -48.107 -6.056 -7.351 1.00 78.31 486 ASP A CA 1
ATOM 3876 C C . ASP A 1 486 ? -48.701 -6.534 -8.674 1.00 78.31 486 ASP A C 1
ATOM 3878 O O . ASP A 1 486 ? -49.265 -5.756 -9.455 1.00 78.31 486 ASP A O 1
ATOM 3882 N N . VAL A 1 487 ? -48.536 -7.824 -8.952 1.00 77.88 487 VAL A N 1
ATOM 3883 C CA . VAL A 1 487 ? -48.982 -8.433 -10.200 1.00 77.88 487 VAL A CA 1
ATOM 3884 C C . VAL A 1 487 ? -49.978 -9.537 -9.893 1.00 77.88 487 VAL A C 1
ATOM 3886 O O . VAL A 1 487 ? -49.625 -10.569 -9.329 1.00 77.88 487 VAL A O 1
ATOM 3889 N N . ASP A 1 488 ? -51.218 -9.352 -10.344 1.00 76.31 488 ASP A N 1
ATOM 3890 C CA . ASP A 1 488 ? -52.232 -10.400 -10.279 1.00 76.31 488 ASP A CA 1
ATOM 3891 C C . ASP A 1 488 ? -51.775 -11.659 -11.024 1.00 76.31 488 ASP A C 1
ATOM 3893 O O . ASP A 1 488 ? -51.220 -11.575 -12.128 1.00 76.31 488 ASP A O 1
ATOM 3897 N N . ALA A 1 489 ? -52.120 -12.828 -10.475 1.00 67.81 489 ALA A N 1
ATOM 3898 C CA . ALA A 1 489 ? -51.772 -14.149 -11.009 1.00 67.81 489 ALA A CA 1
ATOM 3899 C C . ALA A 1 489 ? -52.155 -14.367 -12.487 1.00 67.81 489 ALA A C 1
ATOM 3901 O O . ALA A 1 489 ? -51.574 -15.201 -13.172 1.00 67.81 489 ALA A O 1
ATOM 3902 N N . SER A 1 490 ? -53.104 -13.586 -13.009 1.00 68.56 490 SER A N 1
ATOM 3903 C CA . SER A 1 490 ? -53.531 -13.639 -14.412 1.00 68.56 490 SER A CA 1
ATOM 3904 C C . SER A 1 490 ? -52.608 -12.906 -15.402 1.00 68.56 490 SER A C 1
ATOM 3906 O O . SER A 1 490 ? -52.821 -12.999 -16.613 1.00 68.56 490 SER A O 1
ATOM 3908 N N . THR A 1 491 ? -51.597 -12.171 -14.922 1.00 67.25 491 THR A N 1
ATOM 3909 C CA . THR A 1 491 ? -50.877 -11.161 -15.724 1.00 67.25 491 THR A CA 1
ATOM 3910 C C . THR A 1 491 ? -49.462 -11.580 -16.130 1.00 67.25 491 THR A C 1
ATOM 3912 O O . THR A 1 491 ? -48.962 -11.118 -17.159 1.00 67.25 491 THR A O 1
ATOM 3915 N N . TYR A 1 492 ? -48.789 -12.436 -15.356 1.00 71.69 492 TYR A N 1
ATOM 3916 C CA . TYR A 1 492 ? -47.419 -12.861 -15.652 1.00 71.69 492 TYR A CA 1
ATOM 3917 C C . TYR A 1 492 ? -47.380 -14.107 -16.546 1.00 71.69 492 TYR A C 1
ATOM 3919 O O . TYR A 1 492 ? -48.193 -15.015 -16.423 1.00 71.69 492 TYR A O 1
ATOM 3927 N N . ARG A 1 493 ? -46.430 -14.143 -17.494 1.00 64.88 493 ARG A N 1
ATOM 3928 C CA . ARG A 1 493 ? -46.282 -15.242 -18.478 1.00 64.88 493 ARG A CA 1
ATOM 3929 C C . ARG A 1 493 ? -45.184 -16.250 -18.132 1.00 64.88 493 ARG A C 1
ATOM 3931 O O . ARG A 1 493 ? -45.008 -17.224 -18.855 1.00 64.88 493 ARG A O 1
ATOM 3938 N N . THR A 1 494 ? -44.407 -15.980 -17.089 1.00 64.75 494 THR A N 1
ATOM 3939 C CA . THR A 1 494 ? -43.293 -16.818 -16.630 1.00 64.75 494 THR A CA 1
ATOM 3940 C C . THR A 1 494 ? -43.690 -17.515 -15.341 1.00 64.75 494 THR A C 1
ATOM 3942 O O . THR A 1 494 ? -44.145 -16.843 -14.423 1.00 64.75 494 THR A O 1
ATOM 3945 N N . GLU A 1 495 ? -43.472 -18.824 -15.242 1.00 74.81 495 GLU A N 1
ATOM 3946 C CA . GLU A 1 495 ? -43.866 -19.601 -14.056 1.00 74.81 495 GLU A CA 1
ATOM 3947 C C . GLU A 1 495 ? -42.840 -19.528 -12.913 1.00 74.81 495 GLU A C 1
ATOM 3949 O O . GLU A 1 495 ? -43.152 -19.950 -11.807 1.00 74.81 495 GLU A O 1
ATOM 3954 N N . LYS A 1 496 ? -41.627 -18.994 -13.151 1.00 83.50 496 LYS A N 1
ATOM 3955 C CA . LYS A 1 496 ? -40.500 -19.021 -12.198 1.00 83.50 496 LYS A CA 1
ATOM 3956 C C . LYS A 1 496 ? -39.839 -17.660 -11.992 1.00 83.50 496 LYS A C 1
ATOM 3958 O O . LYS A 1 496 ? -39.707 -16.864 -12.924 1.00 83.50 496 LYS A O 1
ATOM 3963 N N . CYS A 1 497 ? -39.347 -17.428 -10.778 1.00 87.75 497 CYS A N 1
ATOM 3964 C CA . CYS A 1 497 ? -38.554 -16.254 -10.424 1.00 87.75 497 CYS A CA 1
ATOM 3965 C C . CYS A 1 497 ? -37.110 -16.376 -10.945 1.00 87.75 497 CYS A C 1
ATOM 3967 O O . CYS A 1 497 ? -36.432 -17.352 -10.655 1.00 87.75 497 CYS A O 1
ATOM 3969 N N . MET A 1 498 ? -36.582 -15.357 -11.634 1.00 82.69 498 MET A N 1
ATOM 3970 C CA . MET A 1 498 ? -35.206 -15.382 -12.180 1.00 82.69 498 MET A CA 1
ATOM 3971 C C . MET A 1 498 ? -34.102 -15.393 -11.118 1.00 82.69 498 MET A C 1
ATOM 3973 O O . MET A 1 498 ? -32.987 -15.834 -11.382 1.00 82.69 498 MET A O 1
ATOM 3977 N N . VAL A 1 499 ? -34.393 -14.891 -9.920 1.00 84.56 499 VAL A N 1
ATOM 3978 C CA . VAL A 1 499 ? -33.389 -14.771 -8.859 1.00 84.56 499 VAL A CA 1
ATOM 3979 C C . VAL A 1 499 ? -33.179 -16.115 -8.164 1.00 84.56 499 VAL A C 1
ATOM 3981 O O . VAL A 1 499 ? -32.046 -16.568 -8.049 1.00 84.56 499 VAL A O 1
ATOM 3984 N N . CYS A 1 500 ? -34.257 -16.779 -7.735 1.00 88.12 500 CYS A N 1
ATOM 3985 C CA . CYS A 1 500 ? -34.167 -18.058 -7.024 1.00 88.12 500 CYS A CA 1
ATOM 3986 C C . CYS A 1 500 ? -34.439 -19.291 -7.900 1.00 88.12 500 CYS A C 1
ATOM 3988 O O . CYS A 1 500 ? -34.183 -20.406 -7.459 1.00 88.12 500 CYS A O 1
ATOM 3990 N N . GLN A 1 501 ? -34.944 -19.111 -9.125 1.00 84.75 501 GLN A N 1
ATOM 3991 C CA . GLN A 1 501 ? -35.332 -20.178 -10.063 1.00 84.75 501 GLN A CA 1
ATOM 3992 C C . GLN A 1 501 ? -36.473 -21.094 -9.560 1.00 84.75 501 GLN A C 1
ATOM 3994 O O . GLN A 1 501 ? -36.682 -22.181 -10.101 1.00 84.75 501 GLN A O 1
ATOM 3999 N N . VAL A 1 502 ? -37.238 -20.645 -8.557 1.00 85.94 502 VAL A N 1
ATOM 4000 C CA . VAL A 1 502 ? -38.402 -21.347 -7.974 1.00 85.94 502 VAL A CA 1
ATOM 4001 C C . VAL A 1 502 ? -39.712 -20.845 -8.598 1.00 85.94 502 VAL A C 1
ATOM 4003 O O . VAL A 1 502 ? -39.779 -19.695 -9.040 1.00 85.94 502 VAL A O 1
ATOM 4006 N N . GLU A 1 503 ? -40.725 -21.716 -8.661 1.00 84.12 503 GLU A N 1
ATOM 4007 C CA . GLU A 1 503 ? -42.078 -21.399 -9.148 1.00 84.12 503 GLU A CA 1
ATOM 4008 C C . GLU A 1 503 ? -42.794 -20.396 -8.238 1.00 84.12 503 GLU A C 1
ATOM 4010 O O . GLU A 1 503 ? -42.535 -20.363 -7.037 1.00 84.12 503 GLU A O 1
ATOM 4015 N N . PHE A 1 504 ? -43.658 -19.560 -8.814 1.00 81.81 504 PHE A N 1
ATOM 4016 C CA . PHE A 1 504 ? -44.430 -18.587 -8.042 1.00 81.81 504 PHE A CA 1
ATOM 4017 C C . PHE A 1 504 ? -45.561 -19.265 -7.261 1.00 81.81 504 PHE A C 1
ATOM 4019 O O . PHE A 1 504 ? -46.371 -19.989 -7.840 1.00 81.81 504 PHE A O 1
ATOM 4026 N N . GLU A 1 505 ? -45.647 -18.984 -5.962 1.00 71.50 505 GLU A N 1
ATOM 4027 C CA . GLU A 1 505 ? -46.808 -19.321 -5.132 1.00 71.50 505 GLU A CA 1
ATOM 4028 C C . GLU A 1 505 ? -47.849 -18.181 -5.183 1.00 71.50 505 GLU A C 1
ATOM 4030 O O . GLU A 1 505 ? -47.532 -17.041 -5.541 1.00 71.50 505 GLU A O 1
ATOM 4035 N N . GLU A 1 506 ? -49.123 -18.479 -4.897 1.00 62.88 506 GLU A N 1
ATOM 4036 C CA . GLU A 1 506 ? -50.203 -17.483 -4.956 1.00 62.88 506 GLU A CA 1
ATOM 4037 C C . GLU A 1 506 ? -49.915 -16.289 -4.026 1.00 62.88 506 GLU A C 1
ATOM 4039 O O . GLU A 1 506 ? -49.882 -16.441 -2.809 1.00 62.88 506 GLU A O 1
ATOM 4044 N N . GLY A 1 507 ? -49.777 -15.088 -4.602 1.00 60.56 507 GLY A N 1
ATOM 4045 C CA . GLY A 1 507 ? -49.845 -13.820 -3.862 1.00 60.56 507 GLY A CA 1
ATOM 4046 C C . GLY A 1 507 ? -48.549 -13.022 -3.684 1.00 60.56 507 GLY A C 1
ATOM 4047 O O . GLY A 1 507 ? -48.651 -11.885 -3.245 1.00 60.56 507 GLY A O 1
ATOM 4048 N N . ASP A 1 508 ? -47.375 -13.525 -4.085 1.00 69.56 508 ASP A N 1
ATOM 4049 C CA . ASP A 1 508 ? -46.082 -12.852 -3.807 1.00 69.56 508 ASP A CA 1
ATOM 4050 C C . ASP A 1 508 ? -45.289 -12.414 -5.056 1.00 69.56 508 ASP A C 1
ATOM 4052 O O . ASP A 1 508 ? -44.062 -12.240 -5.026 1.00 69.56 508 ASP A O 1
ATOM 4056 N N . VAL A 1 509 ? -45.984 -12.214 -6.181 1.00 84.38 509 VAL A N 1
ATOM 4057 C CA . VAL A 1 509 ? -45.363 -11.817 -7.453 1.00 84.38 509 VAL A CA 1
ATOM 4058 C C . VAL A 1 509 ? -45.396 -10.309 -7.640 1.00 84.38 509 VAL A C 1
ATOM 4060 O O . VAL A 1 509 ? -46.454 -9.687 -7.725 1.00 84.38 509 VAL A O 1
ATOM 4063 N N . VAL A 1 510 ? -44.211 -9.731 -7.805 1.00 84.94 510 VAL A N 1
ATOM 4064 C CA . VAL A 1 510 ? -44.033 -8.299 -8.025 1.00 84.94 510 VAL A CA 1
ATOM 4065 C C . VAL A 1 510 ? -43.260 -8.011 -9.307 1.00 84.94 510 VAL A C 1
ATOM 4067 O O . VAL A 1 510 ? -42.495 -8.849 -9.799 1.00 84.94 510 VAL A O 1
ATOM 4070 N N . LYS A 1 511 ? -43.405 -6.795 -9.835 1.00 84.56 511 LYS A N 1
ATOM 4071 C CA . LYS A 1 511 ? -42.557 -6.265 -10.913 1.00 84.56 511 LYS A CA 1
ATOM 4072 C C . LYS A 1 511 ? -41.957 -4.912 -10.543 1.00 84.56 511 LYS A C 1
ATOM 4074 O O . LYS A 1 511 ? -42.512 -4.157 -9.750 1.00 84.56 511 LYS A O 1
ATOM 4079 N N . LEU A 1 512 ? -40.834 -4.586 -11.178 1.00 76.25 512 LEU A N 1
ATOM 4080 C CA . LEU A 1 512 ? -40.253 -3.243 -11.123 1.00 76.25 512 LEU A CA 1
ATOM 4081 C C . LEU A 1 512 ? -41.061 -2.303 -12.040 1.00 76.25 512 LEU A C 1
ATOM 4083 O O . LEU A 1 512 ? -41.253 -2.675 -13.201 1.00 76.25 512 LEU A O 1
ATOM 4087 N N . PRO A 1 513 ? -41.449 -1.085 -11.612 1.00 69.81 513 PRO A N 1
ATOM 4088 C CA . PRO A 1 513 ? -42.221 -0.146 -12.440 1.00 69.81 513 PRO A CA 1
ATOM 4089 C C . PRO A 1 513 ? -41.555 0.194 -13.783 1.00 69.81 513 PRO A C 1
ATOM 4091 O O . PRO A 1 513 ? -42.212 0.373 -14.805 1.00 69.81 513 PRO A O 1
ATOM 4094 N N . VAL A 1 514 ? -40.217 0.241 -13.805 1.00 66.69 514 VAL A N 1
ATOM 4095 C CA . VAL A 1 514 ? -39.420 0.541 -15.009 1.00 66.69 514 VAL A CA 1
ATOM 4096 C C . VAL A 1 514 ? -39.326 -0.626 -15.998 1.00 66.69 514 VAL A C 1
ATOM 4098 O O . VAL A 1 514 ? -38.821 -0.455 -17.108 1.00 66.69 514 VAL A O 1
ATOM 4101 N N . CYS A 1 515 ? -39.767 -1.823 -15.608 1.00 76.56 515 CYS A N 1
ATOM 4102 C CA . CYS A 1 515 ? -39.639 -3.038 -16.402 1.00 76.56 515 CYS A CA 1
ATOM 4103 C C . CYS A 1 515 ? -40.980 -3.472 -16.989 1.00 76.56 515 CYS A C 1
ATOM 4105 O O . CYS A 1 515 ? -41.999 -3.544 -16.307 1.00 76.56 515 CYS A O 1
ATOM 4107 N N . THR A 1 516 ? -40.964 -3.863 -18.259 1.00 78.62 516 THR A N 1
ATOM 4108 C CA . THR A 1 516 ? -42.116 -4.491 -18.908 1.00 78.62 516 THR A CA 1
ATOM 4109 C C . THR A 1 516 ? -41.947 -6.010 -18.862 1.00 78.62 516 THR A C 1
ATOM 4111 O O . THR A 1 516 ? -40.967 -6.524 -19.387 1.00 78.62 516 THR A O 1
ATOM 4114 N N . ASN A 1 517 ? -42.904 -6.727 -18.265 1.00 82.12 517 ASN A N 1
ATOM 4115 C CA . ASN A 1 517 ? -42.968 -8.199 -18.209 1.00 82.12 517 ASN A CA 1
ATOM 4116 C C . ASN A 1 517 ? -41.817 -8.920 -17.468 1.00 82.12 517 ASN A C 1
ATOM 4118 O O . ASN A 1 517 ? -41.487 -10.052 -17.817 1.00 82.12 517 ASN A O 1
ATOM 4122 N N . HIS A 1 518 ? -41.224 -8.307 -16.440 1.00 86.69 518 HIS A N 1
ATOM 4123 C CA . HIS A 1 518 ? -40.263 -8.976 -15.551 1.00 86.69 518 HIS A CA 1
ATOM 4124 C C . HIS A 1 518 ? -40.859 -9.147 -14.160 1.00 86.69 518 HIS A C 1
ATOM 4126 O O . HIS A 1 518 ? -41.266 -8.161 -13.547 1.00 86.69 518 HIS A O 1
ATOM 4132 N N . TYR A 1 519 ? -40.877 -10.385 -13.676 1.00 88.00 519 TYR A N 1
ATOM 4133 C CA . TYR A 1 519 ? -41.588 -10.773 -12.462 1.00 88.00 519 TYR A CA 1
ATOM 4134 C C . TYR A 1 519 ? -40.656 -11.486 -11.487 1.00 88.00 519 TYR A C 1
ATOM 4136 O O . TYR A 1 519 ? -39.778 -12.255 -11.899 1.00 88.00 519 TYR A O 1
ATOM 4144 N N . PHE A 1 520 ? -40.848 -11.239 -10.196 1.00 89.00 520 PHE A N 1
ATOM 4145 C CA . PHE A 1 520 ? -40.006 -11.776 -9.133 1.00 89.00 520 PHE A CA 1
ATOM 4146 C C . PHE A 1 520 ? -40.816 -12.052 -7.871 1.00 89.00 520 PHE A C 1
ATOM 4148 O O . PHE A 1 520 ? -41.849 -11.426 -7.658 1.00 89.00 520 PHE A O 1
ATOM 4155 N N . HIS A 1 521 ? -40.294 -12.922 -7.002 1.00 87.81 521 HIS A N 1
ATOM 4156 C CA . HIS A 1 521 ? -40.708 -12.898 -5.606 1.00 87.81 521 HIS A CA 1
ATOM 4157 C C . HIS A 1 521 ? -40.245 -11.585 -4.993 1.00 87.81 521 HIS A C 1
ATOM 4159 O O . HIS A 1 521 ? -39.083 -11.197 -5.179 1.00 87.81 521 HIS A O 1
ATOM 4165 N N . ARG A 1 522 ? -41.136 -10.943 -4.244 1.00 83.06 522 ARG A N 1
ATOM 4166 C CA . ARG A 1 522 ? -40.878 -9.687 -3.532 1.00 83.06 522 ARG A CA 1
ATOM 4167 C C . ARG A 1 522 ? -39.564 -9.719 -2.751 1.00 83.06 522 ARG A C 1
ATOM 4169 O O . ARG A 1 522 ? -38.686 -8.889 -2.983 1.00 83.06 522 ARG A O 1
ATOM 4176 N N . GLU A 1 523 ? -39.362 -10.745 -1.929 1.00 78.50 523 GLU A N 1
ATOM 4177 C CA . GLU A 1 523 ? -38.134 -10.902 -1.140 1.00 78.50 523 GLU A CA 1
ATOM 4178 C C . GLU A 1 523 ? -36.880 -11.095 -2.002 1.00 78.50 523 GLU A C 1
ATOM 4180 O O . GLU A 1 523 ? -35.818 -10.538 -1.713 1.00 78.50 523 GLU A O 1
ATOM 4185 N N . CYS A 1 524 ? -36.993 -11.858 -3.091 1.00 82.56 524 CYS A N 1
ATOM 4186 C CA . CYS A 1 524 ? -35.862 -12.157 -3.962 1.00 82.56 524 CYS A CA 1
ATOM 4187 C C . CYS A 1 524 ? -35.361 -10.904 -4.686 1.00 82.56 524 CYS A C 1
ATOM 4189 O O . CYS A 1 524 ? -34.154 -10.656 -4.739 1.00 82.56 524 CYS A O 1
ATOM 4191 N N . ILE A 1 525 ? -36.276 -10.099 -5.235 1.00 80.50 525 ILE A N 1
ATOM 4192 C CA . ILE A 1 525 ? -35.886 -8.859 -5.908 1.00 80.50 525 ILE A CA 1
ATOM 4193 C C . ILE A 1 525 ? -35.401 -7.812 -4.903 1.00 80.50 525 ILE A C 1
ATOM 4195 O O . ILE A 1 525 ? -34.434 -7.117 -5.187 1.00 80.50 525 ILE A O 1
ATOM 4199 N N . LEU A 1 526 ? -35.967 -7.756 -3.695 1.00 72.12 526 LEU A N 1
ATOM 4200 C CA . LEU A 1 526 ? -35.454 -6.902 -2.621 1.00 72.12 526 LEU A CA 1
ATOM 4201 C C . LEU A 1 526 ? -34.005 -7.232 -2.252 1.00 72.12 526 LEU A C 1
ATOM 4203 O O . LEU A 1 526 ? -33.178 -6.327 -2.147 1.00 72.12 526 LEU A O 1
ATOM 4207 N N . GLN A 1 527 ? -33.674 -8.512 -2.066 1.00 69.06 527 GLN A N 1
ATOM 4208 C CA . GLN A 1 527 ? -32.299 -8.921 -1.763 1.00 69.06 527 GLN A CA 1
ATOM 4209 C C . GLN A 1 527 ? -31.337 -8.603 -2.908 1.00 69.06 527 GLN A C 1
ATOM 4211 O O . GLN A 1 527 ? -30.236 -8.112 -2.660 1.00 69.06 527 GLN A O 1
ATOM 4216 N N . TRP A 1 528 ? -31.765 -8.819 -4.153 1.00 77.12 528 TRP A N 1
ATOM 4217 C CA . TRP A 1 528 ? -30.980 -8.448 -5.327 1.00 77.12 528 TRP A CA 1
ATOM 4218 C C . TRP A 1 528 ? -30.673 -6.947 -5.345 1.00 77.12 528 TRP A C 1
ATOM 4220 O O . TRP A 1 528 ? -29.525 -6.544 -5.530 1.00 77.12 528 TRP A O 1
ATOM 4230 N N . LEU A 1 529 ? -31.683 -6.121 -5.071 1.00 64.38 529 LEU A N 1
ATOM 4231 C CA . LEU A 1 529 ? -31.573 -4.668 -5.133 1.00 64.38 529 LEU A CA 1
ATOM 4232 C C . LEU A 1 529 ? -30.746 -4.039 -4.008 1.00 64.38 529 LEU A C 1
ATOM 4234 O O . LEU A 1 529 ? -30.245 -2.927 -4.160 1.00 64.38 529 LEU A O 1
ATOM 4238 N N . LYS A 1 530 ? -30.539 -4.760 -2.902 1.00 57.53 530 LYS A N 1
ATOM 4239 C CA . LYS A 1 530 ? -29.570 -4.370 -1.864 1.00 57.53 530 LYS A CA 1
ATOM 4240 C C . LYS A 1 530 ? -28.120 -4.442 -2.354 1.00 57.53 530 LYS A C 1
ATOM 4242 O O . LYS A 1 530 ? -27.265 -3.774 -1.784 1.00 57.53 530 LYS A O 1
ATOM 4247 N N . LEU A 1 531 ? -27.842 -5.259 -3.372 1.00 51.16 531 LEU A N 1
ATOM 4248 C CA . LEU A 1 531 ? -26.491 -5.526 -3.878 1.00 51.16 531 LEU A CA 1
ATOM 4249 C C . LEU A 1 531 ? -26.250 -4.963 -5.285 1.00 51.16 531 LEU A C 1
ATOM 4251 O O . LEU A 1 531 ? -25.101 -4.722 -5.656 1.00 51.16 531 LEU A O 1
ATOM 4255 N N . LYS A 1 532 ? -27.307 -4.808 -6.088 1.00 61.19 532 LYS A N 1
ATOM 4256 C CA . LYS A 1 532 ? -27.260 -4.412 -7.501 1.00 61.19 532 LYS A CA 1
ATOM 4257 C C . LYS A 1 532 ? -28.377 -3.413 -7.792 1.00 61.19 532 LYS A C 1
ATOM 4259 O O . LYS A 1 532 ? -29.510 -3.612 -7.394 1.00 61.19 532 LYS A O 1
ATOM 4264 N N . ASP A 1 533 ? -28.094 -2.360 -8.538 1.00 65.69 533 ASP A N 1
ATOM 4265 C CA . ASP A 1 533 ? -29.022 -1.252 -8.816 1.00 65.69 533 ASP A CA 1
ATOM 4266 C C . ASP A 1 533 ? -29.901 -1.449 -10.071 1.00 65.69 533 ASP A C 1
ATOM 4268 O O . ASP A 1 533 ? -30.583 -0.523 -10.518 1.00 65.69 533 ASP A O 1
ATOM 4272 N N . HIS A 1 534 ? -29.904 -2.652 -10.650 1.00 71.06 534 HIS A N 1
ATOM 4273 C CA . HIS A 1 534 ? -30.545 -2.947 -11.928 1.00 71.06 534 HIS A CA 1
ATOM 4274 C C . HIS A 1 534 ? -31.358 -4.241 -11.922 1.00 71.06 534 HIS A C 1
ATOM 4276 O O . HIS A 1 534 ? -31.103 -5.169 -11.155 1.00 71.06 534 HIS A O 1
ATOM 4282 N N . CYS A 1 535 ? -32.331 -4.317 -12.829 1.00 82.06 535 CYS A N 1
ATOM 4283 C CA . CYS A 1 535 ? -33.180 -5.485 -13.025 1.00 82.06 535 CYS A CA 1
ATOM 4284 C C . CYS A 1 535 ? -32.356 -6.741 -13.395 1.00 82.06 535 CYS A C 1
ATOM 4286 O O . CYS A 1 535 ? -31.601 -6.680 -14.365 1.00 82.06 535 CYS A O 1
ATOM 4288 N N . PRO A 1 536 ? -32.556 -7.898 -12.731 1.00 83.19 536 PRO A N 1
ATOM 4289 C CA . PRO A 1 536 ? -31.882 -9.155 -13.081 1.00 83.19 536 PRO A CA 1
ATOM 4290 C C . PRO A 1 536 ? -32.154 -9.662 -14.506 1.00 83.19 536 PRO A C 1
ATOM 4292 O O . PRO A 1 536 ? -31.366 -10.433 -15.036 1.00 83.19 536 PRO A O 1
ATOM 4295 N N . TYR A 1 537 ? -33.285 -9.277 -15.111 1.00 82.19 537 TYR A N 1
ATOM 4296 C CA . TYR A 1 537 ? -33.658 -9.720 -16.460 1.00 82.19 537 TYR A CA 1
ATOM 4297 C C . TYR A 1 537 ? -33.051 -8.848 -17.557 1.00 82.19 537 TYR A C 1
ATOM 4299 O O . TYR A 1 537 ? -32.473 -9.358 -18.509 1.00 82.19 537 TYR A O 1
ATOM 4307 N N . CYS A 1 538 ? -33.238 -7.530 -17.466 1.00 78.56 538 CYS A N 1
ATOM 4308 C CA . CYS A 1 538 ? -32.890 -6.612 -18.553 1.00 78.56 538 CYS A CA 1
ATOM 4309 C C . CYS A 1 538 ? -31.745 -5.661 -18.228 1.00 78.56 538 CYS A C 1
ATOM 4311 O O . CYS A 1 538 ? -31.454 -4.784 -19.037 1.00 78.56 538 CYS A O 1
ATOM 4313 N N . HIS A 1 539 ? -31.141 -5.789 -17.045 1.00 76.31 539 HIS A N 1
ATOM 4314 C CA . HIS A 1 539 ? -30.088 -4.906 -16.539 1.00 76.31 539 HIS A CA 1
ATOM 4315 C C . HIS A 1 539 ? -30.452 -3.423 -16.549 1.00 76.31 539 HIS A C 1
ATOM 4317 O O . HIS A 1 539 ? -29.595 -2.547 -16.479 1.00 76.31 539 HIS A O 1
ATOM 4323 N N . LEU A 1 540 ? -31.751 -3.134 -16.583 1.00 64.44 540 LEU A N 1
ATOM 4324 C CA . LEU A 1 540 ? -32.237 -1.780 -16.537 1.00 64.44 540 LEU A CA 1
ATOM 4325 C C . LEU A 1 540 ? -32.167 -1.261 -15.110 1.00 64.44 540 LEU A C 1
ATOM 4327 O O . LEU A 1 540 ? -32.762 -1.856 -14.209 1.00 64.44 540 LEU A O 1
ATOM 4331 N N . GLN A 1 541 ? -31.440 -0.165 -14.921 1.00 60.25 541 GLN A N 1
ATOM 4332 C CA . GLN A 1 541 ? -31.333 0.491 -13.627 1.00 60.25 541 GLN A CA 1
ATOM 4333 C C . GLN A 1 541 ? -32.716 0.937 -13.145 1.00 60.25 541 GLN A C 1
ATOM 4335 O O . GLN A 1 541 ? -33.517 1.478 -13.913 1.00 60.25 541 GLN A O 1
ATOM 4340 N N . LEU 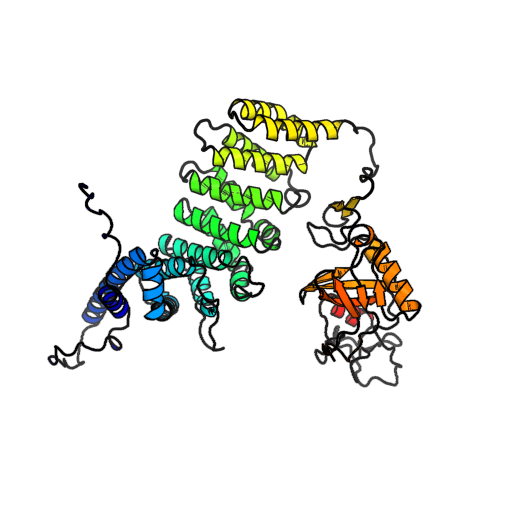A 1 542 ? -33.001 0.677 -11.868 1.00 57.91 542 LEU A N 1
ATOM 4341 C CA . LEU A 1 542 ? -34.264 1.057 -11.222 1.00 57.91 542 LEU A CA 1
ATOM 4342 C C . LEU A 1 542 ? -34.537 2.554 -11.300 1.00 57.91 542 LEU A C 1
ATOM 4344 O O . LEU A 1 542 ? -35.681 2.987 -11.417 1.00 57.91 542 LEU A O 1
ATOM 4348 N N . TYR A 1 543 ? -33.461 3.327 -11.254 1.00 51.47 543 TYR A N 1
ATOM 4349 C CA . TYR A 1 543 ? -33.449 4.750 -11.501 1.00 51.47 543 TYR A CA 1
ATOM 4350 C C . TYR A 1 543 ? -32.912 4.915 -12.916 1.00 51.47 543 TYR A C 1
ATOM 4352 O O . TYR A 1 543 ? -31.707 5.047 -13.107 1.00 51.47 543 TYR A O 1
ATOM 4360 N N . ARG A 1 544 ? -33.780 4.831 -13.935 1.00 31.33 544 ARG A N 1
ATOM 4361 C CA . ARG A 1 544 ? -33.362 5.298 -15.258 1.00 31.33 544 ARG A CA 1
ATOM 4362 C C . ARG A 1 544 ? -33.004 6.768 -15.114 1.00 31.33 544 ARG A C 1
ATOM 4364 O O . ARG A 1 544 ? -33.880 7.596 -14.858 1.00 31.33 544 ARG A O 1
ATOM 4371 N N . THR A 1 545 ? -31.722 7.046 -15.306 1.00 31.64 545 THR A N 1
ATOM 4372 C CA . THR A 1 545 ? -31.275 8.276 -15.928 1.00 31.64 545 THR A CA 1
ATOM 4373 C C . THR A 1 545 ? -32.086 8.438 -17.218 1.00 31.64 545 THR A C 1
ATOM 4375 O O . THR A 1 545 ? -31.960 7.628 -18.136 1.00 31.64 545 THR A O 1
ATOM 4378 N N . ALA A 1 546 ? -33.058 9.349 -17.201 1.00 26.81 546 ALA A N 1
ATOM 4379 C CA . ALA A 1 546 ? -33.941 9.653 -18.317 1.00 26.81 546 ALA A CA 1
ATOM 4380 C C . ALA A 1 546 ? -33.522 10.947 -18.983 1.00 26.81 546 ALA A C 1
ATOM 4382 O O . ALA A 1 546 ? -33.713 12.010 -18.346 1.00 26.81 546 ALA A O 1
#

Foldseek 3Di:
DDPDDDDDDDPQDDDLVLLLVLLLLLDDPVPNDDDPPDPDDPDDPDDDPPVRVVVVLVVSLVSNLVSLQVLLVNLLPPVSLVSCVVNCLLVSLLVCLLVVVVHDLSSLLSSLSSLLSSLLDLPDDLCQQDDPDPPDDRSLNSLLVCLLPPPDLSSLLSSLSSLLSNLQSDPPDPDDPPVVNLVSCVDLSNLLSLLCQLQPDQPQSSLLSSLSSLVSSCVVDVVSLVVCLVSCVLVSLLVCLLVNPRYDLSSNLSSLVSLLSSLVLAQCPPRCPDPVVLVSLLVSLLVQLPPLPHDPSSNVSSVSNNLSSCVSVLVCCVVCVVSVVVSCVSDPPCVVVVVVSVVVSVVVVPDDDDPDDDDPQDVQWDQDPPRRAIDGNLDQARSNPRHGDVLQVPDQKWKWWPPDPPDTGTGHPFQRVQVVVCVVVVHQKGFRCPRPCVVVGAKMKGQDDPCPPDDQQQQNIWIQHNVRDIIGMDMDGPDPVPQWDWDAPVGAPDQAAPQPRDGDDPDQWIDGPVDDRHIHGPVRVVVVCVPAQADPPPRHGSRPSD